Protein 9E7A (pdb70)

Organism: Saccharomyces cerevisiae (strain ATCC 204508 / S288c) (NCBI:txid559292)

Structure (mmCIF, N/CA/C/O backbone):
data_9E7A
#
_entry.id   9E7A
#
_cell.length_a   68.599
_cell.length_b   78.850
_cell.length_c   118.380
_cell.angle_alpha   90.000
_cell.angle_beta   90.000
_cell.angle_gamma   90.000
#
_symmetry.space_group_name_H-M   'P 21 21 21'
#
loop_
_entity.id
_entity.type
_entity.pdbx_description
1 polymer 'Dolichyl-phosphate-mannose--protein mannosyltransferase 4'
2 polymer 'Cell wall mannoprotein CIS3'
3 non-polymer DI(HYDROXYETHYL)ETHER
4 non-polymer GLYCEROL
5 water water
#
loop_
_atom_site.group_PDB
_atom_site.id
_atom_site.type_symbol
_atom_site.label_atom_id
_atom_site.label_alt_id
_atom_site.label_comp_id
_atom_site.label_asym_id
_atom_site.label_entity_id
_atom_site.label_seq_id
_atom_site.pdbx_PDB_ins_code
_atom_site.Cartn_x
_atom_site.Cartn_y
_atom_site.Cartn_z
_atom_site.occupancy
_atom_site.B_iso_or_equiv
_atom_site.auth_seq_id
_atom_site.auth_comp_id
_atom_site.auth_asym_id
_atom_site.auth_atom_id
_atom_site.pdbx_PDB_model_num
ATOM 1 N N . ASP A 1 5 ? -28.32004 -3.79388 17.76283 1.000 66.15885 5 ASP A N 1
ATOM 2 C CA . ASP A 1 5 ? -29.35928 -2.97136 17.14130 1.000 74.91732 5 ASP A CA 1
ATOM 3 C C . ASP A 1 5 ? -28.91550 -2.43019 15.78461 1.000 71.43577 5 ASP A C 1
ATOM 4 O O . ASP A 1 5 ? -27.92720 -1.72005 15.67130 1.000 68.18281 5 ASP A O 1
ATOM 9 N N . SER A 1 6 ? -29.69670 -2.76913 14.76971 1.000 63.08548 6 SER A N 1
ATOM 10 C CA . SER A 1 6 ? -29.39854 -2.40493 13.39476 1.000 57.02211 6 SER A CA 1
ATOM 11 C C . SER A 1 6 ? -29.48275 -0.89898 13.14568 1.000 57.94779 6 SER A C 1
ATOM 12 O O . SER A 1 6 ? -30.48641 -0.25342 13.46618 1.000 59.08186 6 SER A O 1
ATOM 19 N N . LYS A 1 7 ? -28.44749 -0.34668 12.51153 1.000 43.87641 7 LYS A N 1
ATOM 20 C CA . LYS A 1 7 ? -28.35183 1.09010 12.29177 1.000 44.62823 7 LYS A CA 1
ATOM 21 C C . LYS A 1 7 ? -27.81949 1.31660 10.88014 1.000 41.42191 7 LYS A C 1
ATOM 22 O O . LYS A 1 7 ? -27.16462 0.44662 10.30152 1.000 35.85302 7 LYS A O 1
ATOM 41 N N . THR A 1 8 ? -28.13969 2.46743 10.30642 1.000 34.87661 8 THR A N 1
ATOM 42 C CA . THR A 1 8 ? -27.74842 2.74314 8.92947 1.000 38.08595 8 THR A CA 1
ATOM 43 C C . THR A 1 8 ? -26.28516 3.13651 8.83241 1.000 34.29071 8 THR A C 1
ATOM 44 O O . THR A 1 8 ? -25.81315 3.96495 9.60530 1.000 34.79287 8 THR A O 1
ATOM 55 N N . VAL A 1 9 ? -25.58578 2.56814 7.86418 1.000 29.21642 9 VAL A N 1
ATOM 56 C CA . VAL A 1 9 ? -24.18064 2.87718 7.62567 1.000 32.47883 9 VAL A CA 1
ATOM 57 C C . VAL A 1 9 ? -24.09731 4.06567 6.66851 1.000 30.86527 9 VAL A C 1
ATOM 58 O O . VAL A 1 9 ? -24.67713 4.02778 5.57175 1.000 33.92480 9 VAL A O 1
ATOM 71 N N . ASN A 1 10 ? -23.43047 5.14482 7.12601 1.000 30.69715 10 ASN A N 1
ATOM 72 C CA . ASN A 1 10 ? -23.23884 6.34337 6.32792 1.000 29.32617 10 ASN A CA 1
ATOM 73 C C . ASN A 1 10 ? -21.77893 6.47262 5.89415 1.000 30.64373 10 ASN A C 1
ATOM 74 O O . ASN A 1 10 ? -20.86470 5.94918 6.53540 1.000 29.98450 10 ASN A O 1
ATOM 85 N N . TYR A 1 11 ? -21.57078 7.14826 4.76069 1.000 30.34765 11 TYR A N 1
ATOM 86 C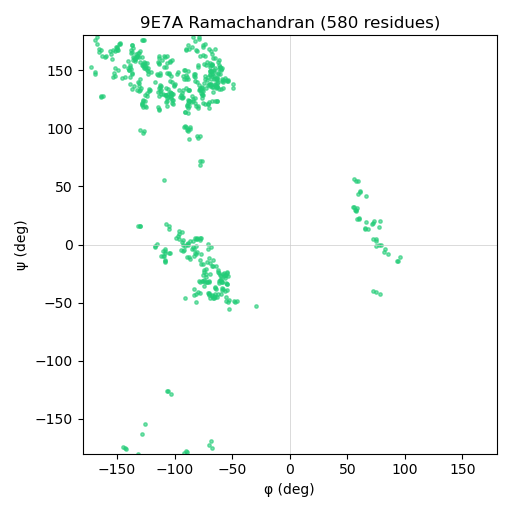 CA . TYR A 1 11 ? -20.21294 7.48968 4.37320 1.000 33.64975 11 TYR A CA 1
ATOM 87 C C . TYR A 1 11 ? -19.53557 8.23092 5.52232 1.000 31.05307 11 TYR A C 1
ATOM 88 O O . TYR A 1 11 ? -20.16739 9.03453 6.20410 1.000 29.76721 11 TYR A O 1
ATOM 106 N N . PHE A 1 12 ? -18.24112 7.92968 5.73449 1.000 29.45332 12 PHE A N 1
ATOM 107 C CA . PHE A 1 12 ? -17.35373 8.43509 6.78164 1.000 30.04415 12 PHE A CA 1
ATOM 108 C C . PHE A 1 12 ? -17.65631 7.81576 8.13307 1.000 31.03646 12 PHE A C 1
ATOM 109 O O . PHE A 1 12 ? -16.97601 8.16637 9.12570 1.000 31.64306 12 PHE A O 1
ATOM 126 N N . ASP A 1 13 ? -18.57139 6.85889 8.21861 1.000 31.72098 13 ASP A N 1
ATOM 127 C CA . ASP A 1 13 ? -18.65151 6.06330 9.43842 1.000 30.41595 13 ASP A CA 1
ATOM 128 C C . ASP A 1 13 ? -17.41641 5.15973 9.55447 1.000 31.30562 13 ASP A C 1
ATOM 129 O O . ASP A 1 13 ? -16.74311 4.84034 8.57377 1.000 31.32507 13 ASP A O 1
ATOM 138 N N . ILE A 1 14 ? -17.10755 4.77608 10.77431 1.000 27.35427 14 ILE A N 1
ATOM 139 C CA . ILE A 1 14 ? -16.11744 3.74780 11.05425 1.000 26.44398 14 ILE A CA 1
ATOM 140 C C . ILE A 1 14 ? -16.86916 2.48342 11.42779 1.000 30.51625 14 ILE A C 1
ATOM 141 O O . ILE A 1 14 ? -17.78149 2.52415 12.25804 1.000 29.29085 14 ILE A O 1
ATOM 157 N N . ILE A 1 15 ? -16.49867 1.35791 10.81274 1.000 26.80384 15 ILE A N 1
ATOM 158 C CA . ILE A 1 15 ? -17.23025 0.11002 10.97203 1.000 26.17661 15 ILE A CA 1
ATOM 159 C C . ILE A 1 15 ? -16.25988 -1.03716 11.20881 1.000 29.28157 15 ILE A C 1
ATOM 160 O O . ILE A 1 15 ? -15.07128 -0.96471 10.88173 1.000 26.44346 15 ILE A O 1
ATOM 176 N N . THR A 1 16 ? -16.80219 -2.10972 11.77270 1.000 28.11198 16 THR A N 1
ATOM 177 C CA . THR A 1 16 ? -16.19474 -3.42705 11.82328 1.000 28.27757 16 THR A CA 1
ATOM 178 C C . THR A 1 16 ? -17.04235 -4.34264 10.94501 1.000 31.32385 16 THR A C 1
ATOM 179 O O . THR A 1 16 ? -18.26006 -4.15684 10.82149 1.000 29.66309 16 THR A O 1
ATOM 190 N N . ILE A 1 17 ? -16.35326 -5.29794 10.30028 1.000 27.78780 17 ILE A N 1
ATOM 191 C CA . ILE A 1 17 ? -16.91285 -6.14415 9.25716 1.000 28.44186 17 ILE A CA 1
ATOM 192 C C . ILE A 1 17 ? -16.61797 -7.59159 9.63590 1.000 30.07687 17 ILE A C 1
ATOM 193 O O . ILE A 1 17 ? -15.46294 -7.95079 9.86555 1.000 30.16735 17 ILE A O 1
ATOM 209 N N . LYS A 1 18 ? -17.66258 -8.40906 9.77059 1.000 29.01187 18 LYS A N 1
ATOM 210 C CA . LYS A 1 18 ? -17.53894 -9.72365 10.37715 1.000 29.14357 18 LYS A CA 1
ATOM 211 C C . LYS A 1 18 ? -17.99139 -10.78874 9.39872 1.000 30.58128 18 LYS A C 1
ATOM 212 O O . LYS A 1 18 ? -19.04715 -10.66439 8.74899 1.000 31.05035 18 LYS A O 1
ATOM 231 N N . HIS A 1 19 ? -17.17764 -11.82732 9.29066 1.000 30.16209 19 HIS A N 1
ATOM 232 C CA . HIS A 1 19 ? -17.44487 -12.92862 8.37742 1.000 30.61575 19 HIS A CA 1
ATOM 233 C C . HIS A 1 19 ? -18.49704 -13.85022 8.96412 1.000 34.17346 19 HIS A C 1
ATOM 234 O O . HIS A 1 19 ? -18.41781 -14.21747 10.13411 1.000 35.39618 19 HIS A O 1
ATOM 248 N N . GLN A 1 20 ? -19.48327 -14.23073 8.15556 1.000 30.46678 20 GLN A N 1
ATOM 249 C CA . GLN A 1 20 ? -20.59419 -15.00004 8.70104 1.000 34.78316 20 GLN A CA 1
ATOM 250 C C . GLN A 1 20 ? -20.15422 -16.40148 9.15146 1.000 36.29380 20 GLN A C 1
ATOM 251 O O . GLN A 1 20 ? -20.48949 -16.82608 10.25683 1.000 36.38265 20 GLN A O 1
ATOM 265 N N . ASP A 1 21 ? -19.34378 -17.11719 8.35368 1.000 36.10717 21 ASP A N 1
ATOM 266 C CA . ASP A 1 21 ? -19.08274 -18.52391 8.67526 1.000 37.57714 21 ASP A CA 1
ATOM 267 C C . ASP A 1 21 ? -18.04968 -18.71286 9.79085 1.000 40.83392 21 ASP A C 1
ATOM 268 O O . ASP A 1 21 ? -18.12392 -19.70381 10.53690 1.000 41.64347 21 ASP A O 1
ATOM 277 N N . THR A 1 22 ? -17.06470 -17.81271 9.91562 1.000 33.23268 22 THR A N 1
ATOM 278 C CA . THR A 1 22 ? -16.02461 -17.98679 10.91983 1.000 36.82292 22 THR A CA 1
ATOM 279 C C . THR A 1 22 ? -16.11828 -16.99362 12.07258 1.000 38.45399 22 THR A C 1
ATOM 280 O O . THR A 1 22 ? -15.39796 -17.15295 13.06374 1.000 34.86780 22 THR A O 1
ATOM 291 N N . ASP A 1 23 ? -16.97106 -15.97336 11.97521 1.000 35.64089 23 ASP A N 1
ATOM 292 C CA . ASP A 1 23 ? -17.07570 -14.90370 12.96650 1.000 39.73004 23 ASP A CA 1
ATOM 293 C C . ASP A 1 23 ? -15.82205 -14.03615 13.07110 1.000 39.10740 23 ASP A C 1
ATOM 294 O O . ASP A 1 23 ? -15.66377 -13.30629 14.04647 1.000 39.52413 23 ASP A O 1
ATOM 303 N N . ALA A 1 24 ? -14.91096 -14.11222 12.10999 1.000 34.74496 24 ALA A N 1
ATOM 304 C CA . ALA A 1 24 ? -13.68208 -13.32803 12.15781 1.000 31.95301 24 ALA A CA 1
ATOM 305 C C . ALA A 1 24 ? -13.95048 -11.91584 11.64511 1.000 33.54439 24 ALA A C 1
ATOM 306 O O . ALA A 1 24 ? -14.79156 -11.71371 10.77311 1.000 30.71618 24 ALA A O 1
ATOM 313 N N . PHE A 1 25 ? -13.23884 -10.93017 12.21728 1.000 28.22481 25 PHE A N 1
ATOM 314 C CA . PHE A 1 25 ? -13.31015 -9.54787 11.76360 1.000 27.79317 25 PHE A CA 1
ATOM 315 C C . PHE A 1 25 ? -12.26743 -9.27419 10.67446 1.000 29.97407 25 PHE A C 1
ATOM 316 O O . PHE A 1 25 ? -11.13719 -9.78951 10.72212 1.000 30.47493 25 PHE A O 1
ATOM 333 N N . LEU A 1 26 ? -12.66535 -8.46344 9.69234 1.000 29.53235 26 LEU A N 1
ATOM 334 C CA . LEU A 1 26 ? -11.69590 -7.95567 8.72522 1.000 28.73078 26 LEU A CA 1
ATOM 335 C C . LEU A 1 26 ? -10.68284 -7.08195 9.46566 1.000 28.53084 26 LEU A C 1
ATOM 336 O O . LEU A 1 26 ? -11.06373 -6.16800 10.18364 1.000 27.95687 26 LEU A O 1
ATOM 352 N N . HIS A 1 27 ? -9.40085 -7.41488 9.35562 1.000 28.46846 27 HIS A N 1
ATOM 353 C CA . HIS A 1 27 ? -8.35800 -6.93275 10.25639 1.000 28.39675 27 HIS A CA 1
ATOM 354 C C . HIS A 1 27 ? -7.10761 -6.62027 9.45764 1.000 26.39697 27 HIS A C 1
ATOM 355 O O . HIS A 1 27 ? -6.85150 -7.22724 8.41351 1.000 27.40822 27 HIS A O 1
ATOM 369 N N . SER A 1 28 ? -6.32480 -5.67659 9.96839 1.000 28.42217 28 SER A N 1
ATOM 370 C CA . SER A 1 28 ? -5.02174 -5.41343 9.39286 1.000 28.45272 28 SER A CA 1
ATOM 371 C C . SER A 1 28 ? -4.10727 -4.91057 10.49303 1.000 30.49709 28 SER A C 1
ATOM 372 O O . SER A 1 28 ? -4.52556 -4.55825 11.58575 1.000 27.91090 28 SER A O 1
ATOM 380 N N . HIS A 1 29 ? -2.85078 -4.83204 10.16179 1.000 28.67689 29 HIS A N 1
ATOM 381 C CA . HIS A 1 29 ? -1.80513 -4.47815 11.10356 1.000 29.74608 29 HIS A CA 1
ATOM 382 C C . HIS A 1 29 ? -0.53497 -4.22329 10.28207 1.000 28.67948 29 HIS A C 1
ATOM 383 O O . HIS A 1 29 ? -0.49760 -4.45575 9.07038 1.000 31.36597 29 HIS A O 1
ATOM 397 N N . LEU A 1 30 ? 0.53965 -3.79836 10.97698 1.000 28.87700 30 LEU A N 1
ATOM 398 C CA . LEU A 1 30 ? 1.73424 -3.39643 10.23600 1.000 27.97388 30 LEU A CA 1
ATOM 399 C C . LEU A 1 30 ? 2.50405 -4.56652 9.62684 1.000 32.30110 30 LEU A C 1
ATOM 400 O O . LEU A 1 30 ? 3.23699 -4.36155 8.65807 1.000 33.34157 30 LEU A O 1
ATOM 416 N N . ALA A 1 31 ? 2.33225 -5.78610 10.12084 1.000 28.66180 31 ALA A N 1
ATOM 417 C CA . ALA A 1 31 ? 3.07580 -6.90147 9.54415 1.000 28.61178 31 ALA A CA 1
ATOM 418 C C . ALA A 1 31 ? 2.77634 -7.09119 8.05558 1.000 32.83165 31 ALA A C 1
ATOM 419 O O . ALA A 1 31 ? 1.68723 -6.77596 7.56616 1.000 31.17466 31 ALA A O 1
ATOM 426 N N . ARG A 1 32 ? 3.76833 -7.61340 7.33786 1.000 29.45970 32 ARG A N 1
ATOM 427 C CA . ARG A 1 32 ? 3.78333 -7.73256 5.88842 1.000 32.22470 32 ARG A CA 1
ATOM 428 C C . ARG A 1 32 ? 3.76077 -9.19544 5.45864 1.000 29.47056 32 ARG A C 1
ATOM 429 O O . ARG A 1 32 ? 4.14550 -10.11164 6.21493 1.000 30.70573 32 ARG A O 1
ATOM 450 N N . TYR A 1 33 ? 3.27448 -9.42038 4.23952 1.000 29.87793 33 TYR A N 1
ATOM 451 C CA . TYR A 1 33 ? 3.38850 -10.73660 3.64249 1.000 31.39686 33 TYR A CA 1
ATOM 452 C C . TYR A 1 33 ? 4.86230 -11.05185 3.41203 1.000 29.79915 33 TYR A C 1
ATOM 453 O O . TYR A 1 33 ? 5.62602 -10.16267 3.04579 1.000 30.12942 33 TYR A O 1
ATOM 471 N N . PRO A 1 34 ? 5.28067 -12.28494 3.59140 1.000 31.73901 34 PRO A N 1
ATOM 472 C CA . PRO A 1 34 ? 6.66417 -12.63173 3.23474 1.000 36.52248 34 PRO A CA 1
ATOM 473 C C . PRO A 1 34 ? 6.92133 -12.39105 1.76057 1.000 35.35137 34 PRO A C 1
ATOM 474 O O . PRO A 1 34 ? 6.03833 -12.55651 0.91762 1.000 36.27827 34 PRO A O 1
ATOM 485 N N . GLN A 1 35 ? 8.15919 -12.00447 1.44069 1.000 35.20986 35 GLN A N 1
ATOM 486 C CA . GLN A 1 35 ? 8.46471 -11.73065 0.04775 1.000 37.26988 35 GLN A CA 1
ATOM 487 C C . GLN A 1 35 ? 8.10397 -12.93346 -0.81626 1.000 35.76868 35 GLN A C 1
ATOM 488 O O . GLN A 1 35 ? 7.59103 -12.77823 -1.92638 1.000 37.66869 35 GLN A O 1
ATOM 495 N N . ARG A 1 36 ? 8.36504 -14.14295 -0.32134 1.000 35.49498 36 ARG A N 1
ATOM 496 C CA . ARG A 1 36 ? 8.05529 -15.37367 -1.03670 1.000 38.03184 36 ARG A CA 1
ATOM 497 C C . ARG A 1 36 ? 7.44028 -16.39572 -0.08157 1.000 35.29047 36 ARG A C 1
ATOM 498 O O . ARG A 1 36 ? 7.80185 -16.46538 1.09811 1.000 37.89048 36 ARG A O 1
ATOM 519 N N . TYR A 1 37 ? 6.52353 -17.20103 -0.61580 1.000 36.91004 37 TYR A N 1
ATOM 520 C CA . TYR A 1 37 ? 5.90937 -18.30268 0.11761 1.000 39.24236 37 TYR A CA 1
ATOM 521 C C . TYR A 1 37 ? 6.76829 -19.55180 -0.03036 1.000 37.39496 37 TYR A C 1
ATOM 522 O O . TYR A 1 37 ? 7.69494 -19.60071 -0.84705 1.000 40.83111 37 TYR A O 1
ATOM 540 N N . GLU A 1 38 ? 6.46734 -20.57177 0.78651 1.000 38.39817 38 GLU A N 1
ATOM 541 C CA . GLU A 1 38 ? 7.34589 -21.73507 0.83801 1.000 40.59796 38 GLU A CA 1
ATOM 542 C C . GLU A 1 38 ? 7.46738 -22.38969 -0.53002 1.000 40.31784 38 GLU A C 1
ATOM 543 O O . GLU A 1 38 ? 8.52914 -22.92242 -0.86391 1.000 40.92701 38 GLU A O 1
ATOM 550 N N . ASP A 1 39 ? 6.41447 -22.34196 -1.34611 1.000 40.40655 39 ASP A N 1
ATOM 551 C CA . ASP A 1 39 ? 6.49248 -22.94523 -2.67715 1.000 42.62209 39 ASP A CA 1
ATOM 552 C C . ASP A 1 39 ? 7.19673 -22.05397 -3.68733 1.000 38.70153 39 ASP A C 1
ATOM 553 O O . ASP A 1 39 ? 7.28257 -22.41161 -4.86337 1.000 42.02185 39 ASP A O 1
ATOM 562 N N . GLY A 1 40 ? 7.72389 -20.93076 -3.26733 1.000 41.21237 40 GLY A N 1
ATOM 563 C CA . GLY A 1 40 ? 8.50352 -20.09246 -4.14615 1.000 40.39021 40 GLY A CA 1
ATOM 564 C C . GLY A 1 40 ? 7.75515 -18.96220 -4.79767 1.000 41.64771 40 GLY A C 1
ATOM 565 O O . GLY A 1 40 ? 8.41132 -18.10542 -5.40724 1.000 38.54368 40 GLY A O 1
ATOM 569 N N . ARG A 1 41 ? 6.41723 -18.93834 -4.70689 1.000 38.35493 41 ARG A N 1
ATOM 570 C CA . ARG A 1 41 ? 5.64786 -17.81208 -5.22839 1.000 41.42259 41 ARG A CA 1
ATOM 571 C C . ARG A 1 41 ? 6.06728 -16.51264 -4.56077 1.000 38.18472 41 ARG A C 1
ATOM 572 O O . ARG A 1 41 ? 6.44114 -16.47223 -3.38789 1.000 37.45298 41 ARG A O 1
ATOM 593 N N . ILE A 1 42 ? 5.90509 -15.41953 -5.29656 1.000 38.11526 42 ILE A N 1
ATOM 594 C CA . ILE A 1 42 ? 6.29213 -14.09224 -4.84801 1.000 41.73929 42 ILE A CA 1
ATOM 595 C C . ILE A 1 42 ? 5.03576 -13.29322 -4.53233 1.000 39.56517 42 ILE A C 1
ATOM 596 O O . ILE A 1 42 ? 4.11391 -13.21992 -5.34995 1.000 36.66083 42 ILE A O 1
ATOM 612 N N . SER A 1 43 ? 5.00208 -12.70067 -3.34881 1.000 37.50275 43 SER A N 1
ATOM 613 C CA . SER A 1 43 ? 3.89418 -11.85672 -2.95680 1.000 36.73564 43 SER A CA 1
ATOM 614 C C . SER A 1 43 ? 4.19467 -10.40183 -3.32027 1.000 41.38496 43 SER A C 1
ATOM 615 O O . SER A 1 43 ? 5.26819 -10.05358 -3.81104 1.000 40.68095 43 SER A O 1
ATOM 623 N N . SER A 1 44 ? 3.26822 -9.51468 -2.99876 1.000 39.08606 44 SER A N 1
ATOM 624 C CA . SER A 1 44 ? 3.55043 -8.09809 -3.15640 1.000 37.72216 44 SER A CA 1
ATOM 625 C C . SER A 1 44 ? 4.43372 -7.55583 -2.03923 1.000 35.40989 44 SER A C 1
ATOM 626 O O . SER A 1 44 ? 4.87350 -6.40158 -2.12671 1.000 40.22322 44 SER A O 1
ATOM 634 N N . ALA A 1 45 ? 4.69159 -8.35357 -0.99837 1.000 33.78159 45 ALA A N 1
ATOM 635 C CA . ALA A 1 45 ? 5.37105 -7.92857 0.22163 1.000 36.95036 45 ALA A CA 1
ATOM 636 C C . ALA A 1 45 ? 4.60452 -6.80257 0.92225 1.000 34.51884 45 ALA A C 1
ATOM 637 O O . ALA A 1 45 ? 5.17838 -6.03551 1.71918 1.000 31.89019 45 ALA A O 1
ATOM 644 N N . GLY A 1 46 ? 3.30006 -6.70344 0.64003 1.000 34.93406 46 GLY A N 1
ATOM 645 C CA . GLY A 1 46 ? 2.49467 -5.63326 1.17503 1.000 35.47900 46 GLY A CA 1
ATOM 646 C C . GLY A 1 46 ? 1.98847 -5.91080 2.57152 1.000 27.91772 46 GLY A C 1
ATOM 647 O O . GLY A 1 46 ? 2.20886 -6.96893 3.15970 1.000 32.73048 46 GLY A O 1
ATOM 651 N N . GLN A 1 47 ? 1.26158 -4.92374 3.09931 1.000 28.43793 47 GLN A N 1
ATOM 652 C CA . GLN A 1 47 ? 0.67256 -5.07036 4.43270 1.000 32.27500 47 GLN A CA 1
ATOM 653 C C . GLN A 1 47 ? -0.34499 -6.20637 4.44572 1.000 27.82175 47 GLN A C 1
ATOM 654 O O . GLN A 1 47 ? -1.16097 -6.34344 3.53563 1.000 29.76658 47 GLN A O 1
ATOM 668 N N . GLN A 1 48 ? -0.28456 -7.01452 5.50367 1.000 28.12702 48 GLN A N 1
ATOM 669 C CA . GLN A 1 48 ? -1.20720 -8.12399 5.65753 1.000 27.01660 48 GLN A CA 1
ATOM 670 C C . GLN A 1 48 ? -2.63242 -7.62365 5.92623 1.000 27.22754 48 GLN A C 1
ATOM 671 O O . GLN A 1 48 ? -2.84384 -6.64303 6.66616 1.000 28.74465 48 GLN A O 1
ATOM 685 N N . VAL A 1 49 ? -3.60572 -8.37254 5.39649 1.000 27.80661 49 VAL A N 1
ATOM 686 C CA . VAL A 1 49 ? -5.00980 -8.28137 5.81080 1.000 27.71453 49 VAL A CA 1
ATOM 687 C C . VAL A 1 49 ? -5.42293 -9.67644 6.24396 1.000 26.80278 49 VAL A C 1
ATOM 688 O O . VAL A 1 49 ? -5.12286 -10.64817 5.54091 1.000 29.75376 49 VAL A O 1
ATOM 701 N N . THR A 1 50 ? -6.04151 -9.78202 7.43027 1.000 29.46065 50 THR A N 1
ATOM 702 C CA . THR A 1 50 ? -6.30277 -11.08426 8.02657 1.000 27.18727 50 THR A CA 1
ATOM 703 C C . THR A 1 50 ? -7.70685 -11.10318 8.61391 1.000 28.03936 50 THR A C 1
ATOM 704 O O . THR A 1 50 ? -8.35722 -10.06273 8.71867 1.000 29.34622 50 THR A O 1
ATOM 715 N N . GLY A 1 51 ? -8.13270 -12.28788 9.03823 1.000 29.88700 51 GLY A N 1
ATOM 716 C CA . GLY A 1 51 ? -9.33192 -12.44136 9.85736 1.000 29.04019 51 GLY A CA 1
ATOM 717 C C . GLY A 1 51 ? -8.95269 -12.67234 11.30804 1.000 32.11172 51 GLY A C 1
ATOM 718 O O . GLY A 1 51 ? -8.13377 -13.55536 11.61818 1.000 33.21508 51 GLY A O 1
ATOM 722 N N . TYR A 1 52 ? -9.54237 -11.86069 12.18970 1.000 30.26788 52 TYR A N 1
ATOM 723 C CA . TYR A 1 52 ? -9.19858 -11.77712 13.60542 1.000 34.01797 52 TYR A CA 1
ATOM 724 C C . TYR A 1 52 ? -10.47787 -11.95709 14.40044 1.000 33.90271 52 TYR A C 1
ATOM 725 O O . TYR A 1 52 ? -11.45453 -11.24006 14.17513 1.000 37.27722 52 TYR A O 1
ATOM 743 N N . THR A 1 53 ? -10.48396 -12.93873 15.30115 1.000 37.95937 53 THR A N 1
ATOM 744 C CA . THR A 1 53 ? -11.68290 -13.31785 16.03450 1.000 42.26632 53 THR A CA 1
ATOM 745 C C . THR A 1 53 ? -11.97011 -12.48932 17.28802 1.000 45.34067 53 THR A C 1
ATOM 746 O O . THR A 1 53 ? -12.94437 -12.80661 17.97832 1.000 52.05721 53 THR A O 1
ATOM 757 N N . HIS A 1 54 ? -11.11056 -11.55680 17.67933 1.000 39.70147 54 HIS A N 1
ATOM 758 C CA . HIS A 1 54 ? -11.29375 -10.79423 18.90421 1.000 43.65523 54 HIS A CA 1
ATOM 759 C C . HIS A 1 54 ? -11.57586 -9.33371 18.58625 1.000 41.16742 54 HIS A C 1
ATOM 760 O O . HIS A 1 54 ? -11.05313 -8.81268 17.60450 1.000 37.80015 54 HIS A O 1
ATOM 774 N N . PRO A 1 55 ? -12.37662 -8.65150 19.39988 1.000 42.52539 55 PRO A N 1
ATOM 775 C CA . PRO A 1 55 ? -12.55750 -7.20511 19.21368 1.000 41.98319 55 PRO A CA 1
ATOM 776 C C . PRO A 1 55 ? -11.22025 -6.50358 19.30968 1.000 39.22279 55 PRO A C 1
ATOM 777 O O . PRO A 1 55 ? -10.36503 -6.87488 20.11867 1.000 45.72625 55 PRO A O 1
ATOM 788 N N . ASP A 1 56 ? -11.04052 -5.47988 18.48631 1.000 38.12665 56 ASP A N 1
ATOM 789 C CA . ASP A 1 56 ? -9.73738 -4.82015 18.45538 1.000 34.92637 56 ASP A CA 1
ATOM 790 C C . ASP A 1 56 ? -9.82594 -3.52867 17.64717 1.000 35.74908 56 ASP A C 1
ATOM 791 O O . ASP A 1 56 ? -10.54552 -3.45426 16.65803 1.000 34.34408 56 ASP A O 1
ATOM 800 N N . PHE A 1 57 ? -9.04085 -2.52648 18.06056 1.000 33.29905 57 PHE A N 1
ATOM 801 C CA . PHE A 1 57 ? -8.95140 -1.27166 17.32292 1.000 31.76801 57 PHE A CA 1
ATOM 802 C C . PHE A 1 57 ? -8.56714 -1.52423 15.87417 1.000 31.63763 57 PHE A C 1
ATOM 803 O O . PHE A 1 57 ? -9.03272 -0.82123 14.97717 1.000 29.25193 57 PHE A O 1
ATOM 820 N N . ASN A 1 58 ? -7.75319 -2.55632 15.61904 1.000 31.39901 58 ASN A N 1
ATOM 821 C CA . ASN A 1 58 ? -7.28914 -2.84604 14.26349 1.000 30.59836 58 ASN A CA 1
ATOM 822 C C . ASN A 1 58 ? -8.34819 -3.55682 13.40281 1.000 30.04259 58 ASN A C 1
ATOM 823 O O . ASN A 1 58 ? -8.06283 -3.87645 12.24579 1.000 27.79257 58 ASN A O 1
ATOM 834 N N . ASN A 1 59 ? -9.57009 -3.74983 13.93880 1.000 28.66947 59 ASN A N 1
ATOM 835 C CA . ASN A 1 59 ? -10.67141 -4.19500 13.09751 1.000 27.14551 59 ASN A CA 1
ATOM 836 C C . ASN A 1 59 ? -11.43250 -3.04724 12.45196 1.000 27.90976 59 ASN A C 1
ATOM 837 O O . ASN A 1 59 ? -12.44638 -3.29354 11.77762 1.000 28.58011 59 ASN A O 1
ATOM 848 N N . GLN A 1 60 ? -11.03996 -1.80510 12.72204 1.000 27.58075 60 GLN A N 1
ATOM 849 C CA . GLN A 1 60 ? -11.84067 -0.65547 12.33363 1.000 26.72831 60 GLN A CA 1
ATOM 850 C C . GLN A 1 60 ? -11.48077 -0.14610 10.95537 1.000 26.13113 60 GLN A C 1
ATOM 851 O O . GLN A 1 60 ? -10.29688 0.04080 10.63976 1.000 29.06329 60 GLN A O 1
ATOM 865 N N . TRP A 1 61 ? -12.52982 0.12651 10.15184 1.000 28.03619 61 TRP A N 1
ATOM 866 C CA . TRP A 1 61 ? -12.38530 0.63588 8.80284 1.000 27.25783 61 TRP A CA 1
ATOM 867 C C . TRP A 1 61 ? -13.29475 1.84211 8.62215 1.000 28.61031 61 TRP A C 1
ATOM 868 O O . TRP A 1 61 ? -14.46617 1.81735 9.05037 1.000 31.38005 61 TRP A O 1
ATOM 889 N N . GLU A 1 62 ? -12.78045 2.86278 7.94309 1.000 27.03155 62 GLU A N 1
ATOM 890 C CA . GLU A 1 62 ? -13.59622 4.00187 7.55351 1.000 29.24111 62 GLU A CA 1
ATOM 891 C C . GLU A 1 62 ? -14.17630 3.81534 6.15311 1.000 33.34831 62 GLU A C 1
ATOM 892 O O . GLU A 1 62 ? -13.45929 3.57047 5.19821 1.000 28.76813 62 GLU A O 1
ATOM 904 N N . VAL A 1 63 ? -15.48115 3.94680 6.02178 1.000 28.64262 63 VAL A N 1
ATOM 905 C CA . VAL A 1 63 ? -16.10740 3.81119 4.71578 1.000 27.50024 63 VAL A CA 1
ATOM 906 C C . VAL A 1 63 ? -16.03983 5.14290 3.97306 1.000 29.96629 63 VAL A C 1
ATOM 907 O O . VAL A 1 63 ? -16.55007 6.16268 4.44729 1.000 30.89781 63 VAL A O 1
ATOM 920 N N . LEU A 1 64 ? -15.47016 5.12002 2.75333 1.000 32.17789 64 LEU A N 1
ATOM 921 C CA . LEU A 1 64 ? -15.25015 6.35127 2.00894 1.000 33.95875 64 LEU A CA 1
ATOM 922 C C 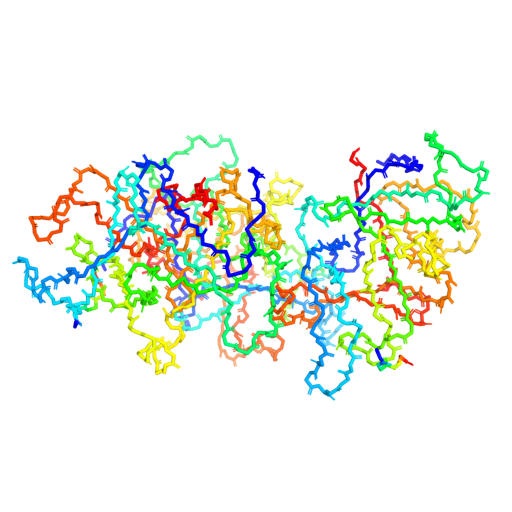. LEU A 1 64 ? -15.86899 6.27702 0.62551 1.000 35.07556 64 LEU A C 1
ATOM 923 O O . LEU A 1 64 ? -16.02190 5.18441 0.05822 1.000 32.95385 64 LEU A O 1
ATOM 939 N N . PRO A 1 65 ? -16.25429 7.42584 0.06777 1.000 34.04615 65 PRO A N 1
ATOM 940 C CA . PRO A 1 65 ? -16.78142 7.46235 -1.29298 1.000 33.45382 65 PRO A CA 1
ATOM 941 C C . PRO A 1 65 ? -15.66994 7.45601 -2.34008 1.000 37.86273 65 PRO A C 1
ATOM 942 O O . PRO A 1 65 ? -14.47333 7.63123 -2.03602 1.000 33.93026 65 PRO A O 1
ATOM 953 N N . PRO A 1 66 ? -16.01899 7.23045 -3.59876 1.000 35.48418 66 PRO A N 1
ATOM 954 C CA . PRO A 1 66 ? -15.02004 7.36357 -4.66953 1.000 37.17572 66 PRO A CA 1
ATOM 955 C C . PRO A 1 66 ? -14.55503 8.80544 -4.88831 1.000 38.41560 66 PRO A C 1
ATOM 956 O O . PRO A 1 66 ? -15.18056 9.78265 -4.45562 1.000 40.02938 66 PRO A O 1
ATOM 967 N N . HIS A 1 67 ? -13.42541 8.92715 -5.59324 1.000 38.87118 67 HIS A N 1
ATOM 968 C CA . HIS A 1 67 ? -12.94417 10.24168 -5.99347 1.000 41.41789 67 HIS A CA 1
ATOM 969 C C . HIS A 1 67 ? -14.03676 10.95955 -6.77206 1.000 43.67786 67 HIS A C 1
ATOM 970 O O . HIS A 1 67 ? -14.74944 10.34487 -7.56848 1.000 44.73538 67 HIS A O 1
ATOM 984 N N . GLY A 1 68 ? -14.15848 12.26371 -6.55380 1.000 48.36858 68 GLY A N 1
ATOM 985 C CA . GLY A 1 68 ? -15.11375 13.06222 -7.30090 1.000 52.84472 68 GLY A CA 1
ATOM 986 C C . GLY A 1 68 ? -16.56737 12.87284 -6.95580 1.000 53.38448 68 GLY A C 1
ATOM 987 O O . GLY A 1 68 ? -17.42544 13.25351 -7.76069 1.000 57.16540 68 GLY A O 1
ATOM 991 N N . SER A 1 69 ? -16.86685 12.30229 -5.78374 1.000 54.17229 69 SER A N 1
ATOM 992 C CA . SER A 1 69 ? -18.24127 12.00606 -5.40237 1.000 56.31395 69 SER A CA 1
ATOM 993 C C . SER A 1 69 ? -18.94418 13.22745 -4.81191 1.000 58.46255 69 SER A C 1
ATOM 994 O O . SER A 1 69 ? -20.14539 13.42233 -5.03165 1.000 58.30426 69 SER A O 1
ATOM 998 N N . ASP A 1 70 ? -18.23743 14.03499 -4.01944 1.000 57.35897 70 ASP A N 1
ATOM 999 C CA . ASP A 1 70 ? -18.82375 15.17058 -3.29992 1.000 59.63319 70 ASP A CA 1
ATOM 1000 C C . ASP A 1 70 ? -19.81172 14.74425 -2.22284 1.000 59.21010 70 ASP A C 1
ATOM 1001 O O . ASP A 1 70 ? -20.61627 15.55355 -1.75040 1.000 58.04612 70 ASP A O 1
ATOM 1010 N N . VAL A 1 71 ? -19.74060 13.49044 -1.79981 1.000 62.08025 71 VAL A N 1
ATOM 1011 C CA . VAL A 1 71 ? -20.59505 13.01119 -0.73789 1.000 61.88306 71 VAL A CA 1
ATOM 1012 C C . VAL A 1 71 ? -20.10532 13.58202 0.57695 1.000 62.17995 71 VAL A C 1
ATOM 1013 O O . VAL A 1 71 ? -18.89676 13.76032 0.80213 1.000 60.92187 71 VAL A O 1
ATOM 1026 N N . GLY A 1 72 ? -21.05303 13.86358 1.46150 1.000 60.18312 72 GLY A N 1
ATOM 1027 C CA . GLY A 1 72 ? -20.67749 14.39246 2.75344 1.000 63.28444 72 GLY A CA 1
ATOM 1028 C C . GLY A 1 72 ? -21.25169 13.57823 3.88330 1.000 59.94331 72 GLY A C 1
ATOM 1029 O O . GLY A 1 72 ? -21.53194 12.38656 3.67325 1.000 51.23411 72 GLY A O 1
ATOM 1033 N N . LYS A 1 73 ? -21.43971 14.18746 5.05550 1.000 66.14111 73 LYS A N 1
ATOM 1034 C CA . LYS A 1 73 ? -21.95515 13.47737 6.21296 1.000 66.36930 73 LYS A CA 1
ATOM 1035 C C . LYS A 1 73 ? -23.44039 13.17717 6.04385 1.000 62.11550 73 LYS A C 1
ATOM 1036 O O . LYS A 1 73 ? -24.16862 13.86804 5.32854 1.000 60.78745 73 LYS A O 1
ATOM 1040 N N . GLY A 1 74 ? -23.89498 12.13413 6.72277 1.000 60.60783 74 GLY A N 1
ATOM 1041 C CA . GLY A 1 74 ? -25.31757 11.87208 6.71317 1.000 57.19528 74 GLY A CA 1
ATOM 1042 C C . GLY A 1 74 ? -25.85749 11.31135 5.42645 1.000 52.23680 74 GLY A C 1
ATOM 1043 O O . GLY A 1 74 ? -27.06556 11.40018 5.18009 1.000 48.47364 74 GLY A O 1
ATOM 1047 N N . GLN A 1 75 ? -25.01771 10.72569 4.58567 1.000 45.20846 75 GLN A N 1
ATOM 1048 C CA . GLN A 1 75 ? -25.51749 10.12351 3.36113 1.000 44.18401 75 GLN A CA 1
ATOM 1049 C C . GLN A 1 75 ? -25.29107 8.61903 3.47857 1.000 38.95280 75 GLN A C 1
ATOM 1050 O O . GLN A 1 75 ? -24.18577 8.16543 3.78709 1.000 33.46770 75 GLN A O 1
ATOM 1064 N N . ALA A 1 76 ? -26.34441 7.85062 3.25935 1.000 35.24190 76 ALA A N 1
ATOM 1065 C CA . ALA A 1 76 ? -26.29379 6.40940 3.48049 1.000 36.05203 76 ALA A CA 1
ATOM 1066 C C . ALA A 1 76 ? -25.48068 5.72637 2.38592 1.000 31.64962 76 ALA A C 1
ATOM 1067 O O . ALA A 1 76 ? -25.56908 6.09599 1.21665 1.000 33.29999 76 ALA A O 1
ATOM 1074 N N . VAL A 1 77 ? -24.72040 4.70819 2.76886 1.000 28.64727 77 VAL A N 1
ATOM 1075 C CA . VAL A 1 77 ? -24.07282 3.79822 1.83003 1.000 30.93873 77 VAL A CA 1
ATOM 1076 C C . VAL A 1 77 ? -25.15341 2.87865 1.30965 1.000 34.44781 77 VAL A C 1
ATOM 1077 O O . VAL A 1 77 ? -25.89996 2.29796 2.09898 1.000 32.16999 77 VAL A O 1
ATOM 1090 N N . LEU A 1 78 ? -25.25097 2.75882 -0.01305 1.000 34.72928 78 LEU A N 1
ATOM 1091 C CA . LEU A 1 78 ? -26.21095 1.87474 -0.64937 1.000 34.32228 78 LEU A CA 1
ATOM 1092 C C . LEU A 1 78 ? -25.51886 0.62786 -1.19991 1.000 34.19472 78 LEU A C 1
ATOM 1093 O O . LEU A 1 78 ? -24.36676 0.67066 -1.65398 1.000 33.59132 78 LEU A O 1
ATOM 1109 N N . LEU A 1 79 ? -26.25476 -0.48589 -1.18160 1.000 32.59595 79 LEU A N 1
ATOM 1110 C CA . LEU A 1 79 ? -25.73702 -1.73319 -1.72088 1.000 34.42567 79 LEU A CA 1
ATOM 1111 C C . LEU A 1 79 ? -25.39016 -1.56459 -3.18899 1.000 31.25681 79 LEU A C 1
ATOM 1112 O O . LEU A 1 79 ? -26.13983 -0.95557 -3.96019 1.000 34.07962 79 LEU A O 1
ATOM 1128 N N . ASN A 1 80 ? -24.20146 -2.05421 -3.55060 1.000 28.47198 80 ASN A N 1
ATOM 1129 C CA . ASN A 1 80 ? -23.61183 -2.02086 -4.86285 1.000 34.04236 80 ASN A CA 1
ATOM 1130 C C . ASN A 1 80 ? -23.06118 -0.65660 -5.28902 1.000 34.07714 80 ASN A C 1
ATOM 1131 O O . ASN A 1 80 ? -22.49464 -0.58415 -6.36212 1.000 36.94206 80 ASN A O 1
ATOM 1142 N N . GLN A 1 81 ? -23.16515 0.39797 -4.48439 1.000 33.53156 81 GLN A N 1
ATOM 1143 C CA . GLN A 1 81 ? -22.39353 1.59779 -4.75452 1.000 32.72207 81 GLN A CA 1
ATOM 1144 C C . GLN A 1 81 ? -20.89796 1.30351 -4.59352 1.000 33.27021 81 GLN A C 1
ATOM 1145 O O . GLN A 1 81 ? -20.50766 0.46043 -3.79477 1.000 31.32779 81 GLN A O 1
ATOM 1159 N N . HIS A 1 82 ? -20.06182 2.01674 -5.34530 1.000 32.76695 82 HIS A N 1
ATOM 1160 C CA . HIS A 1 82 ? -18.61269 1.87020 -5.18917 1.000 33.93150 82 HIS A CA 1
ATOM 1161 C C . HIS A 1 82 ? -18.13826 2.59495 -3.94300 1.000 32.45631 82 HIS A C 1
ATOM 1162 O O . HIS A 1 82 ? -18.47647 3.76626 -3.73974 1.000 35.86073 82 HIS A O 1
ATOM 1176 N N . ILE A 1 83 ? -17.30139 1.92121 -3.13049 1.000 31.69020 83 ILE A N 1
ATOM 1177 C CA . ILE A 1 83 ? -16.83470 2.45559 -1.86356 1.000 29.86536 83 ILE A CA 1
ATOM 1178 C C . ILE A 1 83 ? -15.34924 2.15365 -1.75159 1.000 29.65257 83 ILE A C 1
ATOM 1179 O O . ILE A 1 83 ? -14.79874 1.35531 -2.49199 1.000 30.59328 83 ILE A O 1
ATOM 1195 N N . ARG A 1 84 ? -14.71524 2.81842 -0.80894 1.000 29.54903 84 ARG A N 1
ATOM 1196 C CA . ARG A 1 84 ? -13.34787 2.52732 -0.42303 1.000 31.42285 84 ARG A CA 1
ATOM 1197 C C . ARG A 1 84 ? -13.29363 2.33241 1.08281 1.000 28.31296 84 ARG A C 1
ATOM 1198 O O . ARG A 1 84 ? -14.14100 2.83620 1.83111 1.000 31.08540 84 ARG A O 1
ATOM 1219 N N . LEU A 1 85 ? -12.29100 1.59141 1.53787 1.000 27.09399 85 LEU A N 1
ATOM 1220 C CA . LEU A 1 85 ? -12.16509 1.31672 2.95999 1.000 28.31321 85 LEU A CA 1
ATOM 1221 C C . LEU A 1 85 ? -10.76845 1.69009 3.45037 1.000 29.52257 85 LEU A C 1
ATOM 1222 O O . LEU A 1 85 ? -9.76843 1.11745 3.01906 1.000 28.83093 85 LEU A O 1
ATOM 1238 N N . ARG A 1 86 ? -10.70728 2.61910 4.36193 1.000 28.91270 86 ARG A N 1
ATOM 1239 C CA . ARG A 1 86 ? -9.43618 3.05768 4.90882 1.000 27.19844 86 ARG A CA 1
ATOM 1240 C C . ARG A 1 86 ? -9.29020 2.41168 6.28235 1.000 28.73586 86 ARG A C 1
ATOM 1241 O O . ARG A 1 86 ? -10.15614 2.59441 7.15523 1.000 29.19328 86 ARG A O 1
ATOM 1254 N N . HIS A 1 87 ? -8.17518 1.68845 6.46934 1.000 30.24245 87 HIS A N 1
ATOM 1255 C CA . HIS A 1 87 ? -7.87778 1.10588 7.77174 1.000 26.49234 87 HIS A CA 1
ATOM 1256 C C . HIS A 1 87 ? -7.51049 2.18871 8.77504 1.000 28.71269 87 HIS A C 1
ATOM 1257 O O . HIS A 1 87 ? -6.52997 2.91574 8.57028 1.000 30.10531 87 HIS A O 1
ATOM 1271 N N . VAL A 1 88 ? -8.25878 2.25139 9.88153 1.000 27.57087 88 VAL A N 1
ATOM 1272 C CA . VAL A 1 88 ? -8.11589 3.37861 10.78774 1.000 30.67858 88 VAL A CA 1
ATOM 1273 C C . VAL A 1 88 ? -6.76911 3.32946 11.48868 1.000 29.46250 88 VAL A C 1
ATOM 1274 O O . VAL A 1 88 ? -6.04631 4.32068 11.50396 1.000 30.28386 88 VAL A O 1
ATOM 1287 N N . ALA A 1 89 ? -6.37072 2.16513 11.99047 1.000 28.45230 89 ALA A N 1
ATOM 1288 C CA . ALA A 1 89 ? -5.19044 2.13363 12.87146 1.000 29.95237 89 ALA A CA 1
ATOM 1289 C C . ALA A 1 89 ? -3.87234 2.39611 12.14000 1.000 31.82933 89 ALA A C 1
ATOM 1290 O O . ALA A 1 89 ? -2.93454 2.93565 12.74194 1.000 32.08314 89 ALA A O 1
ATOM 1297 N N . THR A 1 90 ? -3.75327 1.98492 10.87751 1.000 31.09334 90 THR A N 1
ATOM 1298 C CA . THR A 1 90 ? -2.53715 2.18167 10.08594 1.000 29.13521 90 THR A CA 1
ATOM 1299 C C . THR A 1 90 ? -2.67219 3.23783 8.98865 1.000 31.81648 90 THR A C 1
ATOM 1300 O O . THR A 1 90 ? -1.65949 3.57214 8.34461 1.000 37.15544 90 THR A O 1
ATOM 1311 N N . ASP A 1 91 ? -3.88155 3.77356 8.74593 1.000 33.80022 91 ASP A N 1
ATOM 1312 C CA . ASP A 1 91 ? -4.11493 4.84501 7.75501 1.000 34.14810 91 ASP A CA 1
ATOM 1313 C C . ASP A 1 91 ? -3.71392 4.44239 6.32594 1.000 36.60550 91 ASP A C 1
ATOM 1314 O O . ASP A 1 91 ? -2.95857 5.13299 5.62528 1.000 37.90279 91 ASP A O 1
ATOM 1323 N N . THR A 1 92 ? -4.28326 3.32222 5.87298 1.000 28.71264 92 THR A N 1
ATOM 1324 C CA . THR A 1 92 ? -4.00977 2.78283 4.54907 1.000 30.18282 92 THR A CA 1
ATOM 1325 C C . THR A 1 92 ? -5.31422 2.33553 3.90008 1.000 30.89210 92 THR A C 1
ATOM 1326 O O . THR A 1 92 ? -6.29297 2.05750 4.58671 1.000 30.74860 92 THR A O 1
ATOM 1337 N N . TYR A 1 93 ? -5.29618 2.18389 2.57564 1.000 29.15144 93 TYR A N 1
ATOM 1338 C CA . TYR A 1 93 ? -6.49642 1.80570 1.84216 1.000 30.10636 93 TYR A CA 1
ATOM 1339 C C . TYR A 1 93 ? -6.48937 0.31798 1.51076 1.000 31.05007 93 TYR A C 1
ATOM 1340 O O . TYR A 1 93 ? -5.48919 -0.21918 1.02113 1.000 31.13048 93 TYR A O 1
ATOM 1358 N N . LEU A 1 94 ? -7.64630 -0.32552 1.70400 1.000 28.49039 94 LEU A N 1
ATOM 1359 C CA . LEU A 1 94 ? -7.79302 -1.70436 1.28365 1.000 29.41833 94 LEU A CA 1
ATOM 1360 C C . LEU A 1 94 ? -7.64348 -1.79891 -0.23660 1.000 29.32380 94 LEU A C 1
ATOM 1361 O O . LEU A 1 94 ? -8.06367 -0.88989 -0.97450 1.000 28.19247 94 LEU A O 1
ATOM 1377 N N . LEU A 1 95 ? -7.01456 -2.89231 -0.68884 1.000 31.25293 95 LEU A N 1
ATOM 1378 C CA . LEU A 1 95 ? -6.71820 -3.09610 -2.09997 1.000 30.47868 95 LEU A CA 1
ATOM 1379 C C . LEU A 1 95 ? -6.62396 -4.58132 -2.40611 1.000 29.88652 95 LEU A C 1
ATOM 1380 O O . LEU A 1 95 ? -6.21226 -5.38557 -1.57118 1.000 32.30466 95 LEU A O 1
ATOM 1396 N N . ALA A 1 96 ? -7.08122 -4.94095 -3.59596 1.000 31.30081 96 ALA A N 1
ATOM 1397 C CA . ALA A 1 96 ? -6.92845 -6.27986 -4.12659 1.000 30.66747 96 ALA A CA 1
ATOM 1398 C C . ALA A 1 96 ? -6.26542 -6.14365 -5.48707 1.000 32.84816 96 ALA A C 1
ATOM 1399 O O . ALA A 1 96 ? -6.37832 -5.10957 -6.15315 1.000 31.58582 96 ALA A O 1
ATOM 1406 N N . HIS A 1 97 ? -5.60150 -7.20910 -5.90410 1.000 34.51979 97 HIS A N 1
ATOM 1407 C CA . HIS A 1 97 ? -4.92774 -7.22428 -7.20397 1.000 39.39592 97 HIS A CA 1
ATOM 1408 C C . HIS A 1 97 ? -4.54569 -8.64441 -7.58237 1.000 37.98684 97 HIS A C 1
ATOM 1409 O O . HIS A 1 97 ? -4.56393 -9.55928 -6.75625 1.000 36.23978 97 HIS A O 1
ATOM 1423 N N . ASP A 1 98 ? -4.20618 -8.81494 -8.85933 1.000 43.75288 98 ASP A N 1
ATOM 1424 C CA . ASP A 1 98 ? -3.94002 -10.13497 -9.42951 1.000 42.89413 98 ASP A CA 1
ATOM 1425 C C . ASP A 1 98 ? -2.53825 -10.60155 -9.01430 1.000 45.27383 98 ASP A C 1
ATOM 1426 O O . ASP A 1 98 ? -1.57889 -10.64152 -9.79449 1.000 48.73625 98 ASP A O 1
ATOM 1435 N N . VAL A 1 99 ? -2.43891 -10.94209 -7.73177 1.000 40.81436 99 VAL A N 1
ATOM 1436 C CA . VAL A 1 99 ? -1.27144 -11.54741 -7.10607 1.000 40.18628 99 VAL A CA 1
ATOM 1437 C C . VAL A 1 99 ? -1.77306 -12.74538 -6.31094 1.000 43.69617 99 VAL A C 1
ATOM 1438 O O . VAL A 1 99 ? -2.76658 -12.64124 -5.58136 1.000 38.73523 99 VAL A O 1
ATOM 1451 N N . ALA A 1 100 ? -1.12097 -13.88922 -6.46224 1.000 42.51445 100 ALA A N 1
ATOM 1452 C CA . ALA A 1 100 ? -1.60184 -15.07867 -5.77020 1.000 42.08545 100 ALA A CA 1
ATOM 1453 C C . ALA A 1 100 ? -1.49744 -14.91112 -4.25196 1.000 39.30310 100 ALA A C 1
ATOM 1454 O O . ALA A 1 100 ? -0.50870 -14.37781 -3.72700 1.000 35.61196 100 ALA A O 1
ATOM 1461 N N . SER A 1 101 ? -2.54758 -15.35434 -3.54818 1.000 34.39995 101 SER A N 1
ATOM 1462 C CA . SER A 1 101 ? -2.66921 -15.21410 -2.10165 1.000 36.44370 101 SER A CA 1
ATOM 1463 C C . SER A 1 101 ? -1.78525 -16.19752 -1.34625 1.000 39.19327 101 SER A C 1
ATOM 1464 O O . SER A 1 101 ? -1.20493 -17.11173 -1.92808 1.000 39.22469 101 SER A O 1
ATOM 1472 N N . PRO A 1 102 ? -1.68025 -16.04817 -0.01974 1.000 35.72290 102 PRO A N 1
ATOM 1473 C CA . PRO A 1 102 ? -0.81767 -16.96421 0.73647 1.000 40.40545 102 PRO A CA 1
ATOM 1474 C C . PRO A 1 102 ? -1.07351 -18.44742 0.55251 1.000 39.61817 102 PRO A C 1
ATOM 1475 O O . PRO A 1 102 ? -0.12134 -19.20176 0.31571 1.000 38.31324 102 PRO A O 1
ATOM 1486 N N . PHE A 1 103 ? -2.31721 -18.90162 0.65684 1.000 38.86023 103 PHE A N 1
ATOM 1487 C CA . PHE A 1 103 ? -2.61152 -20.33042 0.63796 1.000 37.76307 103 PHE A CA 1
ATOM 1488 C C . PHE A 1 103 ? -3.29572 -20.80716 -0.63719 1.000 41.08269 103 PHE A C 1
ATOM 1489 O O . PHE A 1 103 ? -3.34569 -22.02072 -0.88463 1.000 42.79304 103 PHE A O 1
ATOM 1506 N N . TYR A 1 104 ? -3.81427 -19.90226 -1.45703 1.000 38.76680 104 TYR A N 1
ATOM 1507 C CA . TYR A 1 104 ? -4.58771 -20.27273 -2.64085 1.000 40.32987 104 TYR A CA 1
ATOM 1508 C C . TYR A 1 104 ? -4.02994 -19.60670 -3.88206 1.000 40.18486 104 TYR A C 1
ATOM 1509 O O . TYR A 1 104 ? -4.33315 -18.42678 -4.13612 1.000 42.54351 104 TYR A O 1
ATOM 1527 N N . PRO A 1 105 ? -3.19498 -20.33665 -4.67645 1.000 42.18319 105 PRO A N 1
ATOM 1528 C CA . PRO A 1 105 ? -2.64432 -19.76153 -5.91249 1.000 44.45894 105 PRO A CA 1
ATOM 1529 C C . PRO A 1 105 ? -3.69015 -19.22537 -6.87673 1.000 45.04647 105 PRO A C 1
ATOM 1530 O O . PRO A 1 105 ? -3.37221 -18.35600 -7.69935 1.000 46.49757 105 PRO A O 1
ATOM 1541 N N . THR A 1 106 ? -4.91941 -19.72462 -6.80930 1.000 42.11234 106 THR A N 1
ATOM 1542 C CA . THR A 1 106 ? -5.93660 -19.21340 -7.71194 1.000 46.82964 106 THR A CA 1
ATOM 1543 C C . THR A 1 106 ? -6.65852 -17.98949 -7.17170 1.000 45.34403 106 THR A C 1
ATOM 1544 O O . THR A 1 106 ? -7.46050 -17.40225 -7.91193 1.000 46.16805 106 THR A O 1
ATOM 1555 N N . ASN A 1 107 ? -6.46932 -17.65067 -5.89683 1.000 42.59284 107 ASN A N 1
ATOM 1556 C CA . ASN A 1 107 ? -7.16102 -16.53352 -5.28225 1.000 40.47445 107 ASN A CA 1
ATOM 1557 C C . ASN A 1 107 ? -6.22055 -15.34928 -5.12981 1.000 40.27278 107 ASN A C 1
ATOM 1558 O O . ASN A 1 107 ? -4.99241 -15.49147 -5.08443 1.000 36.89712 107 ASN A O 1
ATOM 1569 N N . GLU A 1 108 ? -6.81501 -14.16761 -5.04149 1.000 35.98402 108 GLU A N 1
ATOM 1570 C CA . GLU A 1 108 ? -6.03669 -12.94074 -5.07495 1.000 33.60959 108 GLU A CA 1
ATOM 1571 C C . GLU A 1 108 ? -5.59880 -12.47754 -3.69706 1.000 35.38865 108 GLU A C 1
ATOM 1572 O O . GLU A 1 108 ? -6.32138 -12.61218 -2.70232 1.000 35.92266 108 GLU A O 1
ATOM 1584 N N . GLU A 1 109 ? -4.41638 -11.89148 -3.65798 1.000 34.88641 109 GLU A N 1
ATOM 1585 C CA . GLU A 1 109 ? -3.92294 -11.28400 -2.43174 1.000 29.56766 109 GLU A CA 1
ATOM 1586 C C . GLU A 1 109 ? -4.72101 -10.03014 -2.10477 1.000 34.86956 109 GLU A C 1
ATOM 1587 O O . GLU A 1 109 ? -5.00053 -9.19766 -2.97564 1.000 31.49997 109 GLU A O 1
ATOM 1599 N N . ILE A 1 110 ? -5.03957 -9.87832 -0.82443 1.000 31.49623 110 ILE A N 1
ATOM 1600 C CA . ILE A 1 110 ? -5.70514 -8.70005 -0.29850 1.000 30.80589 110 ILE A CA 1
ATOM 1601 C C . ILE A 1 110 ? -4.69826 -7.97765 0.57971 1.000 30.93747 110 ILE A C 1
ATOM 1602 O O . ILE A 1 110 ? -4.09569 -8.59358 1.47780 1.000 29.66987 110 ILE A O 1
ATOM 1618 N N . THR A 1 111 ? -4.53887 -6.67057 0.35550 1.000 26.76260 111 THR A N 1
ATOM 1619 C CA . THR A 1 111 ? -3.54453 -5.89931 1.10265 1.000 27.26453 111 THR A CA 1
ATOM 1620 C C . THR A 1 111 ? -4.09874 -4.50873 1.40620 1.000 29.50865 111 THR A C 1
ATOM 1621 O O . THR A 1 111 ? -5.28885 -4.23721 1.22147 1.000 29.69591 111 THR A O 1
ATOM 1632 N N . THR A 1 112 ? -3.26585 -3.65749 2.00934 1.000 26.69399 112 THR A N 1
ATOM 1633 C CA . THR A 1 112 ? -3.56417 -2.22542 2.06974 1.000 30.57032 112 THR A CA 1
ATOM 1634 C C . THR A 1 112 ? -2.38867 -1.45432 1.46982 1.000 33.56823 112 THR A C 1
ATOM 1635 O O . THR A 1 112 ? -1.27056 -1.96918 1.42509 1.000 35.71123 112 THR A O 1
ATOM 1646 N N . VAL A 1 113 ? -2.63401 -0.23146 0.98484 1.000 30.71519 113 VAL A N 1
ATOM 1647 C CA . VAL A 1 113 ? -1.58035 0.60242 0.40713 1.000 34.81225 113 VAL A CA 1
ATOM 1648 C C . VAL A 1 113 ? -1.62785 1.99750 1.01134 1.000 37.19651 113 VAL A C 1
ATOM 1649 O O . VAL A 1 113 ? -2.62358 2.42592 1.60373 1.000 30.21603 113 VAL A O 1
ATOM 1662 N N . THR A 1 114 ? -0.52209 2.71435 0.87216 1.000 34.27295 114 THR A N 1
ATOM 1663 C CA . THR A 1 114 ? -0.47210 4.04113 1.45241 1.000 34.29844 114 THR A CA 1
ATOM 1664 C C . THR A 1 114 ? -1.48442 4.96756 0.78373 1.000 34.29707 114 THR A C 1
ATOM 1665 O O . THR A 1 114 ? -1.93676 4.73052 -0.33015 1.000 34.88052 114 THR A O 1
ATOM 1676 N N . LEU A 1 115 ? -1.81596 6.05655 1.48020 1.000 37.98589 115 LEU A N 1
ATOM 1677 C CA . LEU A 1 115 ? -2.79437 6.99951 0.93197 1.000 38.63541 115 LEU A CA 1
ATOM 1678 C C . LEU A 1 115 ? -2.32415 7.54342 -0.40287 1.000 40.13752 115 LEU A C 1
ATOM 1679 O O . LEU A 1 115 ? -3.11249 7.68757 -1.34933 1.000 40.48200 115 LEU A O 1
ATOM 1695 N N . GLU A 1 116 ? -1.02985 7.81955 -0.51492 1.000 40.69345 116 GLU A N 1
ATOM 1696 C CA . GLU A 1 116 ? -0.52518 8.40116 -1.74706 1.000 43.67078 116 GLU A CA 1
ATOM 1697 C C . GLU A 1 116 ? -0.66466 7.43823 -2.91320 1.000 38.31525 116 GLU A C 1
ATOM 1698 O O . GLU A 1 116 ? -1.00929 7.85302 -4.02729 1.000 41.03583 116 GLU A O 1
ATOM 1710 N N . GLU A 1 117 ? -0.32334 6.15826 -2.71184 1.000 38.75255 117 GLU A N 1
ATOM 1711 C CA . GLU A 1 117 ? -0.48590 5.20973 -3.80681 1.000 37.97438 117 GLU A CA 1
ATOM 1712 C C . GLU A 1 117 ? -1.96983 5.00553 -4.10507 1.000 39.48974 117 GLU A C 1
ATOM 1713 O O . GLU A 1 117 ? -2.38759 4.90940 -5.26260 1.000 39.80872 117 GLU A O 1
ATOM 1725 N N . GLY A 1 118 ? -2.77622 4.86107 -3.05627 1.000 36.22246 118 GLY A N 1
ATOM 1726 C CA . GLY A 1 118 ? -4.17620 4.51160 -3.28049 1.000 39.00625 118 GLY A CA 1
ATOM 1727 C C . GLY A 1 118 ? -4.96312 5.63973 -3.91028 1.000 40.42291 118 GLY A C 1
ATOM 1728 O O . GLY A 1 118 ? -5.94839 5.39842 -4.60962 1.000 42.62276 118 GLY A O 1
ATOM 1732 N N . ASP A 1 119 ? -4.52359 6.87589 -3.71490 1.000 39.61635 119 ASP A N 1
ATOM 1733 C CA . ASP A 1 119 ? -5.13915 8.01296 -4.38354 1.000 38.71477 119 ASP A CA 1
ATOM 1734 C C . ASP A 1 119 ? -4.44564 8.36548 -5.68363 1.000 45.92616 119 ASP A C 1
ATOM 1735 O O . ASP A 1 119 ? -4.96808 9.20077 -6.42411 1.000 43.83239 119 ASP A O 1
ATOM 1744 N N . GLY A 1 120 ? -3.32777 7.70583 -6.00042 1.000 46.36005 120 GLY A N 1
ATOM 1745 C CA . GLY A 1 120 ? -2.63496 7.87100 -7.25754 1.000 44.10697 120 GLY A CA 1
ATOM 1746 C C . GLY A 1 120 ? -2.81781 6.69525 -8.19579 1.000 47.35645 120 GLY A C 1
ATOM 1747 O O . GLY A 1 120 ? -3.94678 6.30941 -8.52733 1.000 45.41297 120 GLY A O 1
ATOM 1751 N N . GLU A 1 121 ? -1.69742 6.14221 -8.65688 1.000 46.88824 121 GLU A N 1
ATOM 1752 C CA . GLU A 1 121 ? -1.72318 5.14758 -9.72539 1.000 47.97125 121 GLU A CA 1
ATOM 1753 C C . GLU A 1 121 ? -2.54200 3.91054 -9.36985 1.000 45.19853 121 GLU A C 1
ATOM 1754 O O . GLU A 1 121 ? -2.99469 3.19399 -10.26948 1.000 46.62017 121 GLU A O 1
ATOM 1766 N N . LEU A 1 122 ? -2.67137 3.58088 -8.08431 1.000 42.16564 122 LEU A N 1
ATOM 1767 C CA . LEU A 1 122 ? -3.42060 2.38579 -7.70201 1.000 43.73984 122 LEU A CA 1
ATOM 1768 C C . LEU A 1 122 ? -4.89428 2.66287 -7.37213 1.000 42.21924 122 LEU A C 1
ATOM 1769 O O . LEU A 1 122 ? -5.62957 1.73473 -7.00763 1.000 39.63282 122 LEU A O 1
ATOM 1785 N N . TYR A 1 123 ? -5.34765 3.89749 -7.50064 1.000 36.66384 123 TYR A N 1
ATOM 1786 C CA . TYR A 1 123 ? -6.71767 4.22667 -7.12084 1.000 37.83315 123 TYR A CA 1
ATOM 1787 C C . TYR A 1 123 ? -7.75557 3.23010 -7.63745 1.000 37.14504 123 TYR A C 1
ATOM 1788 O O . TYR A 1 123 ? -8.60266 2.78394 -6.84090 1.000 40.65319 123 TYR A O 1
ATOM 1806 N N . PRO A 1 124 ? -7.76373 2.84235 -8.90617 1.000 38.75887 124 PRO A N 1
ATOM 1807 C CA . PRO A 1 124 ? -8.83668 1.94479 -9.38206 1.000 37.14959 124 PRO A CA 1
ATOM 1808 C C . PRO A 1 124 ? -8.92357 0.64120 -8.60156 1.000 39.56797 124 PRO A C 1
ATOM 1809 O O . PRO A 1 124 ? -10.00970 0.04648 -8.51610 1.000 34.88903 124 PRO A O 1
ATOM 1820 N N . GLU A 1 125 ? -7.81226 0.18796 -8.01806 1.000 36.51860 125 GLU A N 1
ATOM 1821 C CA . GLU A 1 125 ? -7.77986 -1.07833 -7.27668 1.000 36.41555 125 GLU A CA 1
ATOM 1822 C C . GLU A 1 125 ? -8.26803 -0.95751 -5.83640 1.000 33.68408 125 GLU A C 1
ATOM 1823 O O . GLU A 1 125 ? -8.31198 -1.97934 -5.11937 1.000 33.05420 125 GLU A O 1
ATOM 1835 N N . THR A 1 126 ? -8.59263 0.24795 -5.39244 1.000 31.93066 126 THR A N 1
ATOM 1836 C CA . THR A 1 126 ? -9.09998 0.46922 -4.04255 1.000 27.93405 126 THR A CA 1
ATOM 1837 C C . THR A 1 126 ? -10.62875 0.53159 -3.97438 1.000 31.06406 126 THR A C 1
ATOM 1838 O O . THR A 1 126 ? -11.20654 0.79027 -2.89154 1.000 30.67455 126 THR A O 1
ATOM 1849 N N . LEU A 1 127 ? -11.28842 0.27862 -5.09234 1.000 27.65033 127 LEU A N 1
ATOM 1850 C CA . LEU A 1 127 ? -12.73567 0.36992 -5.15821 1.000 30.72868 127 LEU A CA 1
ATOM 1851 C C . LEU A 1 127 ? -13.37906 -0.98884 -4.93564 1.000 29.47418 127 LEU A C 1
ATOM 1852 O O . LEU A 1 127 ? -13.06545 -1.96412 -5.63681 1.000 32.17931 127 LEU A O 1
ATOM 1868 N N . PHE A 1 128 ? -14.30833 -1.02565 -3.98426 1.000 31.73512 128 PHE A N 1
ATOM 1869 C CA . PHE A 1 128 ? -15.05488 -2.19929 -3.57582 1.000 31.90456 128 PHE A CA 1
ATOM 1870 C C . PHE A 1 128 ? -16.54087 -1.85462 -3.65322 1.000 31.42774 128 PHE A C 1
ATOM 1871 O O . PHE A 1 128 ? -16.93034 -0.72767 -3.96512 1.000 31.58908 128 PHE A O 1
ATOM 1888 N N . ALA A 1 129 ? -17.36711 -2.85581 -3.39237 1.000 30.97057 129 ALA A N 1
ATOM 1889 C CA . ALA A 1 129 ? -18.80436 -2.62683 -3.28071 1.000 32.44476 129 ALA A CA 1
ATOM 1890 C C . ALA A 1 129 ? -19.33507 -3.56968 -2.23235 1.000 30.92693 129 ALA A C 1
ATOM 1891 O O . ALA A 1 129 ? -18.83135 -4.68659 -2.11123 1.000 33.10157 129 ALA A O 1
ATOM 1898 N N . PHE A 1 130 ? -20.32605 -3.09649 -1.44850 1.000 29.27925 130 PHE A N 1
ATOM 1899 C CA . PHE A 1 130 ? -21.10711 -3.98131 -0.58931 1.000 31.22550 130 PHE A CA 1
ATOM 1900 C C . PHE A 1 130 ? -22.11526 -4.63559 -1.52236 1.000 31.44113 130 PHE A C 1
ATOM 1901 O O . PHE A 1 130 ? -23.16063 -4.08220 -1.79273 1.000 30.59510 130 PHE A O 1
ATOM 1918 N N . GLN A 1 131 ? -21.78661 -5.79398 -2.08090 1.000 31.55424 131 GLN A N 1
ATOM 1919 C CA . GLN A 1 131 ? -22.66384 -6.39015 -3.11109 1.000 34.83303 131 GLN A CA 1
ATOM 1920 C C . GLN A 1 131 ? -23.80166 -7.13825 -2.42907 1.000 34.49566 131 GLN A C 1
ATOM 1921 O O . GLN A 1 131 ? -23.55154 -7.97140 -1.57011 1.000 31.68270 131 GLN A O 1
ATOM 1935 N N . PRO A 1 132 ? -25.05488 -6.86022 -2.75434 1.000 33.55219 132 PRO A N 1
ATOM 1936 C CA . PRO A 1 132 ? -26.14678 -7.58184 -2.08930 1.000 34.58563 132 PRO A CA 1
ATOM 1937 C C . PRO A 1 132 ? -26.19707 -9.04313 -2.50411 1.000 36.21424 132 PRO A C 1
ATOM 1938 O O . PRO A 1 132 ? -25.74199 -9.42494 -3.58705 1.000 37.73742 132 PRO A O 1
ATOM 1949 N N . LEU A 1 133 ? -26.71430 -9.87423 -1.60165 1.000 34.81665 133 LEU A N 1
ATOM 1950 C CA . LEU A 1 133 ? -26.88741 -11.28574 -1.92073 1.000 40.18449 133 LEU A CA 1
ATOM 1951 C C . LEU A 1 133 ? -27.90113 -11.46315 -3.03495 1.000 44.71138 133 LEU A C 1
ATOM 1952 O O . LEU A 1 133 ? -27.74224 -12.33814 -3.89629 1.000 48.10180 133 LEU A O 1
ATOM 1968 N N . LYS A 1 134 ? -28.94747 -10.63737 -3.03159 1.000 41.77593 134 LYS A N 1
ATOM 1969 C CA . LYS A 1 134 ? -29.96188 -10.60645 -4.07919 1.000 47.29992 134 LYS A CA 1
ATOM 1970 C C . LYS A 1 134 ? -29.79226 -9.35356 -4.93273 1.000 44.74064 134 LYS A C 1
ATOM 1971 O O . LYS A 1 134 ? -29.80284 -8.23833 -4.39154 1.000 43.03917 134 LYS A O 1
ATOM 1990 N N . LYS A 1 135 ? -29.73045 -9.51108 -6.25130 1.000 43.41344 135 LYS A N 1
ATOM 1991 C CA . LYS A 1 135 ? -29.65110 -8.32199 -7.09817 1.000 47.25095 135 LYS A CA 1
ATOM 1992 C C . LYS A 1 135 ? -30.83826 -7.38379 -6.89086 1.000 47.57205 135 LYS A C 1
ATOM 1993 O O . LYS A 1 135 ? -30.70423 -6.18046 -7.12767 1.000 46.62332 135 LYS A O 1
ATOM 2012 N N . SER A 1 136 ? -31.98938 -7.88887 -6.44568 1.000 44.62681 136 SER A N 1
ATOM 2013 C CA . SER A 1 136 ? -33.12746 -6.99103 -6.23783 1.000 47.00517 136 SER A CA 1
ATOM 2014 C C . SER A 1 136 ? -32.92656 -6.03948 -5.05232 1.000 48.58538 136 SER A C 1
ATOM 2015 O O . SER A 1 136 ? -33.75577 -5.14837 -4.84267 1.000 48.77639 136 SER A O 1
ATOM 2023 N N . ASP A 1 137 ? -31.91111 -6.25991 -4.21546 1.000 42.78814 137 ASP A N 1
ATOM 2024 C CA . ASP A 1 137 ? -31.57819 -5.35519 -3.11993 1.000 43.46084 137 ASP A CA 1
ATOM 2025 C C . ASP A 1 137 ? -30.53532 -4.29805 -3.50842 1.000 38.32742 137 ASP A C 1
ATOM 2026 O O . ASP A 1 137 ? -30.16723 -3.47174 -2.66637 1.000 39.36037 137 ASP A O 1
ATOM 2035 N N . GLU A 1 138 ? -30.11411 -4.25545 -4.76105 1.000 40.49266 138 GLU A N 1
ATOM 2036 C CA . GLU A 1 138 ? -29.31141 -3.15121 -5.27055 1.000 41.51682 138 GLU A CA 1
ATOM 2037 C C . GLU A 1 138 ? -29.96348 -1.81295 -4.90771 1.000 40.54981 138 GLU A C 1
ATOM 2038 O O . GLU A 1 138 ? -31.17610 -1.63667 -5.05550 1.000 39.29671 138 GLU A O 1
ATOM 2050 N N . GLY A 1 139 ? -29.15690 -0.87596 -4.42454 1.000 38.76144 139 GLY A N 1
ATOM 2051 C CA . GLY A 1 139 ? -29.67763 0.44177 -4.09568 1.000 37.84481 139 GLY A CA 1
ATOM 2052 C C . GLY A 1 139 ? -30.33797 0.57360 -2.74572 1.000 39.25343 139 GLY A C 1
ATOM 2053 O O . GLY A 1 139 ? -30.78520 1.67524 -2.40186 1.000 37.06995 139 GLY A O 1
ATOM 2057 N N . HIS A 1 140 ? -30.47161 -0.51009 -1.99315 1.000 38.63556 140 HIS A N 1
ATOM 2058 C CA . HIS A 1 140 ? -31.00006 -0.43267 -0.63758 1.000 35.19226 140 HIS A CA 1
ATOM 2059 C C . HIS A 1 140 ? -29.94636 0.03548 0.33864 1.000 34.21790 140 HIS A C 1
ATOM 2060 O O . HIS A 1 140 ? -28.75959 -0.24402 0.18330 1.000 33.56828 140 HIS A O 1
ATOM 2074 N N . VAL A 1 141 ? -30.41138 0.66630 1.41470 1.000 32.31427 141 VAL A N 1
ATOM 2075 C CA . VAL A 1 141 ? -29.50155 1.22073 2.39593 1.000 36.42946 141 VAL A CA 1
ATOM 2076 C C . VAL A 1 141 ? -28.80106 0.09638 3.14055 1.000 39.94001 141 VAL A C 1
ATOM 2077 O O . VAL A 1 141 ? -29.39496 -0.93088 3.47842 1.000 37.03723 141 VAL A O 1
ATOM 2090 N N . LEU A 1 142 ? -27.50553 0.27505 3.36697 1.000 35.71283 142 LEU A N 1
ATOM 2091 C CA . LEU A 1 142 ? -26.73977 -0.65178 4.18681 1.000 33.61690 142 LEU A CA 1
ATOM 2092 C C . LEU A 1 142 ? -27.00294 -0.46212 5.66964 1.000 35.78601 142 LEU A C 1
ATOM 2093 O O . LEU A 1 142 ? -26.85381 0.63672 6.20488 1.000 33.93771 142 LEU A O 1
ATOM 2109 N N . LYS A 1 143 ? -27.32284 -1.55767 6.35111 1.000 35.74804 143 LYS A N 1
ATOM 2110 C CA . LYS A 1 143 ? -27.60312 -1.50545 7.77373 1.000 36.90805 143 LYS A CA 1
ATOM 2111 C C . LYS A 1 143 ? -26.62276 -2.40876 8.50595 1.000 33.24252 143 LYS A C 1
ATOM 2112 O O . LYS A 1 143 ? -26.26776 -3.46623 7.99717 1.000 35.70619 143 LYS A O 1
ATOM 2131 N N . SER A 1 144 ? -26.26397 -2.04407 9.73828 1.000 34.64806 144 SER A N 1
ATOM 2132 C CA . SER A 1 144 ? -25.44319 -2.93493 10.54208 1.000 35.02692 144 SER A CA 1
ATOM 2133 C C . SER A 1 144 ? -26.24159 -4.19088 10.90850 1.000 36.98237 144 SER A C 1
ATOM 2134 O O . SER A 1 144 ? -27.46756 -4.14913 11.05524 1.000 37.64485 144 SER A O 1
ATOM 2142 N N . LYS A 1 145 ? -25.53075 -5.31713 11.00236 1.000 34.42467 145 LYS A N 1
ATOM 2143 C CA . LYS A 1 145 ? -26.02799 -6.57264 11.56312 1.000 37.67249 145 LYS A CA 1
ATOM 2144 C C . LYS A 1 145 ? -27.03052 -7.35206 10.74396 1.000 38.05483 145 LYS A C 1
ATOM 2145 O O . LYS A 1 145 ? -26.94444 -8.57693 10.70029 1.000 41.64046 145 LYS A O 1
ATOM 2164 N N . THR A 1 146 ? -27.97220 -6.68237 10.09289 1.000 37.65404 146 THR A N 1
ATOM 2165 C CA . THR A 1 146 ? -29.09837 -7.38906 9.48982 1.000 40.95124 146 THR A CA 1
ATOM 2166 C C . THR A 1 146 ? -28.98873 -7.52895 7.98332 1.000 44.55026 146 THR A C 1
ATOM 2167 O O . THR A 1 146 ? -29.79468 -8.23373 7.38195 1.000 43.31190 146 THR A O 1
ATOM 2178 N N . VAL A 1 147 ? -28.01012 -6.89970 7.36336 1.000 37.92601 147 VAL A N 1
ATOM 2179 C CA . VAL A 1 147 ? -27.82511 -6.94782 5.92217 1.000 38.90658 147 VAL A CA 1
ATOM 2180 C C . VAL A 1 147 ? -26.52489 -7.69402 5.64774 1.000 36.94177 147 VAL A C 1
ATOM 2181 O O . VAL A 1 147 ? -25.44542 -7.25746 6.06782 1.000 35.08081 147 VAL A O 1
ATOM 2194 N N . SER A 1 148 ? -26.63232 -8.83099 4.97537 1.000 35.96508 148 SER A N 1
ATOM 2195 C CA . SER A 1 148 ? -25.45508 -9.57726 4.57118 1.000 35.22669 148 SER A CA 1
ATOM 2196 C C . SER A 1 148 ? -25.04645 -9.14527 3.18109 1.000 34.38734 148 SER A C 1
ATOM 2197 O O . SER A 1 148 ? -25.87749 -8.78158 2.34165 1.000 35.66182 148 SER A O 1
ATOM 2205 N N . PHE A 1 149 ? -23.74790 -9.23919 2.93178 1.000 32.37279 149 PHE A N 1
ATOM 2206 C CA . PHE A 1 149 ? -23.20214 -8.83286 1.65862 1.000 33.10260 149 PHE A CA 1
ATOM 2207 C C . PHE A 1 149 ? -21.93246 -9.62000 1.35013 1.000 30.41342 149 PHE A C 1
ATOM 2208 O O . PHE A 1 149 ? -21.34052 -10.30172 2.18852 1.000 31.33334 149 PHE A O 1
ATOM 2225 N N . ARG A 1 150 ? -21.53354 -9.51242 0.11463 1.000 31.12086 150 ARG A N 1
ATOM 2226 C CA . ARG A 1 150 ? -20.19899 -9.85187 -0.30447 1.000 29.02504 150 ARG A CA 1
ATOM 2227 C C . ARG A 1 150 ? -19.40126 -8.56488 -0.52239 1.000 32.63912 150 ARG A C 1
ATOM 2228 O O . ARG A 1 150 ? -19.90782 -7.55155 -1.01009 1.000 29.92411 150 ARG A O 1
ATOM 2249 N N . LEU A 1 151 ? -18.15131 -8.59840 -0.13381 1.000 31.58079 151 LEU A N 1
ATOM 2250 C CA . LEU A 1 151 ? -17.25927 -7.45789 -0.29932 1.000 32.63359 151 LEU A CA 1
ATOM 2251 C C . LEU A 1 151 ? -16.57966 -7.67088 -1.64385 1.000 36.25466 151 LEU A C 1
ATOM 2252 O O . LEU A 1 151 ? -15.59811 -8.43137 -1.76279 1.000 31.29165 151 LEU A O 1
ATOM 2268 N N . PHE A 1 152 ? -17.06613 -6.95454 -2.64884 1.000 29.47230 152 PHE A N 1
ATOM 2269 C CA . PHE A 1 152 ? -16.72878 -7.20888 -4.04297 1.000 30.97630 152 PHE A CA 1
ATOM 2270 C C . PHE A 1 152 ? -15.69706 -6.20749 -4.53567 1.000 35.08328 152 PHE A C 1
ATOM 2271 O O . PHE A 1 152 ? -15.86598 -4.99562 -4.36199 1.000 32.89447 152 PHE A O 1
ATOM 2288 N N . HIS A 1 153 ? -14.62593 -6.72097 -5.14067 1.000 30.32791 153 HIS A N 1
ATOM 2289 C CA . HIS A 1 153 ? -13.57126 -5.87506 -5.67848 1.000 32.21075 153 HIS A CA 1
ATOM 2290 C C . HIS A 1 153 ? -13.90670 -5.51031 -7.11713 1.000 37.27433 153 HIS A C 1
ATOM 2291 O O . HIS A 1 153 ? -14.02023 -6.39137 -7.96734 1.000 35.86821 153 HIS A O 1
ATOM 2305 N N . VAL A 1 154 ? -14.05067 -4.21308 -7.38287 1.000 34.65328 154 VAL A N 1
ATOM 2306 C CA . VAL A 1 154 ? -14.52095 -3.77028 -8.68762 1.000 36.15372 154 VAL A CA 1
ATOM 2307 C C . VAL A 1 154 ? -13.55012 -4.14983 -9.81047 1.000 36.68541 154 VAL A C 1
ATOM 2308 O O . VAL A 1 154 ? -13.97572 -4.59078 -10.87495 1.000 40.97763 154 VAL A O 1
ATOM 2321 N N . ASP A 1 155 ? -12.24423 -3.94109 -9.60931 1.000 38.88625 155 ASP A N 1
ATOM 2322 C CA . ASP A 1 155 ? -11.29018 -4.03127 -10.71796 1.000 40.54460 155 ASP A CA 1
ATOM 2323 C C . ASP A 1 155 ? -11.03492 -5.46876 -11.14006 1.000 42.36430 155 ASP A C 1
ATOM 2324 O O . ASP A 1 155 ? -10.77992 -5.70915 -12.31816 1.000 43.06498 155 ASP A O 1
ATOM 2333 N N . THR A 1 156 ? -11.08336 -6.43777 -10.21401 1.000 40.74243 156 THR A N 1
ATOM 2334 C CA . THR A 1 156 ? -10.82958 -7.82647 -10.56860 1.000 39.48648 156 THR A CA 1
ATOM 2335 C C . THR A 1 156 ? -11.99694 -8.78219 -10.36706 1.000 39.38547 156 THR A C 1
ATOM 2336 O O . THR A 1 156 ? -11.85962 -9.95876 -10.69312 1.000 42.60883 156 THR A O 1
ATOM 2347 N N . SER A 1 157 ? -13.14421 -8.32126 -9.86857 1.000 39.48369 157 SER A N 1
ATOM 2348 C CA . SER A 1 157 ? -14.34122 -9.15338 -9.75835 1.000 38.47042 157 SER A CA 1
ATOM 2349 C C . SER A 1 157 ? -14.11455 -10.36599 -8.85992 1.000 40.42009 157 SER A C 1
ATOM 2350 O O . SER A 1 157 ? -14.44707 -11.50412 -9.20591 1.000 44.00577 157 SER A O 1
ATOM 2358 N N . VAL A 1 158 ? -13.51164 -10.11907 -7.71785 1.000 36.14118 158 VAL A N 1
ATOM 2359 C CA . VAL A 1 158 ? -13.40896 -11.13124 -6.67601 1.000 37.16819 158 VAL A CA 1
ATOM 2360 C C . VAL A 1 158 ? -14.22639 -10.67415 -5.47807 1.000 34.99836 158 VAL A C 1
ATOM 2361 O O . VAL A 1 158 ? -14.56297 -9.49533 -5.33466 1.000 37.68947 158 VAL A O 1
ATOM 2374 N N . ALA A 1 159 ? -14.53655 -11.62294 -4.60495 1.000 33.77696 159 ALA A N 1
ATOM 2375 C CA . ALA A 1 159 ? -15.18839 -11.33971 -3.33249 1.000 33.52969 159 ALA A CA 1
ATOM 2376 C C . ALA A 1 159 ? -14.24650 -11.75716 -2.20862 1.000 32.82256 159 ALA A C 1
ATOM 2377 O O . ALA A 1 159 ? -13.59927 -12.80532 -2.29069 1.000 33.22242 159 ALA A O 1
ATOM 2384 N N . LEU A 1 160 ? -14.17800 -10.95655 -1.16254 1.000 32.63731 160 LEU A N 1
ATOM 2385 C CA . LEU A 1 160 ? -13.29682 -11.31733 -0.05623 1.000 29.49006 160 LEU A CA 1
ATOM 2386 C C . LEU A 1 160 ? -13.80400 -12.56004 0.67855 1.000 30.43071 160 LEU A C 1
ATOM 2387 O O . LEU A 1 160 ? -14.98471 -12.66999 0.99360 1.000 30.13738 160 LEU A O 1
ATOM 2403 N N . TRP A 1 161 ? -12.87968 -13.45113 1.03040 1.000 30.97570 161 TRP A N 1
ATOM 2404 C CA . TRP A 1 161 ? -13.17031 -14.77875 1.56814 1.000 31.09184 161 TRP A CA 1
ATOM 2405 C C . TRP A 1 161 ? -12.17157 -15.05563 2.68486 1.000 31.92860 161 TRP A C 1
ATOM 2406 O O . TRP A 1 161 ? -11.04989 -14.54112 2.66994 1.000 31.03565 161 TRP A O 1
ATOM 2427 N N . THR A 1 162 ? -12.60052 -15.84405 3.66447 1.000 31.28931 162 THR A N 1
ATOM 2428 C CA . THR A 1 162 ? -11.70574 -16.30833 4.71510 1.000 32.94025 162 THR A CA 1
ATOM 2429 C C . THR A 1 162 ? -12.15539 -17.69641 5.14600 1.000 33.19988 162 THR A C 1
ATOM 2430 O O . THR A 1 162 ? -13.19845 -18.19748 4.72748 1.000 36.26882 162 THR A O 1
ATOM 2441 N N . HIS A 1 163 ? -11.34998 -18.31592 5.99158 1.000 34.35318 163 HIS A N 1
ATOM 2442 C CA . HIS A 1 163 ? -11.59722 -19.67754 6.43386 1.000 36.76780 163 HIS A CA 1
ATOM 2443 C C . HIS A 1 163 ? -10.80117 -19.88792 7.71424 1.000 39.84580 163 HIS A C 1
ATOM 2444 O O . HIS A 1 163 ? -9.83648 -19.16576 7.98405 1.000 35.04541 163 HIS A O 1
ATOM 2459 N N . ASN A 1 164 ? -11.18422 -20.92275 8.48001 1.000 35.85099 164 ASN A N 1
ATOM 2460 C CA . ASN A 1 164 ? -10.46457 -21.20422 9.71788 1.000 38.96062 164 ASN A CA 1
ATOM 2461 C C . ASN A 1 164 ? -10.04068 -22.65698 9.84963 1.000 42.61334 164 ASN A C 1
ATOM 2462 O O . ASN A 1 164 ? -9.67054 -23.07350 10.94815 1.000 45.99094 164 ASN A O 1
ATOM 2473 N N . ASP A 1 165 ? -10.05905 -23.42424 8.75782 1.000 39.80163 165 ASP A N 1
ATOM 2474 C CA . ASP A 1 165 ? -9.56077 -24.79396 8.83755 1.000 42.46390 165 ASP A CA 1
ATOM 2475 C C . ASP A 1 165 ? -8.03795 -24.81471 8.90677 1.000 46.46662 165 ASP A C 1
ATOM 2476 O O . ASP A 1 165 ? -7.45261 -25.73163 9.47994 1.000 48.35917 165 ASP A O 1
ATOM 2485 N N . GLU A 1 166 ? -7.37935 -23.84429 8.30245 1.000 44.09689 166 GLU A N 1
ATOM 2486 C CA . GLU A 1 166 ? -5.93721 -23.67287 8.43537 1.000 44.32570 166 GLU A CA 1
ATOM 2487 C C . GLU A 1 166 ? -5.68794 -22.18307 8.58376 1.000 43.33103 166 GLU A C 1
ATOM 2488 O O . GLU A 1 166 ? -6.29675 -21.38223 7.87268 1.000 50.04789 166 GLU A O 1
ATOM 2500 N N . LEU A 1 167 ? -4.78704 -21.81923 9.48124 1.000 38.55861 167 LEU A N 1
ATOM 2501 C CA . LEU A 1 167 ? -4.51907 -20.43845 9.82862 1.000 35.13967 167 LEU A CA 1
ATOM 2502 C C . LEU A 1 167 ? -3.16698 -20.03110 9.28422 1.000 37.89688 167 LEU A C 1
ATOM 2503 O O . LEU A 1 167 ? -2.31893 -20.87245 8.94453 1.000 35.39920 167 LEU A O 1
ATOM 2519 N N . LEU A 1 168 ? -2.97099 -18.72943 9.21071 1.000 36.30649 168 LEU A N 1
ATOM 2520 C CA . LEU A 1 168 ? -1.70750 -18.21766 8.74105 1.000 37.16418 168 LEU A CA 1
ATOM 2521 C C . LEU A 1 168 ? -0.61397 -18.69810 9.68747 1.000 39.83787 168 LEU A C 1
ATOM 2522 O O . LEU A 1 168 ? -0.87395 -18.96995 10.86516 1.000 40.86179 168 LEU A O 1
ATOM 2538 N N . PRO A 1 169 ? 0.60912 -18.79153 9.20143 1.000 37.45975 169 PRO A N 1
ATOM 2539 C CA . PRO A 1 169 ? 1.73073 -19.19990 10.06464 1.000 41.66524 169 PRO A CA 1
ATOM 2540 C C . PRO A 1 169 ? 2.08287 -18.17054 11.12627 1.000 44.26421 169 PRO A C 1
ATOM 2541 O O . PRO A 1 169 ? 1.35160 -17.18888 11.34386 1.000 38.03523 169 PRO A O 1
ATOM 2552 N N . ASP A 1 170 ? 3.22866 -18.38323 11.79278 1.000 40.66850 170 ASP A N 1
ATOM 2553 C CA . ASP A 1 170 ? 3.60817 -17.47073 12.85941 1.000 40.66870 170 ASP A CA 1
ATOM 2554 C C . ASP A 1 170 ? 3.77324 -16.04659 12.34301 1.000 36.53040 170 ASP A C 1
ATOM 2555 O O . ASP A 1 170 ? 3.51221 -15.09884 13.08101 1.000 36.28196 170 ASP A O 1
ATOM 2563 N N . TRP A 1 171 ? 4.18238 -15.87131 11.08690 1.000 37.46036 171 TRP A N 1
ATOM 2564 C CA . TRP A 1 171 ? 4.33647 -14.52155 10.56282 1.000 36.21583 171 TRP A CA 1
ATOM 2565 C C . TRP A 1 171 ? 3.00134 -13.78702 10.43118 1.000 36.07779 171 TRP A C 1
ATOM 2566 O O . TRP A 1 171 ? 2.98327 -12.55850 10.35692 1.000 35.91043 171 TRP A O 1
ATOM 2587 N N . GLY A 1 172 ? 1.88935 -14.50791 10.42062 1.000 35.29654 172 GLY A N 1
ATOM 2588 C CA . GLY A 1 172 ? 0.56503 -13.91350 10.48817 1.000 33.61815 172 GLY A CA 1
ATOM 2589 C C . GLY A 1 172 ? -0.10155 -14.07073 11.83005 1.000 36.39845 172 GLY A C 1
ATOM 2590 O O . GLY A 1 172 ? -1.32047 -13.86980 11.94071 1.000 33.47838 172 GLY A O 1
ATOM 2594 N N . PHE A 1 173 ? 0.66565 -14.42162 12.86819 1.000 34.38392 173 PHE A N 1
ATOM 2595 C CA . PHE A 1 173 ? 0.13909 -14.53554 14.22593 1.000 33.65212 173 PHE A CA 1
ATOM 2596 C C . PHE A 1 173 ? -1.02176 -15.51256 14.34063 1.000 32.87990 173 PHE A C 1
ATOM 2597 O O . PHE A 1 173 ? -1.87687 -15.37056 15.21747 1.000 36.27561 173 PHE A O 1
ATOM 2614 N N . GLN A 1 174 ? -1.03837 -16.53383 13.48741 1.000 34.78873 174 GLN A N 1
ATOM 2615 C CA . GLN A 1 174 ? -2.06953 -17.56358 13.52893 1.000 37.74559 174 GLN A CA 1
ATOM 2616 C C . GLN A 1 174 ? -3.46107 -16.94692 13.35110 1.000 37.31613 174 GLN A C 1
ATOM 2617 O O . GLN A 1 174 ? -4.44410 -17.41423 13.91756 1.000 35.20828 174 GLN A O 1
ATOM 2631 N N . GLN A 1 175 ? -3.55676 -15.85790 12.58794 1.000 32.44503 175 GLN A N 1
ATOM 2632 C CA . GLN A 1 175 ? -4.82893 -15.25674 12.21103 1.000 32.46926 175 GLN A CA 1
ATOM 2633 C C . GLN A 1 175 ? -5.32394 -15.91280 10.92579 1.000 32.15636 175 GLN A C 1
ATOM 2634 O O . GLN A 1 175 ? -4.64559 -16.74550 10.32311 1.000 32.01398 175 GLN A O 1
ATOM 2648 N N . GLN A 1 176 ? -6.55043 -15.59342 10.55098 1.000 32.02968 176 GLN A N 1
ATOM 2649 C CA . GLN A 1 176 ? -7.11473 -16.20829 9.36273 1.000 29.98717 176 GLN A CA 1
ATOM 2650 C C . GLN A 1 176 ? -6.62758 -15.52219 8.09269 1.000 30.71975 176 GLN A C 1
ATOM 2651 O O . GLN A 1 176 ? -6.55710 -14.28885 8.00761 1.000 30.06347 176 GLN A O 1
ATOM 2665 N N . GLU A 1 177 ? -6.34441 -16.34444 7.07780 1.000 30.72887 177 GLU A N 1
ATOM 2666 C CA . GLU A 1 177 ? -6.09295 -15.82879 5.74288 1.000 29.90189 177 GLU A CA 1
ATOM 2667 C C . GLU A 1 177 ? -7.34059 -15.16009 5.16785 1.000 32.82510 177 GLU A C 1
ATOM 2668 O O . GLU A 1 177 ? -8.43697 -15.70313 5.26451 1.000 32.92932 177 GLU A O 1
ATOM 2680 N N . ILE A 1 178 ? -7.15121 -14.00510 4.52739 1.000 28.61696 178 ILE A N 1
ATOM 2681 C CA . ILE A 1 178 ? -8.16104 -13.35041 3.70566 1.000 31.18983 178 ILE A CA 1
ATOM 2682 C C . ILE A 1 178 ? -7.66163 -13.37557 2.26779 1.000 33.87984 178 ILE A C 1
ATOM 2683 O O . ILE A 1 178 ? -6.50028 -13.05528 2.00365 1.000 33.68893 178 ILE A O 1
ATOM 2699 N N . ASN A 1 179 ? -8.52338 -13.71886 1.32272 1.000 32.61537 179 ASN A N 1
ATOM 2700 C CA . ASN A 1 179 ? -8.07840 -13.63404 -0.06562 1.000 33.13664 179 ASN A CA 1
ATOM 2701 C C . ASN A 1 179 ? -9.29538 -13.33660 -0.92420 1.000 34.73218 179 ASN A C 1
ATOM 2702 O O . ASN A 1 179 ? -10.43285 -13.33500 -0.44313 1.000 31.74839 179 ASN A O 1
ATOM 2713 N N . GLY A 1 180 ? -9.02601 -12.99795 -2.18507 1.000 32.84665 180 GLY A N 1
ATOM 2714 C CA . GLY A 1 180 ? -10.05725 -12.73567 -3.16856 1.000 33.55130 180 GLY A CA 1
ATOM 2715 C C . GLY A 1 180 ? -10.50165 -13.98098 -3.89669 1.000 36.11625 180 GLY A C 1
ATOM 2716 O O . GLY A 1 180 ? -9.74496 -14.55980 -4.66842 1.000 34.00372 180 GLY A O 1
ATOM 2720 N N . ASN A 1 181 ? -11.74465 -14.37551 -3.66859 1.000 35.87491 181 ASN A N 1
ATOM 2721 C CA . ASN A 1 181 ? -12.34215 -15.57994 -4.22443 1.000 34.56361 181 ASN A CA 1
ATOM 2722 C C . ASN A 1 181 ? -12.93674 -15.23470 -5.57889 1.000 37.88681 181 ASN A C 1
ATOM 2723 O O . ASN A 1 181 ? -13.78989 -14.35382 -5.67616 1.000 35.03585 181 ASN A O 1
ATOM 2734 N N . LYS A 1 182 ? -12.50419 -15.93871 -6.61323 1.000 39.16584 182 LYS A N 1
ATOM 2735 C CA . LYS A 1 182 ? -13.05985 -15.68076 -7.92955 1.000 39.71092 182 LYS A CA 1
ATOM 2736 C C . LYS A 1 182 ? -14.44216 -16.25992 -8.08096 1.000 41.22420 182 LYS A C 1
ATOM 2737 O O . LYS A 1 182 ? -15.15447 -15.84481 -8.99670 1.000 45.66152 182 LYS A O 1
ATOM 2756 N N . LYS A 1 183 ? -14.84852 -17.19040 -7.20556 1.000 39.78167 183 LYS A N 1
ATOM 2757 C CA . LYS A 1 183 ? -16.22182 -17.69454 -7.20220 1.000 43.86085 183 LYS A CA 1
ATOM 2758 C C . LYS A 1 183 ? -17.00980 -16.76949 -6.28282 1.000 44.95383 183 LYS A C 1
ATOM 2759 O O . LYS A 1 183 ? -16.98375 -16.94249 -5.05716 1.000 44.48854 183 LYS A O 1
ATOM 2778 N N . VAL A 1 184 ? -17.72951 -15.80444 -6.87221 1.000 40.09058 184 VAL A N 1
ATOM 2779 C CA . VAL A 1 184 ? -18.27040 -14.68617 -6.09900 1.000 42.47650 184 VAL A CA 1
ATOM 2780 C C . VAL A 1 184 ? -19.55568 -15.06142 -5.38269 1.000 42.75831 184 VAL A C 1
ATOM 2781 O O . VAL A 1 184 ? -19.76337 -14.69744 -4.21024 1.000 38.25904 184 VAL A O 1
ATOM 2794 N N . ILE A 1 185 ? -20.43618 -15.78289 -6.07135 1.000 44.28636 185 ILE A N 1
ATOM 2795 C CA . ILE A 1 185 ? -21.75446 -16.11510 -5.53772 1.000 40.98349 185 ILE A CA 1
ATOM 2796 C C . ILE A 1 185 ? -21.58681 -17.40412 -4.73630 1.000 43.49362 185 ILE A C 1
ATOM 2797 O O . ILE A 1 185 ? -21.76024 -18.49675 -5.23858 1.000 47.64820 185 ILE A O 1
ATOM 2813 N N . ASP A 1 186 ? -21.31426 -17.26240 -3.45408 1.000 44.22280 186 ASP A N 1
ATOM 2814 C CA . ASP A 1 186 ? -21.03625 -18.40178 -2.58260 1.000 39.77236 186 ASP A CA 1
ATOM 2815 C C . ASP A 1 186 ? -21.16373 -17.89900 -1.14565 1.000 41.58572 186 ASP A C 1
ATOM 2816 O O . ASP A 1 186 ? -20.58294 -16.85933 -0.80207 1.000 40.47932 186 ASP A O 1
ATOM 2825 N N . PRO A 1 187 ? -21.95191 -18.56529 -0.29846 1.000 42.57061 187 PRO A N 1
ATOM 2826 C CA . PRO A 1 187 ? -22.17802 -18.04607 1.05782 1.000 36.69751 187 PRO A CA 1
ATOM 2827 C C . PRO A 1 187 ? -20.93560 -17.95762 1.87810 1.000 34.61209 187 PRO A C 1
ATOM 2828 O O . PRO A 1 187 ? -20.93133 -17.20518 2.83925 1.000 34.40261 187 PRO A O 1
ATOM 2839 N N . SER A 1 188 ? -19.87529 -18.70296 1.57188 1.000 36.46463 188 SER A N 1
ATOM 2840 C CA . SER A 1 188 ? -18.66185 -18.47166 2.36809 1.000 34.48414 188 SER A CA 1
ATOM 2841 C C . SER A 1 188 ? -18.03292 -17.11756 2.10297 1.000 33.28786 188 SER A C 1
ATOM 2842 O O . SER A 1 188 ? -17.05078 -16.76127 2.75063 1.000 33.98981 188 SER A O 1
ATOM 2850 N N . ASN A 1 189 ? -18.58227 -16.33414 1.18773 1.000 32.98358 189 ASN A N 1
ATOM 2851 C CA . ASN A 1 189 ? -18.14153 -14.97223 0.94692 1.000 30.21251 189 ASN A CA 1
ATOM 2852 C C . ASN A 1 189 ? -19.00184 -13.93741 1.68982 1.000 34.07178 189 ASN A C 1
ATOM 2853 O O . ASN A 1 189 ? -18.89671 -12.73939 1.40649 1.000 32.96981 189 ASN A O 1
ATOM 2864 N N . ASN A 1 190 ? -19.85177 -14.36587 2.61502 1.000 33.52989 190 ASN A N 1
ATOM 2865 C CA . ASN A 1 190 ? -20.82570 -13.47261 3.22964 1.000 30.03257 190 ASN A CA 1
ATOM 2866 C C . ASN A 1 190 ? -20.20961 -12.78354 4.43971 1.000 29.61338 190 ASN A C 1
ATOM 2867 O O . ASN A 1 190 ? -19.58160 -13.43977 5.29572 1.000 30.72747 190 ASN A O 1
ATOM 2878 N N . TRP A 1 191 ? -20.40734 -11.47224 4.51115 1.000 29.30907 191 TRP A N 1
ATOM 2879 C CA . TRP A 1 191 ? -20.02888 -10.66656 5.66246 1.000 29.40725 191 TRP A CA 1
ATOM 2880 C C . TRP A 1 191 ? -21.21462 -9.80843 6.08221 1.000 30.16545 191 TRP A C 1
ATOM 2881 O O . TRP A 1 191 ? -22.20147 -9.66556 5.34958 1.000 32.14052 191 TRP A O 1
ATOM 2902 N N . VAL A 1 192 ? -21.09744 -9.23462 7.28932 1.000 30.15666 192 VAL A N 1
ATOM 2903 C CA . VAL A 1 192 ? -22.02617 -8.21607 7.74881 1.000 29.96563 192 VAL A CA 1
ATOM 2904 C C . VAL A 1 192 ? -21.22029 -7.08284 8.35973 1.000 29.65749 192 VAL A C 1
ATOM 2905 O O . VAL A 1 192 ? -20.06582 -7.26793 8.73300 1.000 30.11168 192 VAL A O 1
ATOM 2918 N N . VAL A 1 193 ? -21.82674 -5.89925 8.45538 1.000 27.91135 193 VAL A N 1
ATOM 2919 C CA . VAL A 1 193 ? -21.26416 -4.86575 9.32288 1.000 28.20154 193 VAL A CA 1
ATOM 2920 C C . VAL A 1 193 ? -21.68312 -5.18398 10.75311 1.000 33.40149 193 VAL A C 1
ATOM 2921 O O . VAL A 1 193 ? -22.87909 -5.20405 11.07414 1.000 32.09306 193 VAL A O 1
ATOM 2934 N N . ASP A 1 194 ? -20.70650 -5.43848 11.61311 1.000 32.13707 194 ASP A N 1
ATOM 2935 C CA . ASP A 1 194 ? -21.01062 -5.83964 12.97418 1.000 30.07065 194 ASP A CA 1
ATOM 2936 C C . ASP A 1 194 ? -21.36898 -4.64064 13.84272 1.000 37.83335 194 ASP A C 1
ATOM 2937 O O . ASP A 1 194 ? -22.22749 -4.73569 14.71005 1.000 39.09986 194 ASP A O 1
ATOM 2946 N N . GLU A 1 195 ? -20.65313 -3.53743 13.68854 1.000 33.12263 195 GLU A N 1
ATOM 2947 C CA . GLU A 1 195 ? -20.85222 -2.36422 14.51634 1.000 38.01538 195 GLU A CA 1
ATOM 2948 C C . GLU A 1 195 ? -20.52969 -1.10763 13.74438 1.000 34.35945 195 GLU A C 1
ATOM 2949 O O . GLU A 1 195 ? -19.64891 -1.10363 12.87811 1.000 32.31250 195 GLU A O 1
ATOM 2961 N N . ILE A 1 196 ? -21.20885 -0.03049 14.10905 1.000 31.69130 196 ILE A N 1
ATOM 2962 C CA . ILE A 1 196 ? -20.78722 1.31291 13.73491 1.000 35.28068 196 ILE A CA 1
ATOM 2963 C C . ILE A 1 196 ? -20.11999 1.88733 14.97966 1.000 39.15032 196 ILE A C 1
ATOM 2964 O O . ILE A 1 196 ? -20.74305 1.99299 16.04197 1.000 37.50461 196 ILE A O 1
ATOM 2980 N N . VAL A 1 197 ? -18.85884 2.26578 14.85738 1.000 35.57221 197 VAL A N 1
ATOM 2981 C CA . VAL A 1 197 ? -18.06730 2.62558 16.03654 1.000 41.87924 197 VAL A CA 1
ATOM 2982 C C . VAL A 1 197 ? -18.36882 4.07709 16.43396 1.000 42.67692 197 VAL A C 1
ATOM 2983 O O . VAL A 1 197 ? -18.89513 4.85131 15.60871 1.000 44.70192 197 VAL A O 1
ATOM 2996 N N . SER B 1 6 ? 11.52459 11.10005 -14.45107 1.000 82.14658 6 SER B N 1
ATOM 2997 C CA . SER B 1 6 ? 12.95462 10.86147 -14.27614 1.000 81.30735 6 SER B CA 1
ATOM 2998 C C . SER B 1 6 ? 13.74751 12.14267 -14.52865 1.000 80.73067 6 SER B C 1
ATOM 2999 O O . SER B 1 6 ? 13.74847 12.67761 -15.63481 1.000 82.34223 6 SER B O 1
ATOM 3006 N N . LYS B 1 7 ? 14.47000 12.60187 -13.51277 1.000 73.69750 7 LYS B N 1
ATOM 3007 C CA . LYS B 1 7 ? 15.17190 13.87033 -13.57979 1.000 71.64405 7 LYS B CA 1
ATOM 3008 C C . LYS B 1 7 ? 16.51645 13.68249 -12.89007 1.000 57.68925 7 LYS B C 1
ATOM 3009 O O . LYS B 1 7 ? 16.70316 12.77088 -12.08072 1.000 53.16456 7 LYS B O 1
ATOM 3028 N N . THR B 1 8 ? 17.45633 14.54394 -13.22424 1.000 51.06121 8 THR B N 1
ATOM 3029 C CA . THR B 1 8 ? 18.79377 14.42799 -12.67516 1.000 48.14750 8 THR B CA 1
ATOM 3030 C C . THR B 1 8 ? 18.83979 14.87506 -11.22545 1.000 50.42118 8 THR B C 1
ATOM 3031 O O . THR B 1 8 ? 18.21527 15.87162 -10.84619 1.000 49.60078 8 THR B O 1
ATOM 3042 N N . VAL B 1 9 ? 19.57965 14.11839 -10.41560 1.000 46.25021 9 VAL B N 1
ATOM 3043 C CA . VAL B 1 9 ? 19.85482 14.47459 -9.03081 1.000 47.27092 9 VAL B CA 1
ATOM 3044 C C . VAL B 1 9 ? 21.12197 15.31964 -9.01046 1.000 44.80442 9 VAL B C 1
ATOM 3045 O O . VAL B 1 9 ? 22.18278 14.86235 -9.44290 1.000 40.65877 9 VAL B O 1
ATOM 3058 N N . ASN B 1 10 ? 21.00825 16.54717 -8.51275 1.000 45.16560 10 ASN B N 1
ATOM 3059 C CA . ASN B 1 10 ? 22.10547 17.49821 -8.42413 1.000 41.12236 10 ASN B CA 1
ATOM 3060 C C . ASN B 1 10 ? 22.53083 17.65446 -6.97116 1.000 42.74058 10 ASN B C 1
ATOM 3061 O O . ASN B 1 10 ? 21.73387 17.46283 -6.04140 1.000 41.47324 10 ASN B O 1
ATOM 3072 N N . TYR B 1 11 ? 23.79357 18.00142 -6.77223 1.000 41.00914 11 TYR B N 1
ATOM 3073 C CA . TYR B 1 11 ? 24.23531 18.32988 -5.42855 1.000 40.27263 11 TYR B CA 1
ATOM 3074 C C . TYR B 1 11 ? 23.36169 19.42490 -4.83382 1.000 42.42520 11 TYR B C 1
ATOM 3075 O O . TYR B 1 11 ? 22.98705 20.37926 -5.52209 1.000 42.89690 11 TYR B O 1
ATOM 3093 N N . PHE B 1 12 ? 23.06624 19.28016 -3.53702 1.000 39.48970 12 PHE B N 1
ATOM 3094 C CA . PHE B 1 12 ? 22.19940 20.11320 -2.71614 1.000 41.33679 12 PHE B CA 1
ATOM 3095 C C . PHE B 1 12 ? 20.72710 19.93202 -3.03664 1.000 41.19258 12 PHE B C 1
ATOM 3096 O O . PHE B 1 12 ? 19.90035 20.63238 -2.44977 1.000 45.20576 12 PHE B O 1
ATOM 3113 N N . ASP B 1 13 ? 20.36512 19.00719 -3.92678 1.000 42.83842 13 ASP B N 1
ATOM 3114 C CA . ASP B 1 13 ? 18.96069 18.63922 -4.06897 1.000 41.57946 13 ASP B CA 1
ATOM 3115 C C . ASP B 1 13 ? 18.52922 17.89788 -2.81288 1.000 41.21020 13 ASP B C 1
ATOM 3116 O O . ASP B 1 13 ? 19.34080 17.25661 -2.14454 1.000 36.40651 13 ASP B O 1
ATOM 3125 N N . ILE B 1 14 ? 17.24109 17.94325 -2.51864 1.000 40.30408 14 ILE B N 1
ATOM 3126 C CA . ILE B 1 14 ? 16.65333 17.16542 -1.43702 1.000 36.87447 14 ILE B CA 1
ATOM 3127 C C . ILE B 1 14 ? 15.93351 15.99786 -2.08175 1.000 41.70315 14 ILE B C 1
ATOM 3128 O O . ILE B 1 14 ? 15.16769 16.17918 -3.04486 1.000 40.83763 14 ILE B O 1
ATOM 3144 N N . ILE B 1 15 ? 16.20286 14.79704 -1.58548 1.000 36.86351 15 ILE B N 1
ATOM 3145 C CA . ILE B 1 15 ? 15.70345 13.58965 -2.21721 1.000 36.45475 15 ILE B CA 1
ATOM 3146 C C . ILE B 1 15 ? 15.09033 12.68403 -1.17058 1.000 35.24946 15 ILE B C 1
ATOM 3147 O O . ILE B 1 15 ? 15.32826 12.81628 0.03398 1.000 35.70559 15 ILE B O 1
ATOM 3163 N N . THR B 1 16 ? 14.28603 11.75179 -1.66145 1.000 31.97567 16 THR B N 1
ATOM 3164 C CA . THR B 1 16 ? 13.84795 10.58630 -0.91453 1.000 34.16581 16 THR B CA 1
ATOM 3165 C C . THR B 1 16 ? 14.41623 9.35523 -1.61059 1.000 34.14776 16 THR B C 1
ATOM 3166 O O . THR B 1 16 ? 14.62942 9.34683 -2.82933 1.000 36.46117 16 THR B O 1
ATOM 3177 N N . ILE B 1 17 ? 14.72720 8.34427 -0.81195 1.000 29.52861 17 ILE B N 1
ATOM 3178 C CA . ILE B 1 17 ? 15.50157 7.17507 -1.23655 1.000 32.50347 17 ILE B CA 1
ATOM 3179 C C . ILE B 1 17 ? 14.72404 5.94337 -0.85107 1.000 32.47202 17 ILE B C 1
ATOM 3180 O O . ILE B 1 17 ? 14.44415 5.74637 0.33802 1.000 32.79565 17 ILE B O 1
ATOM 3196 N N . LYS B 1 18 ? 14.37458 5.11732 -1.83985 1.000 33.20842 18 LYS B N 1
ATOM 3197 C CA . LYS B 1 18 ? 13.34253 4.09420 -1.66221 1.000 35.10088 18 LYS B CA 1
ATOM 3198 C C . LYS B 1 18 ? 13.92382 2.71719 -1.95191 1.000 35.94222 18 LYS B C 1
ATOM 3199 O O . LYS B 1 18 ? 14.58320 2.51903 -2.96899 1.000 34.82659 18 LYS B O 1
ATOM 3218 N N . HIS B 1 19 ? 13.66581 1.78473 -1.05727 1.000 36.25682 19 HIS B N 1
ATOM 3219 C CA . HIS B 1 19 ? 14.17735 0.42584 -1.15843 1.000 35.86532 19 HIS B CA 1
ATOM 3220 C C . HIS B 1 19 ? 13.36685 -0.38386 -2.15754 1.000 36.78987 19 HIS B C 1
ATOM 3221 O O . HIS B 1 19 ? 12.14351 -0.41254 -2.08106 1.000 38.47501 19 HIS B O 1
ATOM 3235 N N . GLN B 1 20 ? 14.04820 -1.09799 -3.05420 1.000 38.05189 20 GLN B N 1
ATOM 3236 C CA . GLN B 1 20 ? 13.32225 -1.77778 -4.12711 1.000 38.09015 20 GLN B CA 1
ATOM 3237 C C . GLN B 1 20 ? 12.50144 -2.95172 -3.60628 1.000 39.42089 20 GLN B C 1
ATOM 3238 O O . GLN B 1 20 ? 11.35958 -3.16116 -4.03621 1.000 41.04628 20 GLN B O 1
ATOM 3252 N N . ASP B 1 21 ? 13.05297 -3.75058 -2.70880 1.000 38.72150 21 ASP B N 1
ATOM 3253 C CA . ASP B 1 21 ? 12.31800 -4.95511 -2.34458 1.000 41.82035 21 ASP B CA 1
ATOM 3254 C C . ASP B 1 21 ? 11.16827 -4.68829 -1.37083 1.000 44.60195 21 ASP B C 1
ATOM 3255 O O . ASP B 1 21 ? 10.17034 -5.42161 -1.38846 1.000 42.07343 21 ASP B O 1
ATOM 3264 N N . THR B 1 22 ? 11.29760 -3.69859 -0.47551 1.000 40.46372 22 THR B N 1
ATOM 3265 C CA . THR B 1 22 ? 10.27660 -3.46432 0.53498 1.000 36.21813 22 THR B CA 1
ATOM 3266 C C . THR B 1 22 ? 9.48364 -2.18157 0.32622 1.000 40.55883 22 THR B C 1
ATOM 3267 O O . THR B 1 22 ? 8.51047 -1.95382 1.05201 1.000 39.74944 22 THR B O 1
ATOM 3278 N N . ASP B 1 23 ? 9.89440 -1.31646 -0.58179 1.000 34.91781 23 ASP B N 1
ATOM 3279 C CA . ASP B 1 23 ? 9.25914 -0.02820 -0.81454 1.000 40.46676 23 ASP B CA 1
ATOM 3280 C C . ASP B 1 23 ? 9.42074 0.94876 0.34133 1.000 36.90469 23 ASP B C 1
ATOM 3281 O O . ASP B 1 23 ? 8.71233 1.96960 0.38376 1.000 39.26216 23 ASP B O 1
ATOM 3290 N N . ALA B 1 24 ? 10.31043 0.66611 1.29399 1.000 37.74126 24 ALA B N 1
ATOM 3291 C CA . ALA B 1 24 ? 10.48419 1.53693 2.45302 1.000 32.70179 24 ALA B CA 1
ATOM 3292 C C . ALA B 1 24 ? 11.39201 2.69847 2.10652 1.000 32.21425 24 ALA B C 1
ATOM 3293 O O . ALA B 1 24 ? 12.35969 2.52947 1.36517 1.000 37.23231 24 ALA B O 1
ATOM 3300 N N . PHE B 1 25 ? 11.10510 3.87888 2.67957 1.000 31.02315 25 PHE B N 1
ATOM 3301 C CA . PHE B 1 25 ? 11.93938 5.06381 2.48054 1.000 32.19117 25 PHE B CA 1
ATOM 3302 C C . PHE B 1 25 ? 13.00898 5.18051 3.57652 1.000 31.81074 25 PHE B C 1
ATOM 3303 O O . PHE B 1 25 ? 12.73777 4.89730 4.73885 1.000 30.44036 25 PHE B O 1
ATOM 3320 N N . LEU B 1 26 ? 14.20893 5.62821 3.21109 1.000 30.30996 26 LEU B N 1
ATOM 3321 C CA . LEU B 1 26 ? 15.20757 5.91463 4.24228 1.000 31.92033 26 LEU B CA 1
ATOM 3322 C C . LEU B 1 26 ? 14.73752 7.08363 5.11606 1.000 28.74549 26 LEU B C 1
ATOM 3323 O O . LEU B 1 26 ? 14.44139 8.16924 4.59977 1.000 30.30166 26 LEU B O 1
ATOM 3339 N N . HIS B 1 27 ? 14.65682 6.86303 6.44292 1.000 29.70823 27 HIS B N 1
ATOM 3340 C CA . HIS B 1 27 ? 13.88384 7.71697 7.33559 1.000 31.08167 27 HIS B CA 1
ATOM 3341 C C . HIS B 1 27 ? 14.66960 7.93785 8.61216 1.000 30.82136 27 HIS B C 1
ATOM 3342 O O . HIS B 1 27 ? 15.52526 7.12209 8.97252 1.000 28.98000 27 HIS B O 1
ATOM 3356 N N . SER B 1 28 ? 14.41053 9.08527 9.25132 1.000 31.90030 28 SER B N 1
ATOM 3357 C CA . SER B 1 28 ? 14.97785 9.32694 10.55780 1.000 32.12852 28 SER B CA 1
ATOM 3358 C C . SER B 1 28 ? 14.05356 10.21809 11.36074 1.000 31.51141 28 SER B C 1
ATOM 3359 O O . SER B 1 28 ? 13.09316 10.78890 10.83628 1.000 30.64558 28 SER B O 1
ATOM 3367 N N . HIS B 1 29 ? 14.33999 10.29555 12.66278 1.000 32.04842 29 HIS B N 1
ATOM 3368 C CA . HIS B 1 29 ? 13.53845 11.06964 13.61753 1.000 31.67100 29 HIS B CA 1
ATOM 3369 C C . HIS B 1 29 ? 14.37090 11.16083 14.89824 1.000 32.97620 29 HIS B C 1
ATOM 3370 O O . HIS B 1 29 ? 15.41995 10.52864 15.01676 1.000 30.36450 29 HIS B O 1
ATOM 3385 N N . LEU B 1 30 ? 13.90501 11.95499 15.86002 1.000 32.48070 30 LEU B N 1
ATOM 3386 C CA . LEU B 1 30 ? 14.75313 12.22331 17.02715 1.000 31.50715 30 LEU B CA 1
ATOM 3387 C C . LEU B 1 30 ? 14.89948 11.03379 17.97982 1.000 36.84361 30 LEU B C 1
ATOM 3388 O O . LEU B 1 30 ? 15.76970 11.07550 18.85965 1.000 40.92302 30 LEU B O 1
ATOM 3404 N N . ALA B 1 31 ? 14.06610 10.00841 17.87419 1.000 36.06560 31 ALA B N 1
ATOM 3405 C CA . ALA B 1 31 ? 14.17375 8.88392 18.78642 1.000 35.39845 31 ALA B CA 1
ATOM 3406 C C . ALA B 1 31 ? 15.53636 8.20018 18.66242 1.000 37.56381 31 ALA B C 1
ATOM 3407 O O . ALA B 1 31 ? 16.17740 8.22053 17.61121 1.000 35.63988 31 ALA B O 1
ATOM 3414 N N . ARG B 1 32 ? 15.98590 7.60318 19.75642 1.000 34.40186 32 ARG B N 1
ATOM 3415 C CA . ARG B 1 32 ? 17.31338 6.99874 19.84111 1.000 38.40926 32 ARG B CA 1
ATOM 3416 C C . ARG B 1 32 ? 17.20651 5.48488 20.00655 1.000 37.71414 32 ARG B C 1
ATOM 3417 O O . ARG B 1 32 ? 16.17254 4.94584 20.42454 1.000 33.17954 32 ARG B O 1
ATOM 3438 N N . TYR B 1 33 ? 18.28215 4.78777 19.63104 1.000 36.02196 33 TYR B N 1
ATOM 3439 C CA . TYR B 1 33 ? 18.37139 3.36880 19.90176 1.000 35.50566 33 TYR B CA 1
ATOM 3440 C C . TYR B 1 33 ? 18.43680 3.13958 21.40978 1.000 36.87362 33 TYR B C 1
ATOM 3441 O O . TYR B 1 33 ? 19.10282 3.87983 22.11488 1.000 34.85058 33 TYR B O 1
ATOM 3459 N N . PRO B 1 34 ? 17.80227 2.09665 21.92411 1.000 39.58578 34 PRO B N 1
ATOM 3460 C CA . PRO B 1 34 ? 17.96349 1.77427 23.34548 1.000 42.31477 34 PRO B CA 1
ATOM 3461 C C . PRO B 1 34 ? 19.41472 1.43781 23.62362 1.000 44.34042 34 PRO B C 1
ATOM 3462 O O . PRO B 1 34 ? 20.11716 0.88378 22.76635 1.000 40.37527 34 PRO B O 1
ATOM 3473 N N . GLN B 1 35 ? 19.85248 1.77776 24.83313 1.000 45.17646 35 GLN B N 1
ATOM 3474 C CA . GLN B 1 35 ? 21.23255 1.51531 25.23710 1.000 49.76050 35 GLN B CA 1
ATOM 3475 C C . GLN B 1 35 ? 21.57321 0.03264 25.14517 1.000 48.36774 35 GLN B C 1
ATOM 3476 O O . GLN B 1 35 ? 22.68786 -0.33282 24.74041 1.000 51.21731 35 GLN B O 1
ATOM 3490 N N . ARG B 1 36 ? 20.63630 -0.83451 25.50232 1.000 47.12273 36 ARG B N 1
ATOM 3491 C CA . ARG B 1 36 ? 20.87420 -2.26683 25.45308 1.000 53.56710 36 ARG B CA 1
ATOM 3492 C C . ARG B 1 36 ? 19.71175 -2.94098 24.75371 1.000 50.99016 36 ARG B C 1
ATOM 3493 O O . ARG B 1 36 ? 18.55240 -2.57997 24.96218 1.000 52.80046 36 ARG B O 1
ATOM 3497 N N . TYR B 1 37 ? 20.02492 -3.92636 23.92446 1.000 52.73925 37 TYR B N 1
ATOM 3498 C CA . TYR B 1 37 ? 19.01751 -4.74611 23.27555 1.000 57.24993 37 TYR B CA 1
ATOM 3499 C C . TYR B 1 37 ? 18.70110 -5.95515 24.15565 1.000 63.39248 37 TYR B C 1
ATOM 3500 O O . TYR B 1 37 ? 19.39233 -6.23884 25.13970 1.000 60.33612 37 TYR B O 1
ATOM 3518 N N . GLU B 1 38 ? 17.61456 -6.65342 23.80797 1.000 64.61787 38 GLU B N 1
ATOM 3519 C CA . GLU B 1 38 ? 17.14494 -7.74009 24.66228 1.000 69.51775 38 GLU B CA 1
ATOM 3520 C C . GLU B 1 38 ? 18.19402 -8.83737 24.80124 1.000 68.00805 38 GLU B C 1
ATOM 3521 O O . GLU B 1 38 ? 18.28965 -9.47907 25.85434 1.000 66.34016 38 GLU B O 1
ATOM 3533 N N . ASP B 1 39 ? 18.98539 -9.07129 23.75814 1.000 65.10749 39 ASP B N 1
ATOM 3534 C CA . ASP B 1 39 ? 20.03064 -10.07961 23.83146 1.000 65.17085 39 ASP B CA 1
ATOM 3535 C C . ASP B 1 39 ? 21.27931 -9.57354 24.54194 1.000 60.66216 39 ASP B C 1
ATOM 3536 O O . ASP B 1 39 ? 22.28985 -10.27193 24.53450 1.000 56.24155 39 ASP B O 1
ATOM 3545 N N . GLY B 1 40 ? 21.25027 -8.36599 25.10144 1.000 61.87888 40 GLY B N 1
ATOM 3546 C CA . GLY B 1 40 ? 22.35459 -7.84286 25.88139 1.000 61.47505 40 GLY B CA 1
ATOM 3547 C C . GLY B 1 40 ? 23.37485 -7.00261 25.12564 1.000 61.84357 40 GLY B C 1
ATOM 3548 O O . GLY B 1 40 ? 24.21461 -6.34352 25.76407 1.000 53.78869 40 GLY B O 1
ATOM 3552 N N . ARG B 1 41 ? 23.37306 -7.02829 23.79528 1.000 61.11263 41 ARG B N 1
ATOM 3553 C CA . ARG B 1 41 ? 24.29580 -6.17272 23.05534 1.000 55.66563 41 ARG B CA 1
ATOM 3554 C C . ARG B 1 41 ? 24.04289 -4.70061 23.37449 1.000 52.36672 41 ARG B C 1
ATOM 3555 O O . ARG B 1 41 ? 22.93570 -4.29177 23.74272 1.000 53.54201 41 ARG B O 1
ATOM 3576 N N . ILE B 1 42 ? 25.08947 -3.90421 23.23902 1.000 51.47010 42 ILE B N 1
ATOM 3577 C CA . ILE B 1 42 ? 25.04239 -2.48337 23.54403 1.000 52.64278 42 ILE B CA 1
ATOM 3578 C C . ILE B 1 42 ? 25.10061 -1.72878 22.23155 1.000 49.72252 42 ILE B C 1
ATOM 3579 O O . ILE B 1 42 ? 26.03174 -1.92763 21.43728 1.000 48.69021 42 ILE B O 1
ATOM 3595 N N . SER B 1 43 ? 24.15517 -0.81548 22.04386 1.000 46.48682 43 SER B N 1
ATOM 3596 C CA . SER B 1 43 ? 24.13911 0.03577 20.87553 1.000 42.64021 43 SER B CA 1
ATOM 3597 C C . SER B 1 43 ? 24.94658 1.28384 21.17192 1.000 38.18917 43 SER B C 1
ATOM 3598 O O . SER B 1 43 ? 25.48356 1.44898 22.26187 1.000 42.39750 43 SER B O 1
ATOM 3606 N N . SER B 1 44 ? 25.00548 2.19797 20.19939 1.000 38.63846 44 SER B N 1
ATOM 3607 C CA . SER B 1 44 ? 25.60369 3.51256 20.39469 1.000 40.64345 44 SER B CA 1
ATOM 3608 C C . SER B 1 44 ? 24.67145 4.49969 21.07854 1.000 39.76986 44 SER B C 1
ATOM 3609 O O . SER B 1 44 ? 25.09810 5.62394 21.37739 1.000 39.21093 44 SER B O 1
ATOM 3617 N N . ALA B 1 45 ? 23.41727 4.11692 21.28564 1.000 38.62215 45 ALA B N 1
ATOM 3618 C CA . ALA B 1 45 ? 22.37607 5.01013 21.78545 1.000 42.27261 45 ALA B CA 1
ATOM 3619 C C . ALA B 1 45 ? 22.18243 6.22174 20.87759 1.000 39.52786 45 ALA B C 1
ATOM 3620 O O . ALA B 1 45 ? 21.65110 7.24315 21.31290 1.000 38.08741 45 ALA B O 1
ATOM 3627 N N . GLY B 1 46 ? 22.59163 6.11964 19.61075 1.000 35.39023 46 GLY B N 1
ATOM 3628 C CA . GLY B 1 46 ? 22.48091 7.22377 18.68933 1.000 35.96412 46 GLY B CA 1
ATOM 3629 C C . GLY B 1 46 ? 21.05898 7.38164 18.13042 1.000 32.09209 46 GLY B C 1
ATOM 3630 O O . GLY B 1 46 ? 20.13041 6.64678 18.44789 1.000 33.06869 46 GLY B O 1
ATOM 3634 N N . GLN B 1 47 ? 20.90933 8.40233 17.30034 1.000 31.77622 47 GLN B N 1
ATOM 3635 C CA . GLN B 1 47 ? 19.63486 8.63758 16.63378 1.000 31.09170 47 GLN B CA 1
ATOM 3636 C C . GLN B 1 47 ? 19.27435 7.46844 15.72295 1.000 30.49758 47 GLN B C 1
ATOM 3637 O O . GLN B 1 47 ? 20.12183 6.91118 15.01175 1.000 30.56202 47 GLN B O 1
ATOM 3651 N N . GLN B 1 48 ? 17.99024 7.12185 15.72954 1.000 31.03711 48 GLN B N 1
ATOM 3652 C CA . GLN B 1 48 ? 17.51080 6.04362 14.88494 1.000 31.08690 48 GLN B CA 1
ATOM 3653 C C . GLN B 1 48 ? 17.49762 6.43059 13.42023 1.000 30.98808 48 GLN B C 1
ATOM 3654 O O . GLN B 1 48 ? 17.15621 7.55970 13.05848 1.000 30.05010 48 GLN B O 1
ATOM 3668 N N . VAL B 1 49 ? 17.80946 5.44947 12.57774 1.000 32.59464 49 VAL B N 1
ATOM 3669 C CA . VAL B 1 49 ? 17.55640 5.50837 11.14936 1.000 31.75827 49 VAL B CA 1
ATOM 3670 C C . VAL B 1 49 ? 16.74505 4.28038 10.78035 1.000 28.67227 49 VAL B C 1
ATOM 3671 O O . VAL B 1 49 ? 17.10698 3.16626 11.15349 1.000 31.20094 49 VAL B O 1
ATOM 3684 N N . THR B 1 50 ? 15.62746 4.48784 10.07686 1.000 29.36167 50 THR B N 1
ATOM 3685 C CA . THR B 1 50 ? 14.65144 3.43621 9.87968 1.000 29.69544 50 THR B CA 1
ATOM 3686 C C . THR B 1 50 ? 14.17539 3.43032 8.42843 1.000 31.04815 50 THR B C 1
ATOM 3687 O O . THR B 1 50 ? 14.47564 4.32331 7.63579 1.000 32.13472 50 THR B O 1
ATOM 3698 N N . GLY B 1 51 ? 13.45719 2.35879 8.07865 1.000 31.77943 51 GLY B N 1
ATOM 3699 C CA . GLY B 1 51 ? 12.74220 2.28769 6.80709 1.000 32.30460 51 GLY B CA 1
ATOM 3700 C C . GLY B 1 51 ? 11.27379 2.50373 7.07303 1.000 30.42683 51 GLY B C 1
ATOM 3701 O O . GLY B 1 51 ? 10.67021 1.81570 7.90337 1.000 31.69289 51 GLY B O 1
ATOM 3705 N N . TYR B 1 52 ? 10.68399 3.44005 6.34632 1.000 33.18064 52 TYR B N 1
ATOM 3706 C CA . TYR B 1 52 ? 9.32792 3.94166 6.57847 1.000 33.57198 52 TYR B CA 1
ATOM 3707 C C . TYR B 1 52 ? 8.51102 3.82173 5.30542 1.000 31.88521 52 TYR B C 1
ATOM 3708 O O . TYR B 1 52 ? 8.89249 4.35343 4.26738 1.000 31.52492 52 TYR B O 1
ATOM 3726 N N . THR B 1 53 ? 7.37659 3.13633 5.36660 1.000 36.25335 53 THR B N 1
ATOM 3727 C CA . THR B 1 53 ? 6.67467 2.90420 4.10818 1.000 39.73861 53 THR B CA 1
ATOM 3728 C C . THR B 1 53 ? 5.84212 4.09742 3.66857 1.000 37.70883 53 THR B C 1
ATOM 3729 O O . THR B 1 53 ? 5.38630 4.12304 2.51858 1.000 42.23176 53 THR B O 1
ATOM 3740 N N . HIS B 1 54 ? 5.69035 5.12232 4.51095 1.000 41.97656 54 HIS B N 1
ATOM 3741 C CA . HIS B 1 54 ? 4.83304 6.22207 4.06394 1.000 38.38510 54 HIS B CA 1
ATOM 3742 C C . HIS B 1 54 ? 5.65084 7.40754 3.59378 1.000 38.72647 54 HIS B C 1
ATOM 3743 O O . HIS B 1 54 ? 6.64137 7.76168 4.25363 1.000 37.07803 54 HIS B O 1
ATOM 3757 N N . PRO B 1 55 ? 5.24404 8.07161 2.50685 1.000 37.99423 55 PRO B N 1
ATOM 3758 C CA . PRO B 1 55 ? 5.87508 9.34823 2.14121 1.000 36.06746 55 PRO B CA 1
ATOM 3759 C C . PRO B 1 55 ? 5.71488 10.33635 3.28101 1.000 40.20476 55 PRO B C 1
ATOM 3760 O O . PRO B 1 55 ? 4.66542 10.39013 3.94098 1.000 35.24142 55 PRO B O 1
ATOM 3771 N N . ASP B 1 56 ? 6.76694 11.11139 3.51298 1.000 35.43750 56 ASP B N 1
ATOM 3772 C CA . ASP B 1 56 ? 6.80941 11.99967 4.66668 1.000 38.33274 56 ASP B CA 1
ATOM 3773 C C . ASP B 1 56 ? 8.02452 12.90619 4.61495 1.000 38.16642 56 ASP B C 1
ATOM 3774 O O . ASP B 1 56 ? 9.09089 12.53156 4.10941 1.000 33.20176 56 ASP B O 1
ATOM 3783 N N . PHE B 1 57 ? 7.87925 14.06708 5.24350 1.000 37.12940 57 PHE B N 1
ATOM 3784 C CA . PHE B 1 57 ? 8.99113 14.99727 5.36535 1.000 36.29119 57 PHE B CA 1
ATOM 3785 C C . PHE B 1 57 ? 10.24651 14.38232 5.98704 1.000 32.83580 57 PHE B C 1
ATOM 3786 O O . PHE B 1 57 ? 11.36085 14.75611 5.61062 1.000 31.69510 57 PHE B O 1
ATOM 3803 N N . ASN B 1 58 ? 10.10736 13.45780 6.92704 1.000 31.80321 58 ASN B N 1
ATOM 3804 C CA . ASN B 1 58 ? 11.27490 12.87943 7.59305 1.000 32.08940 58 ASN B CA 1
ATOM 3805 C C . ASN B 1 58 ? 11.98835 11.83594 6.72504 1.000 32.94636 58 ASN B C 1
ATOM 3806 O O . ASN B 1 58 ? 12.92237 11.16527 7.21535 1.000 30.60569 58 ASN B O 1
ATOM 3817 N N . ASN B 1 59 ? 11.52779 11.68163 5.47438 1.000 30.59637 59 ASN B N 1
ATOM 3818 C CA . ASN B 1 59 ? 12.22185 10.87710 4.48013 1.000 32.56299 59 ASN B CA 1
ATOM 3819 C C . ASN B 1 59 ? 13.17861 11.71330 3.63822 1.000 33.46570 59 ASN B C 1
ATOM 3820 O O . ASN B 1 59 ? 13.84066 11.16876 2.72758 1.000 33.00114 59 ASN B O 1
ATOM 3831 N N . GLN B 1 60 ? 13.25184 13.02291 3.90118 1.000 28.69633 60 GLN B N 1
ATOM 3832 C CA . GLN B 1 60 ? 14.02518 13.91561 3.07245 1.000 29.50013 60 GLN B CA 1
ATOM 3833 C C . GLN B 1 60 ? 15.48514 14.00930 3.50951 1.000 32.38091 60 GLN B C 1
ATOM 3834 O O . GLN B 1 60 ? 15.77589 14.29448 4.66863 1.000 34.17417 60 GLN B O 1
ATOM 3848 N N . TRP B 1 61 ? 16.39521 13.89903 2.53699 1.000 33.22132 61 TRP B N 1
ATOM 3849 C CA . TRP B 1 61 ? 17.83405 13.99604 2.75751 1.000 33.43467 61 TRP B CA 1
ATOM 3850 C C . TRP B 1 61 ? 18.41618 14.96565 1.74375 1.000 33.76752 61 TRP B C 1
ATOM 3851 O O . TRP B 1 61 ? 18.13258 14.85599 0.55876 1.000 37.04272 61 TRP B O 1
ATOM 3872 N N . GLU B 1 62 ? 19.29372 15.83895 2.18512 1.000 34.00190 62 GLU B N 1
ATOM 3873 C CA . GLU B 1 62 ? 19.99899 16.73436 1.28185 1.000 36.56714 62 GLU B CA 1
ATOM 3874 C C . GLU B 1 62 ? 21.32010 16.08152 0.89761 1.000 38.07574 62 GLU B C 1
ATOM 3875 O O . GLU B 1 62 ? 22.09074 15.64752 1.77211 1.000 35.85564 62 GLU B O 1
ATOM 3887 N N . VAL B 1 63 ? 21.54671 15.96805 -0.41180 1.000 37.30330 63 VAL B N 1
ATOM 3888 C CA . VAL B 1 63 ? 22.77792 15.38745 -0.94748 1.000 37.62938 63 VAL B CA 1
ATOM 3889 C C . VAL B 1 63 ? 23.85787 16.45103 -0.96435 1.000 39.17982 63 VAL B C 1
ATOM 3890 O O . VAL B 1 63 ? 23.71120 17.46886 -1.64471 1.000 37.68073 63 VAL B O 1
ATOM 3903 N N . LEU B 1 64 ? 24.97091 16.18370 -0.27557 1.000 38.86649 64 LEU B N 1
ATOM 3904 C CA . LEU B 1 64 ? 26.01149 17.18518 -0.13770 1.000 40.86797 64 LEU B CA 1
ATOM 3905 C C . LEU B 1 64 ? 27.33214 16.67222 -0.66128 1.000 40.50873 64 LEU B C 1
ATOM 3906 O O . LEU B 1 64 ? 27.59725 15.46862 -0.62558 1.000 36.17995 64 LEU B O 1
ATOM 3922 N N . PRO B 1 65 ? 28.18931 17.55662 -1.13142 1.000 43.49078 65 PRO B N 1
ATOM 3923 C CA . PRO B 1 65 ? 29.53877 17.12487 -1.53068 1.000 48.46206 65 PRO B CA 1
ATOM 3924 C C . PRO B 1 65 ? 30.43322 16.93043 -0.31823 1.000 45.85371 65 PRO B C 1
ATOM 3925 O O . PRO B 1 65 ? 30.15403 17.44863 0.77184 1.000 49.32953 65 PRO B O 1
ATOM 3936 N N . PRO B 1 66 ? 31.53550 16.20783 -0.47406 1.000 44.83192 66 PRO B N 1
ATOM 3937 C CA . PRO B 1 66 ? 32.53283 16.12529 0.59918 1.000 45.86359 66 PRO B CA 1
ATOM 3938 C C . PRO B 1 66 ? 33.16041 17.48770 0.84294 1.000 55.71064 66 PRO B C 1
ATOM 3939 O O . PRO B 1 66 ? 33.05582 18.40416 0.02653 1.000 56.18559 66 PRO B O 1
ATOM 3950 N N . HIS B 1 67 ? 33.89462 17.58049 1.95416 1.000 58.51157 67 HIS B N 1
ATOM 3951 C CA . HIS B 1 67 ? 34.46618 18.85273 2.40035 1.000 66.44345 67 HIS B CA 1
ATOM 3952 C C . HIS B 1 67 ? 35.28216 19.59159 1.34289 1.000 75.86044 67 HIS B C 1
ATOM 3953 O O . HIS B 1 67 ? 35.02337 20.76796 1.06054 1.000 84.11890 67 HIS B O 1
ATOM 3967 N N . GLY B 1 68 ? 36.28365 18.95265 0.76319 1.000 73.65646 68 GLY B N 1
ATOM 3968 C CA . GLY B 1 68 ? 37.09629 19.70369 -0.19076 1.000 82.73417 68 GLY B CA 1
ATOM 3969 C C . GLY B 1 68 ? 36.93629 19.31834 -1.64685 1.000 84.32138 68 GLY B C 1
ATOM 3970 O O . GLY B 1 68 ? 37.92121 19.02872 -2.32967 1.000 81.45755 68 GLY B O 1
ATOM 3974 N N . SER B 1 69 ? 35.71067 19.34808 -2.14824 1.000 80.80833 69 SER B N 1
ATOM 3975 C CA . SER B 1 69 ? 35.36067 18.69816 -3.40269 1.000 82.56059 69 SER B CA 1
ATOM 3976 C C . SER B 1 69 ? 35.36549 19.66679 -4.58172 1.000 79.14568 69 SER B C 1
ATOM 3977 O O . SER B 1 69 ? 35.05160 20.85493 -4.44407 1.000 71.01750 69 SER B O 1
ATOM 3985 N N . ASP B 1 70 ? 35.71518 19.12731 -5.75905 1.000 78.10951 70 ASP B N 1
ATOM 3986 C CA . ASP B 1 70 ? 35.62135 19.87429 -7.00727 1.000 76.90420 70 ASP B CA 1
ATOM 3987 C C . ASP B 1 70 ? 34.19667 19.86844 -7.60455 1.000 76.24620 70 ASP B C 1
ATOM 3988 O O . ASP B 1 70 ? 33.99965 20.39635 -8.70567 1.000 69.33963 70 ASP B O 1
ATOM 3992 N N . VAL B 1 71 ? 33.20955 19.30994 -6.88594 1.000 72.15960 71 VAL B N 1
ATOM 3993 C CA . VAL B 1 71 ? 31.79413 19.36195 -7.24964 1.000 76.14947 71 VAL B CA 1
ATOM 3994 C C . VAL B 1 71 ? 31.12794 20.48701 -6.46478 1.000 72.26018 71 VAL B C 1
ATOM 3995 O O . VAL B 1 71 ? 31.51416 20.78491 -5.33279 1.000 70.84491 71 VAL B O 1
ATOM 3999 N N . GLY B 1 72 ? 30.13892 21.13706 -7.08442 1.000 72.84288 72 GLY B N 1
ATOM 4000 C CA . GLY B 1 72 ? 29.39262 22.20826 -6.45540 1.000 71.85968 72 GLY B CA 1
ATOM 4001 C C . GLY B 1 72 ? 27.88148 22.03380 -6.61093 1.000 67.78074 72 GLY B C 1
ATOM 4002 O O . GLY B 1 72 ? 27.40310 21.08088 -7.23778 1.000 61.98691 72 GLY B O 1
ATOM 4006 N N . LYS B 1 73 ? 27.15339 23.00537 -6.04509 1.000 64.75781 73 LYS B N 1
ATOM 4007 C CA . LYS B 1 73 ? 25.69112 22.99626 -6.14323 1.000 61.90787 73 LYS B CA 1
ATOM 4008 C C . LYS B 1 73 ? 25.25564 23.17350 -7.59999 1.000 57.54060 73 LYS B C 1
ATOM 4009 O O . LYS B 1 73 ? 25.94392 23.79975 -8.40357 1.000 55.33056 73 LYS B O 1
ATOM 4015 N N . GLY B 1 74 ? 24.08491 22.62354 -7.93013 1.000 57.38882 74 GLY B N 1
ATOM 4016 C CA . GLY B 1 74 ? 23.54798 22.74270 -9.27104 1.000 58.05749 74 GLY B CA 1
ATOM 4017 C C . GLY B 1 74 ? 24.27289 21.92966 -10.30771 1.000 53.44499 74 GLY B C 1
ATOM 4018 O O . GLY B 1 74 ? 24.14589 22.21320 -11.49301 1.000 50.25603 74 GLY B O 1
ATOM 4022 N N . GLN B 1 75 ? 25.04964 20.94201 -9.87493 1.000 50.11806 75 GLN B N 1
ATOM 4023 C CA . GLN B 1 75 ? 25.79122 20.02123 -10.72076 1.000 52.67733 75 GLN B CA 1
ATOM 4024 C C . GLN B 1 75 ? 25.38747 18.58547 -10.40845 1.000 45.76855 75 GLN B C 1
ATOM 4025 O O . GLN B 1 75 ? 25.06639 18.25388 -9.27039 1.000 46.65489 75 GLN B O 1
ATOM 4039 N N . ALA B 1 76 ? 25.40070 17.73634 -11.43337 1.000 45.14162 76 ALA B N 1
ATOM 4040 C CA . ALA B 1 76 ? 24.85718 16.39465 -11.29266 1.000 42.67037 76 ALA B CA 1
ATOM 4041 C C . ALA B 1 76 ? 25.68709 15.52080 -10.35821 1.000 45.49853 76 ALA B C 1
ATOM 4042 O O . ALA B 1 76 ? 26.92177 15.57047 -10.32899 1.000 41.60088 76 ALA B O 1
ATOM 4049 N N . VAL B 1 77 ? 24.99449 14.70438 -9.58694 1.000 41.99227 77 VAL B N 1
ATOM 4050 C CA . VAL B 1 77 ? 25.66399 13.63137 -8.86873 1.000 44.44670 77 VAL B CA 1
ATOM 4051 C C . VAL B 1 77 ? 25.96873 12.50193 -9.84396 1.000 45.29068 77 VAL B C 1
ATOM 4052 O O . VAL B 1 77 ? 25.09152 12.05215 -10.59541 1.000 43.22773 77 VAL B O 1
ATOM 4065 N N . LEU B 1 78 ? 27.21017 12.04077 -9.84195 1.000 41.45103 78 LEU B N 1
ATOM 4066 C CA . LEU B 1 78 ? 27.58239 10.90374 -10.66874 1.000 43.33918 78 LEU B CA 1
ATOM 4067 C C . LEU B 1 78 ? 27.73251 9.65395 -9.79510 1.000 46.29375 78 LEU B C 1
ATOM 4068 O O . LEU B 1 78 ? 28.15494 9.71730 -8.63512 1.000 43.32191 78 LEU B O 1
ATOM 4084 N N . LEU B 1 79 ? 27.39087 8.50388 -10.37048 1.000 44.91388 79 LEU B N 1
ATOM 4085 C CA . LEU B 1 79 ? 27.53747 7.24240 -9.64493 1.000 40.37261 79 LEU B CA 1
ATOM 4086 C C . LEU B 1 79 ? 28.98659 7.02264 -9.19787 1.000 42.79660 79 LEU B C 1
ATOM 4087 O O . LEU B 1 79 ? 29.93121 7.23490 -9.96569 1.000 41.99748 79 LEU B O 1
ATOM 4103 N N . ASN B 1 80 ? 29.14225 6.60444 -7.93822 1.000 41.92288 80 ASN B N 1
ATOM 4104 C CA . ASN B 1 80 ? 30.35927 6.27246 -7.21300 1.000 44.99056 80 ASN B CA 1
ATOM 4105 C C . ASN B 1 80 ? 31.14127 7.48399 -6.72914 1.000 40.96022 80 ASN B C 1
ATOM 4106 O O . ASN B 1 80 ? 32.14575 7.29568 -6.04424 1.000 41.12010 80 ASN B O 1
ATOM 4117 N N . GLN B 1 81 ? 30.67868 8.70432 -6.99447 1.000 40.46367 81 GLN B N 1
ATOM 4118 C CA . GLN B 1 81 ? 31.22325 9.87987 -6.33230 1.000 39.68121 81 GLN B CA 1
ATOM 4119 C C . GLN B 1 81 ? 30.89617 9.82046 -4.84425 1.000 40.06504 81 GLN B C 1
ATOM 4120 O O . GLN B 1 81 ? 29.85532 9.29106 -4.44189 1.000 38.98290 81 GLN B O 1
ATOM 4134 N N . HIS B 1 82 ? 31.79297 10.37525 -4.02718 1.000 40.98726 82 HIS B N 1
ATOM 4135 C CA . HIS B 1 82 ? 31.53443 10.46770 -2.59879 1.000 43.27710 82 HIS B CA 1
ATOM 4136 C C . HIS B 1 82 ? 30.54827 11.59001 -2.28001 1.000 41.57355 82 HIS B C 1
ATOM 4137 O O . HIS B 1 82 ? 30.67817 12.70356 -2.79730 1.000 39.42186 82 HIS B O 1
ATOM 4151 N N . ILE B 1 83 ? 29.57318 11.27933 -1.41512 1.000 37.31491 83 ILE B N 1
ATOM 4152 C CA . ILE B 1 83 ? 28.53421 12.20536 -0.99697 1.000 34.85367 83 ILE B CA 1
ATOM 4153 C C . ILE B 1 83 ? 28.28518 12.08689 0.49989 1.000 40.40347 83 ILE B C 1
ATOM 4154 O O . ILE B 1 83 ? 28.65570 11.10083 1.14663 1.000 38.04125 83 ILE B O 1
ATOM 4170 N N . ARG B 1 84 ? 27.59656 13.09944 1.03521 1.000 37.41784 84 ARG B N 1
ATOM 4171 C CA . ARG B 1 84 ? 27.09004 13.07001 2.39692 1.000 34.69033 84 ARG B CA 1
ATOM 4172 C C . ARG B 1 84 ? 25.59031 13.33740 2.35836 1.000 37.48267 84 ARG B C 1
ATOM 4173 O O . ARG B 1 84 ? 25.07460 13.93221 1.41145 1.000 35.60009 84 ARG B O 1
ATOM 4194 N N . LEU B 1 85 ? 24.87498 12.82542 3.35872 1.000 32.87448 85 LEU B N 1
ATOM 4195 C CA . LEU B 1 85 ? 23.42802 12.94589 3.40175 1.000 33.21832 85 LEU B CA 1
ATOM 4196 C C . LEU B 1 85 ? 23.02285 13.58237 4.71378 1.000 34.68539 85 LEU B C 1
ATOM 4197 O O . LEU B 1 85 ? 23.25747 13.00996 5.78505 1.000 32.81605 85 LEU B O 1
ATOM 4213 N N . ARG B 1 86 ? 22.39121 14.75357 4.61435 1.000 35.33885 86 ARG B N 1
ATOM 4214 C CA . ARG B 1 86 ? 21.94634 15.51688 5.76177 1.000 32.77696 86 ARG B CA 1
ATOM 4215 C C . ARG B 1 86 ? 20.45792 15.28789 5.89773 1.000 35.64397 86 ARG B C 1
ATOM 4216 O O . ARG B 1 86 ? 19.70131 15.56507 4.96481 1.000 33.94160 86 ARG B O 1
ATOM 4237 N N . HIS B 1 87 ? 20.03612 14.76937 7.05158 1.000 32.93626 87 HIS B N 1
ATOM 4238 C CA . HIS B 1 87 ? 18.61398 14.61300 7.29831 1.000 32.78642 87 HIS B CA 1
ATOM 4239 C C . HIS B 1 87 ? 17.98322 15.98675 7.49766 1.000 35.35859 87 HIS B C 1
ATOM 4240 O O . HIS B 1 87 ? 18.33592 16.69808 8.42108 1.000 33.71230 87 HIS B O 1
ATOM 4254 N N . VAL B 1 88 ? 17.01248 16.34810 6.67414 1.000 31.27422 88 VAL B N 1
ATOM 4255 C CA . VAL B 1 88 ? 16.53209 17.72718 6.68284 1.000 35.42959 88 VAL B CA 1
ATOM 4256 C C . VAL B 1 88 ? 15.75147 18.02237 7.95652 1.000 32.67512 88 VAL B C 1
ATOM 4257 O O . VAL B 1 88 ? 15.88729 19.09355 8.55651 1.000 37.76896 88 VAL B O 1
ATOM 4270 N N . ALA B 1 89 ? 14.92731 17.09337 8.38302 1.000 34.91255 89 ALA B N 1
ATOM 4271 C CA . ALA B 1 89 ? 14.00818 17.40664 9.47669 1.000 36.64671 89 ALA B CA 1
ATOM 4272 C C . ALA B 1 89 ? 14.72161 17.56581 10.81395 1.000 38.06137 89 ALA B C 1
ATOM 4273 O O . ALA B 1 89 ? 14.20442 18.25527 11.70707 1.000 41.92526 89 ALA B O 1
ATOM 4280 N N . THR B 1 90 ? 15.82290 16.84354 11.02906 1.000 34.92910 90 THR B N 1
ATOM 4281 C CA . THR B 1 90 ? 16.55322 16.92909 12.28166 1.000 37.29090 90 THR B CA 1
ATOM 4282 C C . THR B 1 90 ? 17.91360 17.60965 12.15305 1.000 36.92830 90 THR B C 1
ATOM 4283 O O . THR B 1 90 ? 18.58701 17.81090 13.16795 1.000 40.29936 90 THR B O 1
ATOM 4294 N N . ASP B 1 91 ? 18.33845 17.95148 10.94084 1.000 38.49984 91 ASP B N 1
ATOM 4295 C CA . ASP B 1 91 ? 19.60723 18.63892 10.69001 1.000 41.50735 91 ASP B CA 1
ATOM 4296 C C . ASP B 1 91 ? 20.78301 17.82844 11.23890 1.000 42.68976 91 ASP B C 1
ATOM 4297 O O . ASP B 1 91 ? 21.59124 18.32189 12.02676 1.000 38.95446 91 ASP B O 1
ATOM 4306 N N . THR B 1 92 ? 20.87288 16.56572 10.81795 1.000 35.54041 92 THR B N 1
ATOM 4307 C CA . THR B 1 92 ? 21.93414 15.67254 11.26640 1.000 34.75711 92 THR B CA 1
ATOM 4308 C C . THR B 1 92 ? 22.52372 14.94665 10.06577 1.000 37.36421 92 THR B C 1
ATOM 4309 O O . THR B 1 92 ? 21.95744 14.94973 8.97785 1.000 36.31553 92 THR B O 1
ATOM 4320 N N . TYR B 1 93 ? 23.69785 14.36161 10.23761 1.000 35.09892 93 TYR B N 1
ATOM 4321 C CA . TYR B 1 93 ? 24.36690 13.69249 9.13980 1.000 33.19896 93 TYR B CA 1
ATOM 4322 C C . TYR B 1 93 ? 24.28582 12.17902 9.27616 1.000 30.43153 93 TYR B C 1
ATOM 4323 O O . TYR B 1 93 ? 24.59550 11.63529 10.33656 1.000 35.27628 93 TYR B O 1
ATOM 4341 N N . LEU B 1 94 ? 23.95249 11.49931 8.17999 1.000 32.96845 94 LEU B N 1
ATOM 4342 C CA . LEU B 1 94 ? 23.96360 10.05392 8.16815 1.000 30.79017 94 LEU B CA 1
ATOM 4343 C C . LEU B 1 94 ? 25.37281 9.52571 8.40761 1.000 33.75183 94 LEU B C 1
ATOM 4344 O O . LEU B 1 94 ? 26.36131 10.07118 7.88801 1.000 34.69901 94 LEU B O 1
ATOM 4360 N N . LEU B 1 95 ? 25.44419 8.43371 9.17775 1.000 34.55035 95 LEU B N 1
ATOM 4361 C CA . LEU B 1 95 ? 26.71021 7.84429 9.57682 1.000 35.55313 95 LEU B CA 1
ATOM 4362 C C . LEU B 1 95 ? 26.50522 6.35410 9.82268 1.000 31.87457 95 LEU B C 1
ATOM 4363 O O . LEU B 1 95 ? 25.43592 5.91094 10.27249 1.000 31.55563 95 LEU B O 1
ATOM 4379 N N . ALA B 1 96 ? 27.54125 5.59188 9.53206 1.000 31.18233 96 ALA B N 1
ATOM 4380 C CA . ALA B 1 96 ? 27.59346 4.16707 9.86553 1.000 31.92701 96 ALA B CA 1
ATOM 4381 C C . ALA B 1 96 ? 28.91637 3.88862 10.56972 1.000 33.63914 96 ALA B C 1
ATOM 4382 O O . ALA B 1 96 ? 29.88092 4.62909 10.42471 1.000 34.99079 96 ALA B O 1
ATOM 4389 N N . HIS B 1 97 ? 28.95077 2.81414 11.34418 1.000 33.04835 97 HIS B N 1
ATOM 4390 C CA . HIS B 1 97 ? 30.14999 2.48140 12.09387 1.000 38.98852 97 HIS B CA 1
ATOM 4391 C C . HIS B 1 97 ? 30.04488 1.05337 12.60148 1.000 37.50514 97 HIS B C 1
ATOM 4392 O O . HIS B 1 97 ? 28.99464 0.41003 12.52217 1.000 36.38097 97 HIS B O 1
ATOM 4406 N N . ASP B 1 98 ? 31.18852 0.55326 13.08444 1.000 38.50426 98 ASP B N 1
ATOM 4407 C CA . ASP B 1 98 ? 31.34933 -0.83899 13.49919 1.000 42.25083 98 ASP B CA 1
ATOM 4408 C C . ASP B 1 98 ? 30.71417 -1.05255 14.86870 1.000 44.29440 98 ASP B C 1
ATOM 4409 O O . ASP B 1 98 ? 31.37484 -1.31243 15.86789 1.000 45.08761 98 ASP B O 1
ATOM 4418 N N . VAL B 1 99 ? 29.39689 -0.96755 14.88157 1.000 39.61044 99 VAL B N 1
ATOM 4419 C CA . VAL B 1 99 ? 28.55098 -1.23911 16.03584 1.000 42.80398 99 VAL B CA 1
ATOM 4420 C C . VAL B 1 99 ? 27.46677 -2.19049 15.55039 1.000 40.11667 99 VAL B C 1
ATOM 4421 O O . VAL B 1 99 ? 26.90046 -1.98754 14.46883 1.000 37.84849 99 VAL B O 1
ATOM 4434 N N . ALA B 1 100 ? 27.21841 -3.25613 16.31163 1.000 39.88010 100 ALA B N 1
ATOM 4435 C CA . ALA B 1 100 ? 26.22758 -4.24810 15.89932 1.000 38.92929 100 ALA B CA 1
ATOM 4436 C C . ALA B 1 100 ? 24.83441 -3.62314 15.84442 1.000 38.98200 100 ALA B C 1
ATOM 4437 O O . ALA B 1 100 ? 24.41862 -2.88814 16.75305 1.000 36.71750 100 ALA B O 1
ATOM 4444 N N . SER B 1 101 ? 24.11201 -3.92459 14.76669 1.000 36.87303 101 SER B N 1
ATOM 4445 C CA . SER B 1 101 ? 22.80293 -3.34661 14.53560 1.000 37.89175 101 SER B CA 1
ATOM 4446 C C . SER B 1 101 ? 21.72776 -3.96108 15.41338 1.000 33.58816 101 SER B C 1
ATOM 4447 O O . SER B 1 101 ? 21.92094 -4.98488 16.04538 1.000 38.32514 101 SER B O 1
ATOM 4455 N N . PRO B 1 102 ? 20.53679 -3.36325 15.43230 1.000 38.65829 102 PRO B N 1
ATOM 4456 C CA . PRO B 1 102 ? 19.48065 -3.88415 16.32446 1.000 40.26031 102 PRO B CA 1
ATOM 4457 C C . PRO B 1 102 ? 19.18936 -5.36950 16.18192 1.000 41.12875 102 PRO B C 1
ATOM 4458 O O . PRO B 1 102 ? 19.06573 -6.07371 17.19797 1.000 41.86692 102 PRO B O 1
ATOM 4469 N N . PHE B 1 103 ? 19.02685 -5.86285 14.94942 1.000 38.31719 103 PHE B N 1
ATOM 4470 C CA . PHE B 1 103 ? 18.59340 -7.24098 14.73899 1.000 40.77641 103 PHE B CA 1
ATOM 4471 C C . PHE B 1 103 ? 19.67168 -8.17838 14.20709 1.000 44.32426 103 PHE B C 1
ATOM 4472 O O . PHE B 1 103 ? 19.44560 -9.39948 14.17391 1.000 40.96679 103 PHE B O 1
ATOM 4489 N N . TYR B 1 104 ? 20.79924 -7.65541 13.73383 1.000 40.31539 104 TYR B N 1
ATOM 4490 C CA . TYR B 1 104 ? 21.82254 -8.46054 13.07232 1.000 40.73497 104 TYR B CA 1
ATOM 4491 C C . TYR B 1 104 ? 23.18337 -8.17259 13.68403 1.000 41.82831 104 TYR B C 1
ATOM 4492 O O . TYR B 1 104 ? 23.81960 -7.15231 13.34628 1.000 42.74684 104 TYR B O 1
ATOM 4510 N N . PRO B 1 105 ? 23.64858 -9.02210 14.59700 1.000 43.78993 105 PRO B N 1
ATOM 4511 C CA . PRO B 1 105 ? 24.95531 -8.78923 15.23446 1.000 45.82108 105 PRO B CA 1
ATOM 4512 C C . PRO B 1 105 ? 26.09527 -8.60881 14.25745 1.000 42.09311 105 PRO B C 1
ATOM 4513 O O . PRO B 1 105 ? 27.06235 -7.92837 14.59361 1.000 45.92587 105 PRO B O 1
ATOM 4524 N N . THR B 1 106 ? 26.01276 -9.17714 13.05538 1.000 41.06298 106 THR B N 1
ATOM 4525 C CA . THR B 1 106 ? 27.08747 -9.04778 12.06827 1.000 46.45115 106 THR B CA 1
ATOM 4526 C C . THR B 1 106 ? 26.95548 -7.84003 11.15349 1.000 42.99273 106 THR B C 1
ATOM 4527 O O . THR B 1 106 ? 27.89591 -7.56646 10.40780 1.000 44.12419 106 THR B O 1
ATOM 4538 N N . ASN B 1 107 ? 25.82462 -7.14510 11.16153 1.000 36.65221 107 ASN B N 1
ATOM 4539 C CA . ASN B 1 107 ? 25.60705 -5.96973 10.33230 1.000 36.30766 107 ASN B CA 1
ATOM 4540 C C . ASN B 1 107 ? 25.75068 -4.71551 11.17895 1.000 37.77738 107 ASN B C 1
ATOM 4541 O O . ASN B 1 107 ? 25.66924 -4.74813 12.40713 1.000 37.98651 107 ASN B O 1
ATOM 4552 N N . GLU B 1 108 ? 26.01441 -3.59944 10.50821 1.000 36.45205 108 GLU B N 1
ATOM 4553 C CA . GLU B 1 108 ? 26.38589 -2.38078 11.21665 1.000 32.37975 108 GLU B CA 1
ATOM 4554 C C . GLU B 1 108 ? 25.19805 -1.49012 11.53146 1.000 34.57633 108 GLU B C 1
ATOM 4555 O O . GLU B 1 108 ? 24.26961 -1.35045 10.72848 1.000 33.67492 108 GLU B O 1
ATOM 4567 N N . GLU B 1 109 ? 25.27903 -0.83207 12.68177 1.000 35.67988 109 GLU B N 1
ATOM 4568 C CA . GLU B 1 109 ? 24.30771 0.18074 13.04620 1.000 32.38402 109 GLU B CA 1
ATOM 4569 C C . GLU B 1 109 ? 24.44203 1.40706 12.14113 1.000 33.02493 109 GLU B C 1
ATOM 4570 O O . GLU B 1 109 ? 25.54684 1.85293 11.83152 1.000 33.75325 109 GLU B O 1
ATOM 4582 N N . ILE B 1 110 ? 23.29631 1.92485 11.71235 1.000 32.07337 110 ILE B N 1
ATOM 4583 C CA . ILE B 1 110 ? 23.17777 3.15592 10.92653 1.000 29.45760 110 ILE B CA 1
ATOM 4584 C C . ILE B 1 110 ? 22.54077 4.20564 11.81955 1.000 31.60341 110 ILE B C 1
ATOM 4585 O O . ILE B 1 110 ? 21.50960 3.93348 12.43832 1.000 32.94213 110 ILE B O 1
ATOM 4601 N N . THR B 1 111 ? 23.14754 5.38851 11.89015 1.000 30.19856 111 THR B N 1
ATOM 4602 C CA . THR B 1 111 ? 22.65948 6.41782 12.78629 1.000 32.55852 111 THR B CA 1
ATOM 4603 C C . THR B 1 111 ? 22.82716 7.77027 12.09445 1.000 33.27891 111 THR B C 1
ATOM 4604 O O . THR B 1 111 ? 23.13551 7.84700 10.89680 1.000 29.94414 111 THR B O 1
ATOM 4615 N N . THR B 1 112 ? 22.51195 8.85101 12.81696 1.000 31.68161 112 THR B N 1
ATOM 4616 C CA . THR B 1 112 ? 22.86815 10.18726 12.35199 1.000 34.07688 112 THR B CA 1
ATOM 4617 C C . THR B 1 112 ? 23.59324 10.89937 13.49330 1.000 37.59163 112 THR B C 1
ATOM 4618 O O . THR B 1 112 ? 23.34890 10.60458 14.67153 1.000 41.35683 112 THR B O 1
ATOM 4629 N N . VAL B 1 113 ? 24.44082 11.87921 13.16087 1.000 34.66129 113 VAL B N 1
ATOM 4630 C CA . VAL B 1 113 ? 25.17533 12.62825 14.16750 1.000 36.67384 113 VAL B CA 1
ATOM 4631 C C . VAL B 1 113 ? 24.98264 14.11403 13.93880 1.000 38.56721 113 VAL B C 1
ATOM 4632 O O . VAL B 1 113 ? 24.56893 14.55591 12.86443 1.000 36.96163 113 VAL B O 1
ATOM 4645 N N . THR B 1 114 ? 25.27570 14.88863 14.98637 1.000 42.38621 114 THR B N 1
ATOM 4646 C CA . THR B 1 114 ? 25.12903 16.33212 14.91207 1.000 40.31841 114 THR B CA 1
ATOM 4647 C C . THR B 1 114 ? 26.13829 16.91363 13.92775 1.000 41.98565 114 THR B C 1
ATOM 4648 O O . THR B 1 114 ? 27.17513 16.31582 13.62517 1.000 40.76167 114 THR B O 1
ATOM 4659 N N . LEU B 1 115 ? 25.85272 18.12791 13.46104 1.000 40.50009 115 LEU B N 1
ATOM 4660 C CA . LEU B 1 115 ? 26.76339 18.78899 12.53614 1.000 44.11624 115 LEU B CA 1
ATOM 4661 C C . LEU B 1 115 ? 28.16196 18.89722 13.13289 1.000 47.91116 115 LEU B C 1
ATOM 4662 O O . LEU B 1 115 ? 29.15295 18.71009 12.42088 1.000 43.68697 115 LEU B O 1
ATOM 4678 N N . GLU B 1 116 ? 28.26092 19.20311 14.43558 1.000 49.73499 116 GLU B N 1
ATOM 4679 C CA . GLU B 1 116 ? 29.57133 19.38163 15.05914 1.000 50.07021 116 GLU B CA 1
ATOM 4680 C C . GLU B 1 116 ? 30.34191 18.07132 15.08140 1.000 47.53167 116 GLU B C 1
ATOM 4681 O O . GLU B 1 116 ? 31.55622 18.03914 14.82188 1.000 49.66121 116 GLU B O 1
ATOM 4685 N N . GLU B 1 117 ? 29.66917 16.98965 15.47689 1.000 47.12241 117 GLU B N 1
ATOM 4686 C CA . GLU B 1 117 ? 30.32018 15.68564 15.46228 1.000 48.05447 117 GLU B CA 1
ATOM 4687 C C . GLU B 1 117 ? 30.65193 15.26467 14.03866 1.000 47.32070 117 GLU B C 1
ATOM 4688 O O . GLU B 1 117 ? 31.75925 14.77712 13.76590 1.000 48.73940 117 GLU B O 1
ATOM 4695 N N . GLY B 1 118 ? 29.71273 15.48002 13.11196 1.000 46.00653 118 GLY B N 1
ATOM 4696 C CA . GLY B 1 118 ? 29.86920 14.97225 11.76078 1.000 44.09930 118 GLY B CA 1
ATOM 4697 C C . GLY B 1 118 ? 30.89795 15.71593 10.94511 1.000 46.24316 118 GLY B C 1
ATOM 4698 O O . GLY B 1 118 ? 31.43669 15.17224 9.98091 1.000 45.87562 118 GLY B O 1
ATOM 4702 N N . ASP B 1 119 ? 31.15683 16.97033 11.28515 1.000 49.51442 119 ASP B N 1
ATOM 4703 C CA . ASP B 1 119 ? 32.20452 17.75912 10.64542 1.000 51.37289 119 ASP B CA 1
ATOM 4704 C C . ASP B 1 119 ? 33.53182 17.67045 11.37545 1.000 49.01432 119 ASP B C 1
ATOM 4705 O O . ASP B 1 119 ? 34.53276 18.21247 10.88942 1.000 54.30632 119 ASP B O 1
ATOM 4714 N N . GLY B 1 120 ? 33.56808 16.99770 12.51230 1.000 49.83305 120 GLY B N 1
ATOM 4715 C CA . GLY B 1 120 ? 34.79092 16.81317 13.25459 1.000 48.20361 120 GLY B CA 1
ATOM 4716 C C . GLY B 1 120 ? 35.36914 15.41884 13.19979 1.000 51.50461 120 GLY B C 1
ATOM 4717 O O . GLY B 1 120 ? 35.64993 14.88746 12.12409 1.000 52.33823 120 GLY B O 1
ATOM 4721 N N . GLU B 1 121 ? 35.61722 14.82924 14.36806 1.000 53.92476 121 GLU B N 1
ATOM 4722 C CA . GLU B 1 121 ? 36.36320 13.57678 14.39744 1.000 52.03604 121 GLU B CA 1
ATOM 4723 C C . GLU B 1 121 ? 35.66275 12.47064 13.61045 1.000 48.20132 121 GLU B C 1
ATOM 4724 O O . GLU B 1 121 ? 36.34189 11.60910 13.03399 1.000 53.51647 121 GLU B O 1
ATOM 4728 N N . LEU B 1 122 ? 34.32893 12.49574 13.52465 1.000 49.17977 122 LEU B N 1
ATOM 4729 C CA . LEU B 1 122 ? 33.59923 11.43673 12.84270 1.000 45.94161 122 LEU B CA 1
ATOM 4730 C C . LEU B 1 122 ? 33.39907 11.69348 11.34483 1.000 45.37799 122 LEU B C 1
ATOM 4731 O O . LEU B 1 122 ? 32.80592 10.85219 10.65850 1.000 43.13480 122 LEU B O 1
ATOM 4747 N N . TYR B 1 123 ? 33.89181 12.80601 10.81842 1.000 45.61199 123 TYR B N 1
ATOM 4748 C CA . TYR B 1 123 ? 33.62889 13.14669 9.42290 1.000 43.86181 123 TYR B CA 1
ATOM 4749 C C . TYR B 1 123 ? 33.88680 11.99546 8.46189 1.000 43.02689 123 TYR B C 1
ATOM 4750 O O . TYR B 1 123 ? 33.03806 11.74316 7.58234 1.000 39.07412 123 TYR B O 1
ATOM 4768 N N . PRO B 1 124 ? 35.02476 11.29616 8.53140 1.000 42.00738 124 PRO B N 1
ATOM 4769 C CA . PRO B 1 124 ? 35.26869 10.23152 7.53442 1.000 43.21681 124 PRO B CA 1
ATOM 4770 C C . PRO B 1 124 ? 34.15761 9.19474 7.48499 1.000 38.88614 124 PRO B C 1
ATOM 4771 O O . PRO B 1 124 ? 33.96235 8.53522 6.44106 1.000 39.31082 124 PRO B O 1
ATOM 4782 N N . GLU B 1 125 ? 33.42820 9.01981 8.59185 1.000 38.32455 125 GLU B N 1
ATOM 4783 C CA . GLU B 1 125 ? 32.35143 8.04582 8.63757 1.000 40.33455 125 GLU B CA 1
ATOM 4784 C C . GLU B 1 125 ? 31.02137 8.55366 8.08485 1.000 36.49471 125 GLU B C 1
ATOM 4785 O O . GLU B 1 125 ? 30.05117 7.78164 8.05800 1.000 33.69807 125 GLU B O 1
ATOM 4797 N N . THR B 1 126 ? 30.94454 9.80781 7.65948 1.000 36.20811 126 THR B N 1
ATOM 4798 C CA . THR B 1 126 ? 29.73586 10.34437 7.07205 1.000 34.84226 126 THR B CA 1
ATOM 4799 C C . THR B 1 126 ? 29.76388 10.30566 5.55258 1.000 31.96976 126 THR B C 1
ATOM 4800 O O . THR B 1 126 ? 28.87433 10.87979 4.91832 1.000 35.87327 126 THR B O 1
ATOM 4811 N N . LEU B 1 127 ? 30.77794 9.67622 4.95439 1.000 37.83042 127 LEU B N 1
ATOM 4812 C CA . LEU B 1 127 ? 30.90287 9.64943 3.49628 1.000 32.36296 127 LEU B CA 1
ATOM 4813 C 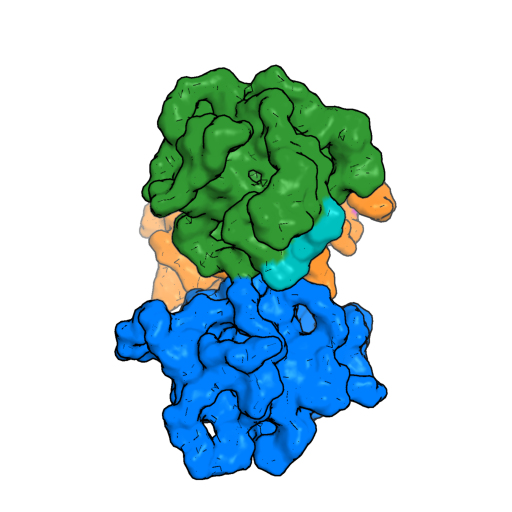C . LEU B 1 127 ? 30.25882 8.39138 2.91087 1.000 35.77546 127 LEU B C 1
ATOM 4814 O O . LEU B 1 127 ? 30.50885 7.27266 3.37009 1.000 35.14576 127 LEU B O 1
ATOM 4830 N N . PHE B 1 128 ? 29.41466 8.58337 1.89812 1.000 34.20016 128 PHE B N 1
ATOM 4831 C CA . PHE B 1 128 ? 28.72010 7.50685 1.21725 1.000 36.65590 128 PHE B CA 1
ATOM 4832 C C . PHE B 1 128 ? 28.94812 7.62453 -0.28642 1.000 38.51127 128 PHE B C 1
ATOM 4833 O O . PHE B 1 128 ? 29.53752 8.58488 -0.77144 1.000 37.00326 128 PHE B O 1
ATOM 4850 N N . ALA B 1 129 ? 28.43365 6.64938 -1.03116 1.000 35.58043 129 ALA B N 1
ATOM 4851 C CA . ALA B 1 129 ? 28.43232 6.72106 -2.48341 1.000 35.87157 129 ALA B CA 1
ATOM 4852 C C . ALA B 1 129 ? 27.14468 6.11790 -3.00346 1.000 35.39862 129 ALA B C 1
ATOM 4853 O O . ALA B 1 129 ? 26.61862 5.16277 -2.41921 1.000 36.71895 129 ALA B O 1
ATOM 4860 N N . PHE B 1 130 ? 26.62789 6.69463 -4.08135 1.000 36.88566 130 PHE B N 1
ATOM 4861 C CA . PHE B 1 130 ? 25.60106 6.01596 -4.85962 1.000 35.50046 130 PHE B CA 1
ATOM 4862 C C . PHE B 1 130 ? 26.32110 5.01440 -5.75286 1.000 39.36642 130 PHE B C 1
ATOM 4863 O O . PHE B 1 130 ? 26.79280 5.33972 -6.84294 1.000 39.29206 130 PHE B O 1
ATOM 4880 N N . GLN B 1 131 ? 26.43754 3.78675 -5.27964 1.000 39.54436 131 GLN B N 1
ATOM 4881 C CA . GLN B 1 131 ? 27.27879 2.81313 -5.98297 1.000 38.46911 131 GLN B CA 1
ATOM 4882 C C . GLN B 1 131 ? 26.47457 2.15893 -7.08966 1.000 36.70303 131 GLN B C 1
ATOM 4883 O O . GLN B 1 131 ? 25.37937 1.65356 -6.83305 1.000 39.41698 131 GLN B O 1
ATOM 4897 N N . PRO B 1 132 ? 26.97761 2.14570 -8.31728 1.000 39.91908 132 PRO B N 1
ATOM 4898 C CA . PRO B 1 132 ? 26.23570 1.50868 -9.40594 1.000 40.11860 132 PRO B CA 1
ATOM 4899 C C . PRO B 1 132 ? 26.19929 0.00277 -9.23288 1.000 41.59990 132 PRO B C 1
ATOM 4900 O O . PRO B 1 132 ? 27.10851 -0.59816 -8.66608 1.000 40.67884 132 PRO B O 1
ATOM 4911 N N . LEU B 1 133 ? 25.11248 -0.61086 -9.70433 1.000 44.89577 133 LEU B N 1
ATOM 4912 C CA . LEU B 1 133 ? 25.01283 -2.06122 -9.59568 1.000 49.35216 133 LEU B CA 1
ATOM 4913 C C . LEU B 1 133 ? 26.09910 -2.72413 -10.42425 1.000 50.78877 133 LEU B C 1
ATOM 4914 O O . LEU B 1 133 ? 26.67147 -3.74019 -10.00944 1.000 52.31264 133 LEU B O 1
ATOM 4930 N N . LYS B 1 134 ? 26.39339 -2.15879 -11.59689 1.000 52.02607 134 LYS B N 1
ATOM 4931 C CA . LYS B 1 134 ? 27.52092 -2.56459 -12.43932 1.000 57.21559 134 LYS B CA 1
ATOM 4932 C C . LYS B 1 134 ? 28.62018 -1.51208 -12.35272 1.000 54.28820 134 LYS B C 1
ATOM 4933 O O . LYS B 1 134 ? 28.36421 -0.33056 -12.59483 1.000 56.43427 134 LYS B O 1
ATOM 4952 N N . LYS B 1 135 ? 29.84251 -1.94103 -12.03482 1.000 52.16520 135 LYS B N 1
ATOM 4953 C CA . LYS B 1 135 ? 30.94316 -0.99070 -11.90454 1.000 55.83911 135 LYS B CA 1
ATOM 4954 C C . LYS B 1 135 ? 31.16199 -0.18054 -13.17630 1.000 58.64807 135 LYS B C 1
ATOM 4955 O O . LYS B 1 135 ? 31.66845 0.95015 -13.10257 1.000 58.38092 135 LYS B O 1
ATOM 4964 N N . SER B 1 136 ? 30.75456 -0.70844 -14.33422 1.000 58.21436 136 SER B N 1
ATOM 4965 C CA . SER B 1 136 ? 30.93630 0.02441 -15.58123 1.000 58.40146 136 SER B CA 1
ATOM 4966 C C . SER B 1 136 ? 30.04714 1.25448 -15.68073 1.000 59.18369 136 SER B C 1
ATOM 4967 O O . SER B 1 136 ? 30.32665 2.13730 -16.49810 1.000 58.71200 136 SER B O 1
ATOM 4975 N N . ASP B 1 137 ? 29.01275 1.35232 -14.84263 1.000 60.09869 137 ASP B N 1
ATOM 4976 C CA . ASP B 1 137 ? 28.13892 2.52078 -14.83560 1.000 58.48839 137 ASP B CA 1
ATOM 4977 C C . ASP B 1 137 ? 28.68838 3.65487 -13.99017 1.000 54.85479 137 ASP B C 1
ATOM 4978 O O . ASP B 1 137 ? 28.02330 4.69607 -13.88388 1.000 52.16839 137 ASP B O 1
ATOM 4987 N N . GLU B 1 138 ? 29.88670 3.47824 -13.43388 1.000 51.85994 138 GLU B N 1
ATOM 4988 C CA . GLU B 1 138 ? 30.58084 4.55472 -12.75204 1.000 52.68999 138 GLU B CA 1
ATOM 4989 C C . GLU B 1 138 ? 30.58832 5.79606 -13.62635 1.000 56.52652 138 GLU B C 1
ATOM 4990 O O . GLU B 1 138 ? 30.78514 5.71495 -14.84269 1.000 58.86874 138 GLU B O 1
ATOM 5002 N N . GLY B 1 139 ? 30.34924 6.94844 -13.00857 1.000 51.27785 139 GLY B N 1
ATOM 5003 C CA . GLY B 1 139 ? 30.36953 8.19704 -13.73959 1.000 53.45724 139 GLY B CA 1
ATOM 5004 C C . GLY B 1 139 ? 29.10178 8.52857 -14.49083 1.000 52.11851 139 GLY B C 1
ATOM 5005 O O . GLY B 1 139 ? 29.00007 9.62309 -15.04521 1.000 53.51818 139 GLY B O 1
ATOM 5009 N N . HIS B 1 140 ? 28.13337 7.63112 -14.53891 1.000 50.85024 140 HIS B N 1
ATOM 5010 C CA . HIS B 1 140 ? 26.85407 7.98586 -15.12429 1.000 53.53938 140 HIS B CA 1
ATOM 5011 C C . HIS B 1 140 ? 26.06320 8.88295 -14.17248 1.000 53.84832 140 HIS B C 1
ATOM 5012 O O . HIS B 1 140 ? 26.25994 8.88133 -12.94849 1.000 46.71553 140 HIS B O 1
ATOM 5026 N N . VAL B 1 141 ? 25.16084 9.66915 -14.75668 1.000 50.39473 141 VAL B N 1
ATOM 5027 C CA . VAL B 1 141 ? 24.38016 10.63000 -13.99193 1.000 47.86037 141 VAL B CA 1
ATOM 5028 C C . VAL B 1 141 ? 23.33269 9.91241 -13.14549 1.000 50.15383 141 VAL B C 1
ATOM 5029 O O . VAL B 1 141 ? 22.57495 9.05643 -13.62908 1.000 47.77449 141 VAL B O 1
ATOM 5042 N N . LEU B 1 142 ? 23.22458 10.31692 -11.89005 1.000 48.42335 142 LEU B N 1
ATOM 5043 C CA . LEU B 1 142 ? 22.19335 9.78266 -11.01939 1.000 45.24692 142 LEU B CA 1
ATOM 5044 C C . LEU B 1 142 ? 20.86452 10.42448 -11.38391 1.000 48.65202 142 LEU B C 1
ATOM 5045 O O . LEU B 1 142 ? 20.74458 11.65545 -11.40015 1.000 45.53969 142 LEU B O 1
ATOM 5061 N N . LYS B 1 143 ? 19.86381 9.59411 -11.66144 1.000 50.97064 143 LYS B N 1
ATOM 5062 C CA . LYS B 1 143 ? 18.52708 10.07069 -11.98574 1.000 47.69583 143 LYS B CA 1
ATOM 5063 C C . LYS B 1 143 ? 17.50168 9.40733 -11.08614 1.000 50.04238 143 LYS B C 1
ATOM 5064 O O . LYS B 1 143 ? 17.69990 8.28668 -10.60007 1.000 46.22412 143 LYS B O 1
ATOM 5083 N N . SER B 1 144 ? 16.41228 10.12676 -10.85567 1.000 43.55597 144 SER B N 1
ATOM 5084 C CA . SER B 1 144 ? 15.32437 9.59231 -10.06983 1.000 48.74540 144 SER B CA 1
ATOM 5085 C C . SER B 1 144 ? 14.61830 8.47785 -10.82684 1.000 51.50494 144 SER B C 1
ATOM 5086 O O . SER B 1 144 ? 14.53549 8.49114 -12.06225 1.000 47.87470 144 SER B O 1
ATOM 5094 N N . LYS B 1 145 ? 14.08495 7.51825 -10.05650 1.000 44.21627 145 LYS B N 1
ATOM 5095 C CA . LYS B 1 145 ? 13.14733 6.51798 -10.54783 1.000 46.73698 145 LYS B CA 1
ATOM 5096 C C . LYS B 1 145 ? 13.76760 5.41831 -11.39212 1.000 45.81891 145 LYS B C 1
ATOM 5097 O O . LYS B 1 145 ? 13.40179 4.25322 -11.21340 1.000 48.42105 145 LYS B O 1
ATOM 5116 N N . THR B 1 146 ? 14.70593 5.75327 -12.26290 1.000 46.68467 146 THR B N 1
ATOM 5117 C CA . THR B 1 146 ? 15.17488 4.81322 -13.26840 1.000 50.38887 146 THR B CA 1
ATOM 5118 C C . THR B 1 146 ? 16.58389 4.27415 -13.04843 1.000 54.16806 146 THR B C 1
ATOM 5119 O O . THR B 1 146 ? 17.02124 3.40512 -13.81932 1.000 50.68705 146 THR B O 1
ATOM 5130 N N . VAL B 1 147 ? 17.30895 4.76223 -12.05337 1.000 50.29275 147 VAL B N 1
ATOM 5131 C CA . VAL B 1 147 ? 18.66784 4.32039 -11.78514 1.000 45.94594 147 VAL B CA 1
ATOM 5132 C C . VAL B 1 147 ? 18.69884 3.61696 -10.43737 1.000 43.94800 147 VAL B C 1
ATOM 5133 O O . VAL B 1 147 ? 18.38284 4.22423 -9.41007 1.000 45.50128 147 VAL B O 1
ATOM 5146 N N . SER B 1 148 ? 19.06282 2.34329 -10.43542 1.000 43.67755 148 SER B N 1
ATOM 5147 C CA . SER B 1 148 ? 19.25106 1.62252 -9.18799 1.000 44.87373 148 SER B CA 1
ATOM 5148 C C . SER B 1 148 ? 20.68707 1.71891 -8.71522 1.000 43.54946 148 SER B C 1
ATOM 5149 O O . SER B 1 148 ? 21.61902 1.82977 -9.51480 1.000 44.81461 148 SER B O 1
ATOM 5157 N N . PHE B 1 149 ? 20.86053 1.67916 -7.39846 1.000 37.91374 149 PHE B N 1
ATOM 5158 C CA . PHE B 1 149 ? 22.19732 1.80719 -6.82933 1.000 38.24671 149 PHE B CA 1
ATOM 5159 C C . PHE B 1 149 ? 22.18358 1.14612 -5.46324 1.000 34.79603 149 PHE B C 1
ATOM 5160 O O . PHE B 1 149 ? 21.12455 0.84961 -4.91676 1.000 34.18217 149 PHE B O 1
ATOM 5177 N N . ARG B 1 150 ? 23.38901 0.92485 -4.92600 1.000 36.80369 150 ARG B N 1
ATOM 5178 C CA . ARG B 1 150 ? 23.59272 0.58516 -3.52219 1.000 35.53709 150 ARG B CA 1
ATOM 5179 C C . ARG B 1 150 ? 24.04026 1.84188 -2.76792 1.000 31.97721 150 ARG B C 1
ATOM 5180 O O . ARG B 1 150 ? 24.80867 2.64601 -3.29915 1.000 38.29276 150 ARG B O 1
ATOM 5201 N N . LEU B 1 151 ? 23.49078 2.05527 -1.56745 1.000 35.03025 151 LEU B N 1
ATOM 5202 C CA . LEU B 1 151 ? 23.94489 3.16016 -0.72018 1.000 34.35161 151 LEU B CA 1
ATOM 5203 C C . LEU B 1 151 ? 25.13048 2.62721 0.08548 1.000 34.37845 151 LEU B C 1
ATOM 5204 O O . LEU B 1 151 ? 24.96307 1.94182 1.09330 1.000 32.38312 151 LEU B O 1
ATOM 5220 N N . PHE B 1 152 ? 26.33160 2.97190 -0.34367 1.000 32.18841 152 PHE B N 1
ATOM 5221 C CA . PHE B 1 152 ? 27.56483 2.32789 0.11341 1.000 32.77830 152 PHE B CA 1
ATOM 5222 C C . PHE B 1 152 ? 28.30145 3.24489 1.06318 1.000 36.85614 152 PHE B C 1
ATOM 5223 O O . PHE B 1 152 ? 28.49666 4.41732 0.75479 1.000 34.51643 152 PHE B O 1
ATOM 5240 N N . HIS B 1 153 ? 28.68060 2.70136 2.23270 1.000 34.79778 153 HIS B N 1
ATOM 5241 C CA . HIS B 1 153 ? 29.42507 3.43318 3.25117 1.000 34.39650 153 HIS B CA 1
ATOM 5242 C C . HIS B 1 153 ? 30.92646 3.29738 2.96074 1.000 34.99023 153 HIS B C 1
ATOM 5243 O O . HIS B 1 153 ? 31.47440 2.19197 2.98898 1.000 35.11922 153 HIS B O 1
ATOM 5257 N N . VAL B 1 154 ? 31.59235 4.42492 2.72019 1.000 35.40250 154 VAL B N 1
ATOM 5258 C CA . VAL B 1 154 ? 32.99253 4.37535 2.29679 1.000 32.55735 154 VAL B CA 1
ATOM 5259 C C . VAL B 1 154 ? 33.87577 3.79379 3.39492 1.000 38.30635 154 VAL B C 1
ATOM 5260 O O . VAL B 1 154 ? 34.74234 2.93296 3.15208 1.000 38.03141 154 VAL B O 1
ATOM 5273 N N . ASP B 1 155 ? 33.67610 4.25087 4.62945 1.000 37.05142 155 ASP B N 1
ATOM 5274 C CA . ASP B 1 155 ? 34.66876 3.93250 5.65341 1.000 33.95991 155 ASP B CA 1
ATOM 5275 C C . ASP B 1 155 ? 34.63058 2.46284 6.10608 1.000 38.92994 155 ASP B C 1
ATOM 5276 O O . ASP B 1 155 ? 35.64515 1.96039 6.60623 1.000 39.74921 155 ASP B O 1
ATOM 5285 N N . THR B 1 156 ? 33.47147 1.77456 6.04291 1.000 35.89252 156 THR B N 1
ATOM 5286 C CA . THR B 1 156 ? 33.43311 0.37665 6.46731 1.000 35.39870 156 THR B CA 1
ATOM 5287 C C . THR B 1 156 ? 33.06768 -0.58487 5.34214 1.000 35.48811 156 THR B C 1
ATOM 5288 O O . THR B 1 156 ? 33.04456 -1.78646 5.56050 1.000 38.12840 156 THR B O 1
ATOM 5299 N N . SER B 1 157 ? 32.79339 -0.08979 4.14757 1.000 35.04230 157 SER B N 1
ATOM 5300 C CA . SER B 1 157 ? 32.48148 -0.90634 2.96929 1.000 35.54438 157 SER B CA 1
ATOM 5301 C C . SER B 1 157 ? 31.23300 -1.76978 3.17290 1.000 35.57474 157 SER B C 1
ATOM 5302 O O . SER B 1 157 ? 31.19754 -2.94702 2.82298 1.000 36.24589 157 SER B O 1
ATOM 5310 N N . VAL B 1 158 ? 30.19726 -1.16523 3.71912 1.000 34.52746 158 VAL B N 1
ATOM 5311 C CA . VAL B 1 158 ? 28.92032 -1.84589 3.82212 1.000 32.75638 158 VAL B CA 1
ATOM 5312 C C . VAL B 1 158 ? 27.89716 -1.15739 2.92620 1.000 35.53516 158 VAL B C 1
ATOM 5313 O O . VAL B 1 158 ? 28.03476 0.00075 2.53864 1.000 31.45613 158 VAL B O 1
ATOM 5326 N N . ALA B 1 159 ? 26.83846 -1.90096 2.61534 1.000 29.83960 159 ALA B N 1
ATOM 5327 C CA . ALA B 1 159 ? 25.70784 -1.41231 1.84160 1.000 32.23906 159 ALA B CA 1
ATOM 5328 C C . ALA B 1 159 ? 24.47485 -1.35719 2.73935 1.000 30.95961 159 ALA B C 1
ATOM 5329 O O . ALA B 1 159 ? 24.15322 -2.33298 3.44035 1.000 32.93607 159 ALA B O 1
ATOM 5336 N N . LEU B 1 160 ? 23.77433 -0.23750 2.69206 1.000 31.67089 160 LEU B N 1
ATOM 5337 C CA . LEU B 1 160 ? 22.59666 -0.08432 3.53589 1.000 33.11441 160 LEU B CA 1
ATOM 5338 C C . LEU B 1 160 ? 21.52297 -1.04702 3.06187 1.000 32.00484 160 LEU B C 1
ATOM 5339 O O . LEU B 1 160 ? 21.27968 -1.17031 1.86519 1.000 32.98104 160 LEU B O 1
ATOM 5355 N N . TRP B 1 161 ? 20.89684 -1.72034 4.01775 1.000 31.08381 161 TRP B N 1
ATOM 5356 C CA . TRP B 1 161 ? 20.00045 -2.83708 3.78546 1.000 29.84394 161 TRP B CA 1
ATOM 5357 C C . TRP B 1 161 ? 18.81398 -2.67434 4.70087 1.000 34.54921 161 TRP B C 1
ATOM 5358 O O . TRP B 1 161 ? 18.92339 -2.05038 5.75109 1.000 32.28423 161 TRP B O 1
ATOM 5379 N N . THR B 1 162 ? 17.67342 -3.18748 4.26680 1.000 31.50598 162 THR B N 1
ATOM 5380 C CA . THR B 1 162 ? 16.50423 -3.23221 5.12579 1.000 32.41372 162 THR B CA 1
ATOM 5381 C C . THR B 1 162 ? 15.66839 -4.46387 4.77817 1.000 36.83210 162 THR B C 1
ATOM 5382 O O . THR B 1 162 ? 15.94232 -5.18360 3.82112 1.000 35.08702 162 THR B O 1
ATOM 5393 N N . HIS B 1 163 ? 14.65287 -4.72184 5.59299 1.000 39.35212 163 HIS B N 1
ATOM 5394 C CA . HIS B 1 163 ? 13.82582 -5.91618 5.43156 1.000 37.94269 163 HIS B CA 1
ATOM 5395 C C . HIS B 1 163 ? 12.51852 -5.63653 6.15695 1.000 35.89942 163 HIS B C 1
ATOM 5396 O O . HIS B 1 163 ? 12.44716 -4.73244 7.00674 1.000 35.01468 163 HIS B O 1
ATOM 5411 N N . ASN B 1 164 ? 11.48453 -6.41923 5.83866 1.000 39.80496 164 ASN B N 1
ATOM 5412 C CA . ASN B 1 164 ? 10.20529 -6.20508 6.51776 1.000 36.94798 164 ASN B CA 1
ATOM 5413 C C . ASN B 1 164 ? 9.60351 -7.48942 7.08769 1.000 43.14274 164 ASN B C 1
ATOM 5414 O O . ASN B 1 164 ? 8.42448 -7.48492 7.46008 1.000 41.67605 164 ASN B O 1
ATOM 5425 N N . ASP B 1 165 ? 10.38881 -8.56791 7.21185 1.000 40.97853 165 ASP B N 1
ATOM 5426 C CA . ASP B 1 165 ? 9.89443 -9.78978 7.85656 1.000 44.39470 165 ASP B CA 1
ATOM 5427 C C . ASP B 1 165 ? 9.82690 -9.64183 9.37777 1.000 47.46626 165 ASP B C 1
ATOM 5428 O O . ASP B 1 165 ? 9.11917 -10.38701 10.05716 1.000 44.19740 165 ASP B O 1
ATOM 5437 N N . GLU B 1 166 ? 10.64513 -8.77706 9.94592 1.000 46.38334 166 GLU B N 1
ATOM 5438 C CA . GLU B 1 166 ? 10.60530 -8.44348 11.36361 1.000 49.79630 166 GLU B CA 1
ATOM 5439 C C . GLU B 1 166 ? 10.76165 -6.94198 11.45569 1.000 48.31513 166 GLU B C 1
ATOM 5440 O O . GLU B 1 166 ? 11.63527 -6.36161 10.80852 1.000 46.80369 166 GLU B O 1
ATOM 5452 N N . LEU B 1 167 ? 9.92181 -6.32960 12.26345 1.000 41.07471 167 LEU B N 1
ATOM 5453 C CA . LEU B 1 167 ? 9.87837 -4.88557 12.36883 1.000 40.16214 167 LEU B CA 1
ATOM 5454 C C . LEU B 1 167 ? 10.46728 -4.48918 13.69878 1.000 38.53501 167 LEU B C 1
ATOM 5455 O O . LEU B 1 167 ? 10.61683 -5.30651 14.60039 1.000 37.66637 167 LEU B O 1
ATOM 5471 N N . LEU B 1 168 ? 10.84471 -3.22674 13.79350 1.000 39.34120 168 LEU B N 1
ATOM 5472 C CA . LEU B 1 168 ? 11.44014 -2.72243 15.01877 1.000 35.06782 168 LEU B CA 1
ATOM 5473 C C . LEU B 1 168 ? 10.46461 -2.80697 16.19241 1.000 40.06969 168 LEU B C 1
ATOM 5474 O O . LEU B 1 168 ? 9.24816 -2.86498 16.01557 1.000 40.41374 168 LEU B O 1
ATOM 5490 N N . PRO B 1 169 ? 10.97109 -2.83068 17.39029 1.000 41.78625 169 PRO B N 1
ATOM 5491 C CA . PRO B 1 169 ? 10.06066 -2.75492 18.53724 1.000 44.60248 169 PRO B CA 1
ATOM 5492 C C . PRO B 1 169 ? 9.37778 -1.39722 18.61557 1.000 47.37433 169 PRO B C 1
ATOM 5493 O O . PRO B 1 169 ? 9.57085 -0.53372 17.74526 1.000 41.98533 169 PRO B O 1
ATOM 5504 N N . ASP B 1 170 ? 8.61151 -1.20320 19.69652 1.000 46.09253 170 ASP B N 1
ATOM 5505 C CA . ASP B 1 170 ? 7.83638 0.01729 19.89007 1.000 47.83321 170 ASP B CA 1
ATOM 5506 C C . ASP B 1 170 ? 8.71246 1.25742 19.97663 1.000 43.78934 170 ASP B C 1
ATOM 5507 O O . ASP B 1 170 ? 8.27980 2.33966 19.56425 1.000 41.18463 170 ASP B O 1
ATOM 5516 N N . TRP B 1 171 ? 9.94069 1.14417 20.50086 1.000 41.12310 171 TRP B N 1
ATOM 5517 C CA . TRP B 1 171 ? 10.78582 2.32772 20.54243 1.000 42.36017 171 TRP B CA 1
ATOM 5518 C C . TRP B 1 171 ? 11.11301 2.82520 19.13629 1.000 37.95998 171 TRP B C 1
ATOM 5519 O O . TRP B 1 171 ? 11.44196 4.00683 18.96902 1.000 37.72807 171 TRP B O 1
ATOM 5540 N N . GLY B 1 172 ? 10.94840 1.97488 18.11569 1.000 36.77866 172 GLY B N 1
ATOM 5541 C CA . GLY B 1 172 ? 11.08578 2.39855 16.74605 1.000 30.91035 172 GLY B CA 1
ATOM 5542 C C . GLY B 1 172 ? 9.81540 2.50852 15.94285 1.000 36.29041 172 GLY B C 1
ATOM 5543 O O . GLY B 1 172 ? 9.86247 2.53470 14.71395 1.000 35.20631 172 GLY B O 1
ATOM 5547 N N . PHE B 1 173 ? 8.68273 2.57120 16.62178 1.000 38.34378 173 PHE B N 1
ATOM 5548 C CA . PHE B 1 173 ? 7.36081 2.68652 15.99294 1.000 37.39968 173 PHE B CA 1
ATOM 5549 C C . PHE B 1 173 ? 7.06560 1.55119 15.01246 1.000 35.72338 173 PHE B C 1
ATOM 5550 O O . PHE B 1 173 ? 6.30470 1.71630 14.06731 1.000 37.85878 173 PHE B O 1
ATOM 5567 N N . GLN B 1 174 ? 7.63383 0.37601 15.21979 1.000 32.69826 174 GLN B N 1
ATOM 5568 C CA . GLN B 1 174 ? 7.42002 -0.75429 14.30484 1.000 36.90928 174 GLN B CA 1
ATOM 5569 C C . GLN B 1 174 ? 7.76378 -0.39128 12.85952 1.000 37.42496 174 GLN B C 1
ATOM 5570 O O . GLN B 1 174 ? 7.17074 -0.92502 11.90269 1.000 35.45225 174 GLN B O 1
ATOM 5584 N N . GLN B 1 175 ? 8.74711 0.49448 12.68281 1.000 35.43923 175 GLN B N 1
ATOM 5585 C CA . GLN B 1 175 ? 9.28358 0.78980 11.36108 1.000 35.22321 175 GLN B CA 1
ATOM 5586 C C . GLN B 1 175 ? 10.30780 -0.29071 11.03040 1.000 34.48275 175 GLN B C 1
ATOM 5587 O O . GLN B 1 175 ? 10.53533 -1.21495 11.80911 1.000 34.66950 175 GLN B O 1
ATOM 5601 N N . GLN B 1 176 ? 10.84740 -0.25088 9.81889 1.000 30.99692 176 GLN B N 1
ATOM 5602 C CA . GLN B 1 176 ? 11.84935 -1.25206 9.43278 1.000 33.72647 176 GLN B CA 1
ATOM 5603 C C . GLN B 1 176 ? 13.24218 -0.89879 9.93395 1.000 31.95525 176 GLN B C 1
ATOM 5604 O O . GLN B 1 176 ? 13.64803 0.26991 9.92411 1.000 28.70771 176 GLN B O 1
ATOM 5618 N N . GLU B 1 177 ? 13.96943 -1.92960 10.38186 1.000 33.38023 177 GLU B N 1
ATOM 5619 C CA . GLU B 1 177 ? 15.38275 -1.78101 10.67647 1.000 32.52139 177 GLU B CA 1
ATOM 5620 C C . GLU B 1 177 ? 16.15047 -1.42213 9.40329 1.000 34.06731 177 GLU B C 1
ATOM 5621 O O . GLU B 1 177 ? 15.91557 -1.99182 8.33055 1.000 33.26224 177 GLU B O 1
ATOM 5633 N N . ILE B 1 178 ? 17.09876 -0.49229 9.54036 1.000 32.52764 178 ILE B N 1
ATOM 5634 C CA . ILE B 1 178 ? 18.10619 -0.23719 8.51064 1.000 28.78455 178 ILE B CA 1
ATOM 5635 C C . ILE B 1 178 ? 19.45114 -0.66265 9.07967 1.000 32.07614 178 ILE B C 1
ATOM 5636 O O . ILE B 1 178 ? 19.77463 -0.30395 10.21466 1.000 32.68972 178 ILE B O 1
ATOM 5652 N N . ASN B 1 179 ? 20.25973 -1.36928 8.29327 1.000 32.61594 179 ASN B N 1
ATOM 5653 C CA . ASN B 1 179 ? 21.59249 -1.67221 8.79332 1.000 29.53584 179 ASN B CA 1
ATOM 5654 C C . ASN B 1 179 ? 22.55963 -1.80611 7.62397 1.000 30.83946 179 ASN B C 1
ATOM 5655 O O . ASN B 1 179 ? 22.17761 -1.71860 6.44404 1.000 33.74076 179 ASN B O 1
ATOM 5666 N N . GLY B 1 180 ? 23.83747 -1.87754 7.98233 1.000 31.86539 180 GLY B N 1
ATOM 5667 C CA . GLY B 1 180 ? 24.88674 -2.05199 7.00555 1.000 30.85469 180 GLY B CA 1
ATOM 5668 C C . GLY B 1 180 ? 25.25417 -3.48427 6.71824 1.000 31.50729 180 GLY B C 1
ATOM 5669 O O . GLY B 1 180 ? 25.76387 -4.21055 7.58311 1.000 37.49001 180 GLY B O 1
ATOM 5673 N N . ASN B 1 181 ? 24.98184 -3.91005 5.49536 1.000 34.13922 181 ASN B N 1
ATOM 5674 C CA . ASN B 1 181 ? 25.22008 -5.27894 5.04325 1.000 32.39839 181 ASN B CA 1
ATOM 5675 C C . ASN B 1 181 ? 26.65241 -5.38090 4.53409 1.000 34.89551 181 ASN B C 1
ATOM 5676 O O . ASN B 1 181 ? 27.04706 -4.62386 3.65027 1.000 38.11474 181 ASN B O 1
ATOM 5687 N N . LYS B 1 182 ? 27.43493 -6.30433 5.09992 1.000 36.25453 182 LYS B N 1
ATOM 5688 C CA . LYS B 1 182 ? 28.81941 -6.50178 4.64680 1.000 36.83358 182 LYS B CA 1
ATOM 5689 C C . LYS B 1 182 ? 28.89485 -7.29949 3.34663 1.000 38.31787 182 LYS B C 1
ATOM 5690 O O . LYS B 1 182 ? 29.97783 -7.38890 2.75199 1.000 44.79738 182 LYS B O 1
ATOM 5709 N N . LYS B 1 183 ? 27.79475 -7.93877 2.93180 1.000 41.41563 183 LYS B N 1
ATOM 5710 C CA . LYS B 1 183 ? 27.71129 -8.56553 1.60573 1.000 45.56769 183 LYS B CA 1
ATOM 5711 C C . LYS B 1 183 ? 27.14116 -7.52764 0.65580 1.000 41.06892 183 LYS B C 1
ATOM 5712 O O . LYS B 1 183 ? 25.93735 -7.28851 0.65680 1.000 43.45079 183 LYS B O 1
ATOM 5731 N N . VAL B 1 184 ? 28.00703 -6.90306 -0.15731 1.000 42.43472 184 VAL B N 1
ATOM 5732 C CA . VAL B 1 184 ? 27.60820 -5.70185 -0.88636 1.000 42.38274 184 VAL B CA 1
ATOM 5733 C C . VAL B 1 184 ? 26.76752 -6.04636 -2.10538 1.000 44.73532 184 VAL B C 1
ATOM 5734 O O . VAL B 1 184 ? 25.74289 -5.40892 -2.36448 1.000 43.83430 184 VAL B O 1
ATOM 5747 N N . ILE B 1 185 ? 27.13333 -7.08584 -2.84791 1.000 47.26463 185 ILE B N 1
ATOM 5748 C CA . ILE B 1 185 ? 26.41230 -7.44518 -4.06992 1.000 51.46259 185 ILE B CA 1
ATOM 5749 C C . ILE B 1 185 ? 25.27300 -8.38779 -3.68817 1.000 51.52565 185 ILE B C 1
ATOM 5750 O O . ILE B 1 185 ? 25.46501 -9.58169 -3.50410 1.000 54.77188 185 ILE B O 1
ATOM 5766 N N . ASP B 1 186 ? 24.08698 -7.84395 -3.58387 1.000 48.32079 186 ASP B N 1
ATOM 5767 C CA . ASP B 1 186 ? 22.88953 -8.54641 -3.14515 1.000 48.86436 186 ASP B CA 1
ATOM 5768 C C . ASP B 1 186 ? 21.73415 -7.67674 -3.60241 1.000 47.52993 186 ASP B C 1
ATOM 5769 O O . ASP B 1 186 ? 21.74144 -6.47556 -3.31880 1.000 44.74612 186 ASP B O 1
ATOM 5778 N N . PRO B 1 187 ? 20.74803 -8.22223 -4.31698 1.000 47.47793 187 PRO B N 1
ATOM 5779 C CA . PRO B 1 187 ? 19.65571 -7.37085 -4.82835 1.000 48.94985 187 PRO B CA 1
ATOM 5780 C C . PRO B 1 187 ? 18.87688 -6.70155 -3.71712 1.000 43.58606 187 PRO B C 1
ATOM 5781 O O . PRO B 1 187 ? 18.22468 -5.66868 -3.95257 1.000 46.14439 187 PRO B O 1
ATOM 5792 N N . SER B 1 188 ? 18.88306 -7.27554 -2.51470 1.000 38.11684 188 SER B N 1
ATOM 5793 C CA . SER B 1 188 ? 18.19589 -6.61820 -1.41808 1.000 39.92003 188 SER B CA 1
ATOM 5794 C C . SER B 1 188 ? 18.90794 -5.35419 -0.95125 1.000 36.63332 188 SER B C 1
ATOM 5795 O O . SER B 1 188 ? 18.38918 -4.68531 -0.04981 1.000 37.03108 188 SER B O 1
ATOM 5803 N N . ASN B 1 189 ? 20.08213 -5.03470 -1.50568 1.000 36.91311 189 ASN B N 1
ATOM 5804 C CA . ASN B 1 189 ? 20.76717 -3.79277 -1.18992 1.000 37.75140 189 ASN B CA 1
ATOM 5805 C C . ASN B 1 189 ? 20.43081 -2.70407 -2.17998 1.000 36.89181 189 ASN B C 1
ATOM 5806 O O . ASN B 1 189 ? 21.11112 -1.68049 -2.20118 1.000 36.41300 189 ASN B O 1
ATOM 5817 N N . ASN B 1 190 ? 19.42998 -2.92187 -3.03360 1.000 36.94753 190 ASN B N 1
ATOM 5818 C CA . ASN B 1 190 ? 19.14471 -2.01060 -4.13499 1.000 40.19911 190 ASN B CA 1
ATOM 5819 C C . ASN B 1 190 ? 18.11082 -0.96303 -3.72255 1.000 34.94252 190 ASN B C 1
ATOM 5820 O O . ASN B 1 190 ? 17.07902 -1.29043 -3.11671 1.000 34.72723 190 ASN B O 1
ATOM 5831 N N . TRP B 1 191 ? 18.41878 0.28702 -4.03710 1.000 34.18079 191 TRP B N 1
ATOM 5832 C CA . TRP B 1 191 ? 17.58790 1.45034 -3.77376 1.000 37.03512 191 TRP B CA 1
ATOM 5833 C C . TRP B 1 191 ? 17.48363 2.28284 -5.04728 1.000 36.30079 191 TRP B C 1
ATOM 5834 O O . TRP B 1 191 ? 18.29638 2.14579 -5.97764 1.000 36.18897 191 TRP B O 1
ATOM 5855 N N . VAL B 1 192 ? 16.50435 3.19495 -5.05138 1.000 37.00351 192 VAL B N 1
ATOM 5856 C CA . VAL B 1 192 ? 16.34800 4.21046 -6.08971 1.000 35.93676 192 VAL B CA 1
ATOM 5857 C C . VAL B 1 192 ? 16.04309 5.52921 -5.39550 1.000 38.44433 192 VAL B C 1
ATOM 5858 O O . VAL B 1 192 ? 15.57904 5.56250 -4.25297 1.000 34.98387 192 VAL B O 1
ATOM 5871 N N . VAL B 1 193 ? 16.30109 6.62524 -6.09431 1.000 33.78309 193 VAL B N 1
ATOM 5872 C CA . VAL B 1 193 ? 15.76846 7.92158 -5.68389 1.000 38.25475 193 VAL B CA 1
ATOM 5873 C C . VAL B 1 193 ? 14.32563 8.04634 -6.16494 1.000 40.21917 193 VAL B C 1
ATOM 5874 O O . VAL B 1 193 ? 14.04773 7.98672 -7.36751 1.000 38.39839 193 VAL B O 1
ATOM 5887 N N . ASP B 1 194 ? 13.39974 8.19598 -5.22752 1.000 37.40526 194 ASP B N 1
ATOM 5888 C CA . ASP B 1 194 ? 11.99362 8.22791 -5.62336 1.000 40.24246 194 ASP B CA 1
ATOM 5889 C C . ASP B 1 194 ? 11.59100 9.60535 -6.11939 1.000 49.30682 194 ASP B C 1
ATOM 5890 O O . ASP B 1 194 ? 11.02251 9.73593 -7.21439 1.000 48.73297 194 ASP B O 1
ATOM 5899 N N . GLU B 1 195 ? 11.90800 10.65064 -5.35309 1.000 44.26320 195 GLU B N 1
ATOM 5900 C CA . GLU B 1 195 ? 11.53125 11.99232 -5.78387 1.000 51.87954 195 GLU B CA 1
ATOM 5901 C C . GLU B 1 195 ? 12.61549 12.98774 -5.38034 1.000 47.01768 195 GLU B C 1
ATOM 5902 O O . GLU B 1 195 ? 13.45359 12.71407 -4.51001 1.000 42.63708 195 GLU B O 1
ATOM 5914 N N . ILE B 1 196 ? 12.67823 14.07143 -6.14628 1.000 41.89156 196 ILE B N 1
ATOM 5915 C CA . ILE B 1 196 ? 13.49288 15.24548 -5.87399 1.000 46.52505 196 ILE B CA 1
ATOM 5916 C C . ILE B 1 196 ? 12.58574 16.38171 -5.42178 1.000 50.85890 196 ILE B C 1
ATOM 5917 O O . ILE B 1 196 ? 11.68643 16.79987 -6.16232 1.000 48.47979 196 ILE B O 1
ATOM 5933 N N . VAL B 1 197 ? 12.80815 16.86610 -4.20490 1.000 49.13473 197 VAL B N 1
ATOM 5934 C CA . VAL B 1 197 ? 11.94913 17.90208 -3.63039 1.000 53.44754 197 VAL B CA 1
ATOM 5935 C C . VAL B 1 197 ? 12.42612 19.30939 -3.97477 1.000 53.72500 197 VAL B C 1
ATOM 5936 O O . VAL B 1 197 ? 12.84622 19.59266 -5.10019 1.000 54.98768 197 VAL B O 1
ATOM 5949 N N . ASP C 1 5 ? 4.42879 26.05147 16.82974 1.000 70.14874 5 ASP C N 1
ATOM 5950 C CA . ASP C 1 5 ? 5.81760 25.74039 16.53858 1.000 75.15159 5 ASP C CA 1
ATOM 5951 C C . ASP C 1 5 ? 6.60491 26.48282 17.58337 1.000 76.49627 5 ASP C C 1
ATOM 5952 O O . ASP C 1 5 ? 7.75479 26.16148 17.83708 1.000 76.96694 5 ASP C O 1
ATOM 5957 N N . SER C 1 6 ? 5.95029 27.47940 18.18682 1.000 70.20031 6 SER C N 1
ATOM 5958 C CA . SER C 1 6 ? 6.60026 28.37681 19.12923 1.000 78.20650 6 SER C CA 1
ATOM 5959 C C . SER C 1 6 ? 7.71805 27.60039 19.81205 1.000 78.25822 6 SER C C 1
ATOM 5960 O O . SER C 1 6 ? 8.85738 28.06840 19.82104 1.000 80.16538 6 SER C O 1
ATOM 5967 N N . LYS C 1 7 ? 7.42082 26.42530 20.38243 1.000 68.72225 7 LYS C N 1
ATOM 5968 C CA . LYS C 1 7 ? 8.45233 25.65275 21.05894 1.000 65.91023 7 LYS C CA 1
ATOM 5969 C C . LYS C 1 7 ? 8.19656 24.15163 21.04469 1.000 57.98735 7 LYS C C 1
ATOM 5970 O O . LYS C 1 7 ? 7.05336 23.68515 21.04903 1.000 50.96800 7 LYS C O 1
ATOM 5989 N N . THR C 1 8 ? 9.29609 23.40582 21.09751 1.000 49.83672 8 THR C N 1
ATOM 5990 C CA . THR C 1 8 ? 9.26370 21.95979 21.20099 1.000 49.04750 8 THR C CA 1
ATOM 5991 C C . THR C 1 8 ? 8.90847 21.57908 22.63174 1.000 46.45438 8 THR C C 1
ATOM 5992 O O . THR C 1 8 ? 9.45186 22.14291 23.58644 1.000 44.72286 8 THR C O 1
ATOM 6003 N N . VAL C 1 9 ? 8.01352 20.61420 22.77621 1.000 40.96972 9 VAL C N 1
ATOM 6004 C CA . VAL C 1 9 ? 7.64330 20.08102 24.07831 1.000 39.87672 9 VAL C CA 1
ATOM 6005 C C . VAL C 1 9 ? 8.57673 18.94082 24.44557 1.000 38.08726 9 VAL C C 1
ATOM 6006 O O . VAL C 1 9 ? 8.69960 17.95812 23.71276 1.000 38.15082 9 VAL C O 1
ATOM 6019 N N . ASN C 1 10 ? 9.21912 19.05065 25.58773 1.000 34.25768 10 ASN C N 1
ATOM 6020 C CA . ASN C 1 10 ? 10.09873 17.99323 26.04671 1.000 39.35568 10 ASN C CA 1
ATOM 6021 C C . ASN C 1 10 ? 9.45318 17.23550 27.18988 1.000 38.22810 10 ASN C C 1
ATOM 6022 O O . ASN C 1 10 ? 8.60670 17.76105 27.91488 1.000 40.68489 10 ASN C O 1
ATOM 6033 N N . TYR C 1 11 ? 9.88433 15.99668 27.37225 1.000 37.85442 11 TYR C N 1
ATOM 6034 C CA . TYR C 1 11 ? 9.46338 15.26926 28.56027 1.000 40.70010 11 TYR C CA 1
ATOM 6035 C C . TYR C 1 11 ? 9.76258 16.06471 29.82246 1.000 40.11756 11 TYR C C 1
ATOM 6036 O O . TYR C 1 11 ? 10.78674 16.74904 29.92041 1.000 38.32077 11 TYR C O 1
ATOM 6054 N N . PHE C 1 12 ? 8.83325 15.98377 30.77335 1.000 32.59529 12 PHE C N 1
ATOM 6055 C CA . PHE C 1 12 ? 8.82650 16.66615 32.06426 1.000 37.90581 12 PHE C CA 1
ATOM 6056 C C . PHE C 1 12 ? 8.48657 18.13918 31.92481 1.000 38.09462 12 PHE C C 1
ATOM 6057 O O . PHE C 1 12 ? 8.50889 18.87129 32.94150 1.000 39.47891 12 PHE C O 1
ATOM 6074 N N . ASP C 1 13 ? 8.18247 18.61507 30.71331 1.000 37.42493 13 ASP C N 1
ATOM 6075 C CA . ASP C 1 13 ? 7.64247 19.96417 30.56730 1.000 40.66446 13 ASP C CA 1
ATOM 6076 C C . ASP C 1 13 ? 6.24484 20.01290 31.17443 1.000 41.72697 13 ASP C C 1
ATOM 6077 O O . ASP C 1 13 ? 5.54415 19.00149 31.23481 1.000 38.53045 13 ASP C O 1
ATOM 6086 N N . ILE C 1 14 ? 5.83061 21.20430 31.59688 1.000 36.61547 14 ILE C N 1
ATOM 6087 C CA . ILE C 1 14 ? 4.45696 21.46688 32.02046 1.000 39.57046 14 ILE C CA 1
ATOM 6088 C C . ILE C 1 14 ? 3.76236 22.19023 30.88056 1.000 39.78531 14 ILE C C 1
ATOM 6089 O O . ILE C 1 14 ? 4.28739 23.18683 30.35583 1.000 44.74052 14 ILE C O 1
ATOM 6105 N N . ILE C 1 15 ? 2.58525 21.69922 30.49433 1.000 37.48725 15 ILE C N 1
ATOM 6106 C CA . ILE C 1 15 ? 1.88604 22.22087 29.33400 1.000 37.53800 15 ILE C CA 1
ATOM 6107 C C . ILE C 1 15 ? 0.42357 22.47810 29.66111 1.000 37.41868 15 ILE C C 1
ATOM 6108 O O . ILE C 1 15 ? -0.12623 21.98095 30.65121 1.000 35.23161 15 ILE C O 1
ATOM 6124 N N . THR C 1 16 ? -0.19998 23.28125 28.80129 1.000 36.17703 16 THR C N 1
ATOM 6125 C CA . THR C 1 16 ? -1.64696 23.43317 28.75730 1.000 35.44422 16 THR C CA 1
ATOM 6126 C C . THR C 1 16 ? -2.11471 22.88075 27.42013 1.000 36.02976 16 THR C C 1
ATOM 6127 O O . THR C 1 16 ? -1.42221 23.00425 26.40618 1.000 37.65127 16 THR C O 1
ATOM 6138 N N . ILE C 1 17 ? -3.29633 22.28315 27.41840 1.000 33.80937 17 ILE C N 1
ATOM 6139 C CA . ILE C 1 17 ? -3.78173 21.49789 26.29403 1.000 34.69276 17 ILE C CA 1
ATOM 6140 C C . ILE C 1 17 ? -5.16736 22.02232 25.94520 1.000 34.11555 17 ILE C C 1
ATOM 6141 O O . ILE C 1 17 ? -6.07683 21.99398 26.77804 1.000 34.71404 17 ILE C O 1
ATOM 6157 N N . LYS C 1 18 ? -5.33027 22.49436 24.71634 1.000 34.73470 18 LYS C N 1
ATOM 6158 C CA . LYS C 1 18 ? -6.49055 23.30605 24.35751 1.000 34.68427 18 LYS C CA 1
ATOM 6159 C C . LYS C 1 18 ? -7.23607 22.64052 23.20997 1.000 35.23915 18 LYS C C 1
ATOM 6160 O O . LYS C 1 18 ? -6.62475 22.24423 22.21644 1.000 35.83098 18 LYS C O 1
ATOM 6179 N N . HIS C 1 19 ? -8.54922 22.55729 23.32719 1.000 34.25475 19 HIS C N 1
ATOM 6180 C CA . HIS C 1 19 ? -9.39945 21.95601 22.30386 1.000 34.20156 19 HIS C CA 1
ATOM 6181 C C . HIS C 1 19 ? -9.63142 22.92776 21.15144 1.000 39.84584 19 HIS C C 1
ATOM 6182 O O . HIS C 1 19 ? -10.00093 24.07420 21.36906 1.000 40.24568 19 HIS C O 1
ATOM 6196 N N . GLN C 1 20 ? -9.47412 22.46230 19.91298 1.000 35.61712 20 GLN C N 1
ATOM 6197 C CA . GLN C 1 20 ? -9.52510 23.41852 18.80089 1.000 40.01669 20 GLN C CA 1
ATOM 6198 C C . GLN C 1 20 ? -10.92914 23.97927 18.57322 1.000 42.81711 20 GLN C C 1
ATOM 6199 O O . GLN C 1 20 ? -11.08848 25.18818 18.36140 1.000 46.82542 20 GLN C O 1
ATOM 6213 N N . ASP C 1 21 ? -11.95696 23.13871 18.64148 1.000 41.09887 21 ASP C N 1
ATOM 6214 C CA . ASP C 1 21 ? -13.30259 23.58976 18.29711 1.000 43.39432 21 ASP C CA 1
ATOM 6215 C C . ASP C 1 21 ? -13.97752 24.45598 19.36412 1.000 44.69442 21 ASP C C 1
ATOM 6216 O O . ASP C 1 21 ? -14.79503 25.32078 19.01188 1.000 45.65341 21 ASP C O 1
ATOM 6225 N N . THR C 1 22 ? -13.68392 24.24297 20.64321 1.000 40.51428 22 THR C N 1
ATOM 6226 C CA . THR C 1 22 ? -14.34834 24.98515 21.69990 1.000 45.71509 22 THR C CA 1
ATOM 6227 C C . THR C 1 22 ? -13.43563 25.94718 22.43334 1.000 48.00295 22 THR C C 1
ATOM 6228 O O . THR C 1 22 ? -13.93358 26.73739 23.23836 1.000 41.98798 22 THR C O 1
ATOM 6239 N N . ASP C 1 23 ? -12.12301 25.88667 22.20629 1.000 43.31373 23 ASP C N 1
ATOM 6240 C CA . ASP C 1 23 ? -11.11975 26.68122 22.91362 1.000 50.02260 23 ASP C CA 1
ATOM 6241 C C . ASP C 1 23 ? -11.01146 26.33955 24.39448 1.000 45.85563 23 ASP C C 1
ATOM 6242 O O . ASP C 1 23 ? -10.38695 27.10457 25.15517 1.000 48.02268 23 ASP C O 1
ATOM 6251 N N . ALA C 1 24 ? -11.59170 25.23353 24.83823 1.000 42.84566 24 ALA C N 1
ATOM 6252 C CA . ALA C 1 24 ? -11.51069 24.87996 26.24504 1.000 38.36157 24 ALA C CA 1
ATOM 6253 C C . ALA C 1 24 ? -10.19333 24.15752 26.54455 1.000 39.53905 24 ALA C C 1
ATOM 6254 O O . ALA C 1 24 ? -9.65549 23.40189 25.73072 1.000 34.25390 24 ALA C O 1
ATOM 6261 N N . PHE C 1 25 ? -9.67286 24.40894 27.72935 1.000 36.08922 25 PHE C N 1
ATOM 6262 C CA . PHE C 1 25 ? -8.48432 23.72747 28.20824 1.000 35.40155 25 PHE C CA 1
ATOM 6263 C C . PHE C 1 25 ? -8.85451 22.43774 28.93423 1.000 34.20029 25 PHE C C 1
ATOM 6264 O O . PHE C 1 25 ? -9.87823 22.37190 29.63080 1.000 33.14264 25 PHE C O 1
ATOM 6281 N N . LEU C 1 26 ? -8.02071 21.40975 28.74604 1.000 35.11279 26 LEU C N 1
ATOM 6282 C CA . LEU C 1 26 ? -8.11999 20.20533 29.56387 1.000 33.73029 26 LEU C CA 1
ATOM 6283 C C . LEU C 1 26 ? -7.83289 20.59371 31.00887 1.000 34.28840 26 LEU C C 1
ATOM 6284 O O . LEU C 1 26 ? -6.76860 21.14393 31.30734 1.000 34.30923 26 LEU C O 1
ATOM 6300 N N . HIS C 1 27 ? -8.77669 20.29140 31.90957 1.000 35.84018 27 HIS C N 1
ATOM 6301 C CA . HIS C 1 27 ? -8.83029 20.89050 33.23631 1.000 36.25575 27 HIS C CA 1
ATOM 6302 C C . HIS C 1 27 ? -9.19704 19.81042 34.23571 1.000 37.49343 27 HIS C C 1
ATOM 6303 O O . HIS C 1 27 ? -9.89387 18.84848 33.90427 1.000 35.62220 27 HIS C O 1
ATOM 6317 N N . SER C 1 28 ? -8.71269 19.97583 35.45866 1.000 40.33351 28 SER C N 1
ATOM 6318 C CA . SER C 1 28 ? -9.13087 19.11269 36.54832 1.000 37.44910 28 SER C CA 1
ATOM 6319 C C . SER C 1 28 ? -9.08111 19.90882 37.84136 1.000 40.71821 28 SER C C 1
ATOM 6320 O O . SER C 1 28 ? -8.49891 20.99527 37.90105 1.000 41.57495 28 SER C O 1
ATOM 6328 N N . HIS C 1 29 ? -9.68258 19.33114 38.88061 1.000 40.81552 29 HIS C N 1
ATOM 6329 C CA . HIS C 1 29 ? -9.85368 19.96303 40.18755 1.000 43.57446 29 HIS C CA 1
ATOM 6330 C C . HIS C 1 29 ? -10.29040 18.87308 41.16672 1.000 44.33754 29 HIS C C 1
ATOM 6331 O O . HIS C 1 29 ? -10.41892 17.70198 40.79313 1.000 42.90288 29 HIS C O 1
ATOM 6345 N N . LEU C 1 30 ? -10.47055 19.25300 42.43919 1.000 46.17720 30 LEU C N 1
ATOM 6346 C CA . LEU C 1 30 ? -10.74325 18.23962 43.44857 1.000 46.15271 30 LEU C CA 1
ATOM 6347 C C . LEU C 1 30 ? -12.16209 17.67418 43.39658 1.000 48.46518 30 LEU C C 1
ATOM 6348 O O . LEU C 1 30 ? -12.36734 16.54896 43.86448 1.000 49.21020 30 LEU C O 1
ATOM 6364 N N . ALA C 1 31 ? -13.12713 18.38851 42.82046 1.000 42.43810 31 ALA C N 1
ATOM 6365 C CA . ALA C 1 31 ? -14.49050 17.87843 42.78670 1.000 45.06299 31 ALA C CA 1
ATOM 6366 C C . ALA C 1 31 ? -14.57770 16.54679 42.04348 1.000 45.89132 31 ALA C C 1
ATOM 6367 O O . ALA C 1 31 ? -13.81483 16.27319 41.10417 1.000 42.50224 31 ALA C O 1
ATOM 6374 N N . ARG C 1 32 ? -15.55016 15.72053 42.46041 1.000 43.19710 32 ARG C N 1
ATOM 6375 C CA . ARG C 1 32 ? -15.69506 14.34725 41.98737 1.000 46.87753 32 ARG C CA 1
ATOM 6376 C C . ARG C 1 32 ? -16.97914 14.18537 41.17979 1.000 44.05632 32 ARG C C 1
ATOM 6377 O O . ARG C 1 32 ? -17.95353 14.91437 41.38031 1.000 43.13575 32 ARG C O 1
ATOM 6398 N N . TYR C 1 33 ? -17.01215 13.18571 40.30269 1.000 41.55221 33 TYR C N 1
ATOM 6399 C CA . TYR C 1 33 ? -18.27640 12.85740 39.64908 1.000 43.46263 33 TYR C CA 1
ATOM 6400 C C . TYR C 1 33 ? -19.31326 12.40081 40.68088 1.000 45.86860 33 TYR C C 1
ATOM 6401 O O . TYR C 1 33 ? -18.97074 11.68386 41.63022 1.000 45.72939 33 TYR C O 1
ATOM 6419 N N . PRO C 1 34 ? -20.59070 12.75516 40.51037 1.000 47.66522 34 PRO C N 1
ATOM 6420 C CA . PRO C 1 34 ? -21.62333 12.21158 41.41518 1.000 50.29823 34 PRO C CA 1
ATOM 6421 C C . PRO C 1 34 ? -21.67297 10.69844 41.26243 1.000 53.91715 34 PRO C C 1
ATOM 6422 O O . PRO C 1 34 ? -21.44621 10.15872 40.17546 1.000 51.29554 34 PRO C O 1
ATOM 6433 N N . GLN C 1 35 ? -21.96784 10.01265 42.37378 1.000 54.45392 35 GLN C N 1
ATOM 6434 C CA . GLN C 1 35 ? -22.01782 8.55435 42.34769 1.000 55.73089 35 GLN C CA 1
ATOM 6435 C C . GLN C 1 35 ? -23.03723 8.05621 41.33658 1.000 56.51368 35 GLN C C 1
ATOM 6436 O O . GLN C 1 35 ? -22.80844 7.03847 40.66911 1.000 56.69775 35 GLN C O 1
ATOM 6450 N N . ARG C 1 36 ? -24.16759 8.75699 41.20627 1.000 53.35513 36 ARG C N 1
ATOM 6451 C CA . ARG C 1 36 ? -25.21246 8.37313 40.26609 1.000 58.91533 36 ARG C CA 1
ATOM 6452 C C . ARG C 1 36 ? -25.63967 9.56399 39.41100 1.000 59.87311 36 ARG C C 1
ATOM 6453 O O . ARG C 1 36 ? -25.71147 10.69908 39.89921 1.000 55.93633 36 ARG C O 1
ATOM 6474 N N . TYR C 1 37 ? -25.91995 9.30647 38.13443 1.000 55.13059 37 TYR C N 1
ATOM 6475 C CA . TYR C 1 37 ? -26.51678 10.31142 37.26724 1.000 61.81364 37 TYR C CA 1
ATOM 6476 C C . TYR C 1 37 ? -28.04170 10.20163 37.34283 1.000 63.98831 37 TYR C C 1
ATOM 6477 O O . TYR C 1 37 ? -28.59373 9.23749 37.88705 1.000 61.43651 37 TYR C O 1
ATOM 6495 N N . GLU C 1 38 ? -28.72541 11.21256 36.79644 1.000 63.14178 38 GLU C N 1
ATOM 6496 C CA . GLU C 1 38 ? -30.17903 11.26149 36.92528 1.000 65.28931 38 GLU C CA 1
ATOM 6497 C C . GLU C 1 38 ? -30.82903 10.01929 36.32753 1.000 67.70300 38 GLU C C 1
ATOM 6498 O O . GLU C 1 38 ? -31.87116 9.57130 36.81966 1.000 67.79506 38 GLU C O 1
ATOM 6502 N N . ASP C 1 39 ? -30.23188 9.43815 35.27856 1.000 61.84383 39 ASP C N 1
ATOM 6503 C CA . ASP C 1 39 ? -30.80464 8.24657 34.65801 1.000 65.82862 39 ASP C CA 1
ATOM 6504 C C . ASP C 1 39 ? -30.47395 6.95466 35.40350 1.000 64.35640 39 ASP C C 1
ATOM 6505 O O . ASP C 1 39 ? -30.81148 5.86824 34.90226 1.000 60.99164 39 ASP C O 1
ATOM 6514 N N . GLY C 1 40 ? -29.81061 7.03870 36.56084 1.000 65.41837 40 GLY C N 1
ATOM 6515 C CA . GLY C 1 40 ? -29.52278 5.87593 37.36562 1.000 65.79141 40 GLY C CA 1
ATOM 6516 C C . GLY C 1 40 ? -28.16819 5.25361 37.11958 1.000 67.72575 40 GLY C C 1
ATOM 6517 O O . GLY C 1 40 ? -27.70365 4.47087 37.95969 1.000 58.20456 40 GLY C O 1
ATOM 6521 N N . ARG C 1 41 ? -27.48868 5.61830 36.03110 1.000 62.18123 41 ARG C N 1
ATOM 6522 C CA . ARG C 1 41 ? -26.16806 5.06338 35.75761 1.000 61.30441 41 ARG C CA 1
ATOM 6523 C C . ARG C 1 41 ? -25.20374 5.41009 36.89093 1.000 59.81793 41 ARG C C 1
ATOM 6524 O O . ARG C 1 41 ? -25.37818 6.39145 37.61994 1.000 53.79538 41 ARG C O 1
ATOM 6545 N N . ILE C 1 42 ? -24.20122 4.55700 37.06041 1.000 61.51891 42 ILE C N 1
ATOM 6546 C CA . ILE C 1 42 ? -23.22588 4.65576 38.13548 1.000 63.01572 42 ILE C CA 1
ATOM 6547 C C . ILE C 1 42 ? -21.90009 5.13677 37.55227 1.000 55.84985 42 ILE C C 1
ATOM 6548 O O . ILE C 1 42 ? -21.40942 4.55667 36.58046 1.000 55.49998 42 ILE C O 1
ATOM 6564 N N . SER C 1 43 ? -21.33952 6.20994 38.11279 1.000 53.62662 43 SER C N 1
ATOM 6565 C CA . SER C 1 43 ? -19.98793 6.61397 37.74342 1.000 49.95611 43 SER C CA 1
ATOM 6566 C C . SER C 1 43 ? -18.95239 5.93811 38.64825 1.000 51.72746 43 SER C C 1
ATOM 6567 O O . SER C 1 43 ? -19.27992 5.14955 39.52926 1.000 50.46852 43 SER C O 1
ATOM 6575 N N . SER C 1 44 ? -17.68087 6.26644 38.44348 1.000 54.52107 44 SER C N 1
ATOM 6576 C CA . SER C 1 44 ? -16.60804 5.83399 39.33139 1.000 49.52763 44 SER C CA 1
ATOM 6577 C C . SER C 1 44 ? -16.46651 6.71760 40.55836 1.000 52.61879 44 SER C C 1
ATOM 6578 O O . SER C 1 44 ? -15.70928 6.36451 41.46870 1.000 48.25885 44 SER C O 1
ATOM 6586 N N . ALA C 1 45 ? -17.20120 7.82716 40.62009 1.000 50.03850 45 ALA C N 1
ATOM 6587 C CA . ALA C 1 45 ? -17.04656 8.82105 41.67279 1.000 49.04307 45 ALA C CA 1
ATOM 6588 C C . ALA C 1 45 ? -15.63310 9.39626 41.68687 1.000 45.24008 45 ALA C C 1
ATOM 6589 O O . ALA C 1 45 ? -15.19362 9.97406 42.69057 1.000 48.88262 45 ALA C O 1
ATOM 6596 N N . GLY C 1 46 ? -14.92298 9.30218 40.56649 1.000 47.05299 46 GLY C N 1
ATOM 6597 C CA . GLY C 1 46 ? -13.54922 9.74828 40.51653 1.000 50.39725 46 GLY C CA 1
ATOM 6598 C C . GLY C 1 46 ? -13.44318 11.25501 40.38281 1.000 45.81620 46 GLY C C 1
ATOM 6599 O O . GLY C 1 46 ? -14.43840 11.97712 40.28283 1.000 40.79646 46 GLY C O 1
ATOM 6603 N N . GLN C 1 47 ? -12.19299 11.73052 40.40375 1.000 45.17986 47 GLN C N 1
ATOM 6604 C CA . GLN C 1 47 ? -11.93642 13.15175 40.22344 1.000 42.48193 47 GLN C CA 1
ATOM 6605 C C . GLN C 1 47 ? -12.38625 13.59584 38.82902 1.000 40.13778 47 GLN C C 1
ATOM 6606 O O . GLN C 1 47 ? -12.10460 12.93636 37.82542 1.000 37.66579 47 GLN C O 1
ATOM 6620 N N . GLN C 1 48 ? -13.07613 14.74151 38.77763 1.000 42.75149 48 GLN C N 1
ATOM 6621 C CA . GLN C 1 48 ? -13.57251 15.25271 37.51126 1.000 36.98751 48 GLN C CA 1
ATOM 6622 C C . GLN C 1 48 ? -12.42315 15.68993 36.61672 1.000 39.50550 48 GLN C C 1
ATOM 6623 O O . GLN C 1 48 ? -11.40513 16.22996 37.07407 1.000 34.20762 48 GLN C O 1
ATOM 6637 N N . VAL C 1 49 ? -12.61971 15.47934 35.31500 1.000 37.68620 49 VAL C N 1
ATOM 6638 C CA . VAL C 1 49 ? -11.80990 16.09635 34.27600 1.000 36.46026 49 VAL C CA 1
ATOM 6639 C C . VAL C 1 49 ? -12.77151 16.84244 33.36643 1.000 37.05370 49 VAL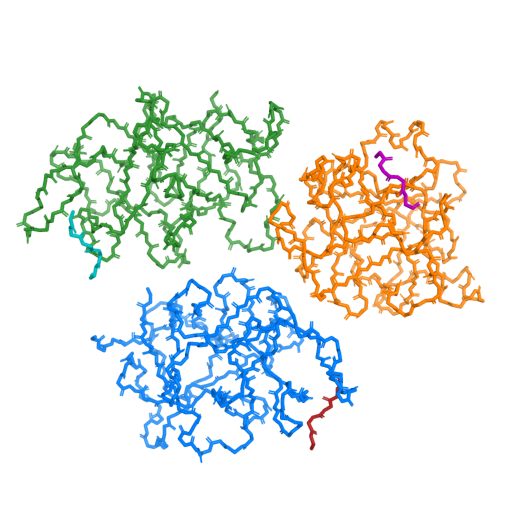 C C 1
ATOM 6640 O O . VAL C 1 49 ? -13.77964 16.27823 32.92238 1.000 36.28127 49 VAL C O 1
ATOM 6653 N N . THR C 1 50 ? -12.48308 18.12425 33.12289 1.000 38.89810 50 THR C N 1
ATOM 6654 C CA . THR C 1 50 ? -13.44227 18.98143 32.44823 1.000 34.92643 50 THR C CA 1
ATOM 6655 C C . THR C 1 50 ? -12.72818 19.84669 31.40851 1.000 37.66118 50 THR C C 1
ATOM 6656 O O . THR C 1 50 ? -11.47447 19.90849 31.37598 1.000 34.91222 50 THR C O 1
ATOM 6667 N N . GLY C 1 51 ? -13.52560 20.52696 30.62332 1.000 35.76256 51 GLY C N 1
ATOM 6668 C CA . GLY C 1 51 ? -13.05004 21.58904 29.74526 1.000 38.77488 51 GLY C CA 1
ATOM 6669 C C . GLY C 1 51 ? -13.38983 22.95429 30.32835 1.000 36.59180 51 GLY C C 1
ATOM 6670 O O . GLY C 1 51 ? -14.54926 23.24339 30.60620 1.000 39.33946 51 GLY C O 1
ATOM 6674 N N . TYR C 1 52 ? -12.35967 23.78866 30.46345 1.000 40.71706 52 TYR C N 1
ATOM 6675 C CA . TYR C 1 52 ? -12.41340 25.06569 31.17147 1.000 42.94677 52 TYR C CA 1
ATOM 6676 C C . TYR C 1 52 ? -11.88083 26.14017 30.24190 1.000 40.70951 52 TYR C C 1
ATOM 6677 O O . TYR C 1 52 ? -10.74734 26.03299 29.75653 1.000 40.53489 52 TYR C O 1
ATOM 6695 N N . THR C 1 53 ? -12.67855 27.16684 29.98381 1.000 43.67462 53 THR C N 1
ATOM 6696 C CA . THR C 1 53 ? -12.26014 28.12570 28.96378 1.000 46.40252 53 THR C CA 1
ATOM 6697 C C . THR C 1 53 ? -11.29674 29.20500 29.45986 1.000 52.22466 53 THR C C 1
ATOM 6698 O O . THR C 1 53 ? -10.65128 29.85313 28.62081 1.000 54.47789 53 THR C O 1
ATOM 6709 N N . HIS C 1 54 ? -11.07034 29.32390 30.76064 1.000 46.15442 54 HIS C N 1
ATOM 6710 C CA . HIS C 1 54 ? -10.26641 30.42839 31.25689 1.000 50.15583 54 HIS C CA 1
ATOM 6711 C C . HIS C 1 54 ? -8.85690 29.95801 31.61327 1.000 50.64512 54 HIS C C 1
ATOM 6712 O O . HIS C 1 54 ? -8.67311 28.81475 32.04945 1.000 48.32525 54 HIS C O 1
ATOM 6716 N N . PRO C 1 55 ? -7.83291 30.78961 31.39738 1.000 50.59339 55 PRO C N 1
ATOM 6717 C CA . PRO C 1 55 ? -6.48417 30.42334 31.85994 1.000 49.57989 55 PRO C CA 1
ATOM 6718 C C . PRO C 1 55 ? -6.49353 30.19418 33.36223 1.000 47.67913 55 PRO C C 1
ATOM 6719 O O . PRO C 1 55 ? -7.12728 30.93863 34.10775 1.000 48.22456 55 PRO C O 1
ATOM 6730 N N . ASP C 1 56 ? -5.77143 29.16745 33.80836 1.000 44.74685 56 ASP C N 1
ATOM 6731 C CA . ASP C 1 56 ? -5.81654 28.79395 35.21457 1.000 46.62758 56 ASP C CA 1
ATOM 6732 C C . ASP C 1 56 ? -4.72660 27.78578 35.55422 1.000 43.56856 56 ASP C C 1
ATOM 6733 O O . ASP C 1 56 ? -4.33823 26.96074 34.73322 1.000 41.27848 56 ASP C O 1
ATOM 6742 N N . PHE C 1 57 ? -4.25066 27.86199 36.80183 1.000 44.77046 57 PHE C N 1
ATOM 6743 C CA . PHE C 1 57 ? -3.24781 26.90874 37.28815 1.000 41.15788 57 PHE C CA 1
ATOM 6744 C C . PHE C 1 57 ? -3.71905 25.46349 37.10812 1.000 44.40712 57 PHE C C 1
ATOM 6745 O O . PHE C 1 57 ? -2.90806 24.56726 36.81977 1.000 37.38200 57 PHE C O 1
ATOM 6762 N N . ASN C 1 58 ? -5.01837 25.21828 37.24894 1.000 41.99223 58 ASN C N 1
ATOM 6763 C CA . ASN C 1 58 ? -5.53160 23.86351 37.15104 1.000 40.20174 58 ASN C CA 1
ATOM 6764 C C . ASN C 1 58 ? -5.64123 23.36640 35.71786 1.000 38.21985 58 ASN C C 1
ATOM 6765 O O . ASN C 1 58 ? -6.16791 22.27469 35.51932 1.000 37.01672 58 ASN C O 1
ATOM 6776 N N . ASN C 1 59 ? -5.15802 24.14041 34.73769 1.000 39.72728 59 ASN C N 1
ATOM 6777 C CA . ASN C 1 59 ? -5.01302 23.65121 33.37143 1.000 35.28251 59 ASN C CA 1
ATOM 6778 C C . ASN C 1 59 ? -3.63494 23.02567 33.10494 1.000 36.23672 59 ASN C C 1
ATOM 6779 O O . ASN C 1 59 ? -3.39649 22.53976 32.01054 1.000 36.42094 59 ASN C O 1
ATOM 6790 N N . GLN C 1 60 ? -2.72515 23.00950 34.08128 1.000 36.75545 60 GLN C N 1
ATOM 6791 C CA . GLN C 1 60 ? -1.34120 22.58846 33.83931 1.000 35.84388 60 GLN C CA 1
ATOM 6792 C C . GLN C 1 60 ? -1.19893 21.08478 34.02163 1.000 33.04431 60 GLN C C 1
ATOM 6793 O O . GLN C 1 60 ? -1.69909 20.52318 35.00545 1.000 37.28363 60 GLN C O 1
ATOM 6807 N N . TRP C 1 61 ? -0.52636 20.44139 33.04960 1.000 34.19157 61 TRP C N 1
ATOM 6808 C CA . TRP C 1 61 ? -0.26180 19.01612 33.01673 1.000 31.89181 61 TRP C CA 1
ATOM 6809 C C . TRP C 1 61 ? 1.22412 18.81492 32.76104 1.000 37.58320 61 TRP C C 1
ATOM 6810 O O . TRP C 1 61 ? 1.81693 19.48803 31.90637 1.000 37.03019 61 TRP C O 1
ATOM 6831 N N . GLU C 1 62 ? 1.83580 17.91313 33.52555 1.000 36.80686 62 GLU C N 1
ATOM 6832 C CA . GLU C 1 62 ? 3.21528 17.51813 33.26362 1.000 37.57661 62 GLU C CA 1
ATOM 6833 C C . GLU C 1 62 ? 3.26853 16.27989 32.36826 1.000 37.00949 62 GLU C C 1
ATOM 6834 O O . GLU C 1 62 ? 2.65380 15.25288 32.67186 1.000 34.37103 62 GLU C O 1
ATOM 6846 N N . VAL C 1 63 ? 4.01917 16.36857 31.27638 1.000 36.44339 63 VAL C N 1
ATOM 6847 C CA . VAL C 1 63 ? 4.16801 15.25075 30.34790 1.000 35.96729 63 VAL C CA 1
ATOM 6848 C C . VAL C 1 63 ? 5.27839 14.35072 30.83750 1.000 36.79742 63 VAL C C 1
ATOM 6849 O O . VAL C 1 63 ? 6.42396 14.81162 30.97517 1.000 37.34113 63 VAL C O 1
ATOM 6862 N N . LEU C 1 64 ? 4.94465 13.07451 31.05030 1.000 35.35836 64 LEU C N 1
ATOM 6863 C CA . LEU C 1 64 ? 5.84104 12.09047 31.64132 1.000 35.67171 64 LEU C CA 1
ATOM 6864 C C . LEU C 1 64 ? 6.00882 10.89918 30.71946 1.000 38.10290 64 LEU C C 1
ATOM 6865 O O . LEU C 1 64 ? 5.09245 10.55179 29.96731 1.000 37.24257 64 LEU C O 1
ATOM 6881 N N . PRO C 1 65 ? 7.17549 10.25454 30.77290 1.000 43.59035 65 PRO C N 1
ATOM 6882 C CA . PRO C 1 65 ? 7.41377 9.03537 29.99047 1.000 40.98828 65 PRO C CA 1
ATOM 6883 C C . PRO C 1 65 ? 6.80326 7.82687 30.67440 1.000 41.17847 65 PRO C C 1
ATOM 6884 O O . PRO C 1 65 ? 6.39803 7.89602 31.84704 1.000 44.31991 65 PRO C O 1
ATOM 6895 N N . PRO C 1 66 ? 6.69831 6.70212 29.97100 1.000 41.98558 66 PRO C N 1
ATOM 6896 C CA . PRO C 1 66 ? 6.23449 5.46806 30.61454 1.000 41.39493 66 PRO C CA 1
ATOM 6897 C C . PRO C 1 66 ? 7.26679 4.95849 31.60636 1.000 52.32680 66 PRO C C 1
ATOM 6898 O O . PRO C 1 66 ? 8.41984 5.39844 31.62744 1.000 45.29665 66 PRO C O 1
ATOM 6909 N N . HIS C 1 67 ? 6.81833 4.01734 32.43769 1.000 52.00306 67 HIS C N 1
ATOM 6910 C CA . HIS C 1 67 ? 7.71220 3.31794 33.35633 1.000 60.20463 67 HIS C CA 1
ATOM 6911 C C . HIS C 1 67 ? 8.84937 2.67083 32.57553 1.000 59.93195 67 HIS C C 1
ATOM 6912 O O . HIS C 1 67 ? 8.64334 2.17331 31.46603 1.000 53.71822 67 HIS C O 1
ATOM 6926 N N . GLY C 1 68 ? 10.04402 2.66876 33.16291 1.000 70.59544 68 GLY C N 1
ATOM 6927 C CA . GLY C 1 68 ? 11.21298 2.03396 32.56710 1.000 74.64629 68 GLY C CA 1
ATOM 6928 C C . GLY C 1 68 ? 11.71426 2.67351 31.29546 1.000 79.03452 68 GLY C C 1
ATOM 6929 O O . GLY C 1 68 ? 12.09414 1.96467 30.35101 1.000 83.50508 68 GLY C O 1
ATOM 6933 N N . SER C 1 69 ? 11.74174 3.99928 31.25107 1.000 78.51088 69 SER C N 1
ATOM 6934 C CA . SER C 1 69 ? 12.00293 4.70128 30.00464 1.000 79.37636 69 SER C CA 1
ATOM 6935 C C . SER C 1 69 ? 13.48351 4.99033 29.78998 1.000 80.79673 69 SER C C 1
ATOM 6936 O O . SER C 1 69 ? 13.99995 4.78892 28.68482 1.000 78.93567 69 SER C O 1
ATOM 6944 N N . ASP C 1 70 ? 14.16880 5.48498 30.81777 1.000 79.63996 70 ASP C N 1
ATOM 6945 C CA . ASP C 1 70 ? 15.55497 5.96109 30.73398 1.000 83.90917 70 ASP C CA 1
ATOM 6946 C C . ASP C 1 70 ? 15.60602 7.34741 30.09944 1.000 80.96249 70 ASP C C 1
ATOM 6947 O O . ASP C 1 70 ? 16.71176 7.78591 29.68275 1.000 74.33123 70 ASP C O 1
ATOM 6951 N N . VAL C 1 71 ? 14.47569 8.05598 30.00365 1.000 79.59607 71 VAL C N 1
ATOM 6952 C CA . VAL C 1 71 ? 14.44763 9.40683 29.45620 1.000 76.33766 71 VAL C CA 1
ATOM 6953 C C . VAL C 1 71 ? 14.82561 10.41854 30.52767 1.000 73.74548 71 VAL C C 1
ATOM 6954 O O . VAL C 1 71 ? 14.51188 10.26343 31.71356 1.000 71.62270 71 VAL C O 1
ATOM 6967 N N . GLY C 1 72 ? 15.49207 11.48108 30.09094 1.000 73.77183 72 GLY C N 1
ATOM 6968 C CA . GLY C 1 72 ? 15.90370 12.54182 30.98403 1.000 71.98912 72 GLY C CA 1
ATOM 6969 C C . GLY C 1 72 ? 15.46708 13.90008 30.48005 1.000 68.44193 72 GLY C C 1
ATOM 6970 O O . GLY C 1 72 ? 14.58209 14.00038 29.61807 1.000 63.83534 72 GLY C O 1
ATOM 6974 N N . LYS C 1 73 ? 16.07766 14.95459 31.01224 1.000 66.29296 73 LYS C N 1
ATOM 6975 C CA . LYS C 1 73 ? 15.71553 16.29939 30.59196 1.000 66.72634 73 LYS C CA 1
ATOM 6976 C C . LYS C 1 73 ? 16.12764 16.52772 29.14086 1.000 63.34199 73 LYS C C 1
ATOM 6977 O O . LYS C 1 73 ? 17.03958 15.88252 28.62268 1.000 63.83079 73 LYS C O 1
ATOM 6996 N N . GLY C 1 74 ? 15.43261 17.45530 28.48388 1.000 57.97889 74 GLY C N 1
ATOM 6997 C CA . GLY C 1 74 ? 15.88156 17.94767 27.19979 1.000 59.08030 74 GLY C CA 1
ATOM 6998 C C . GLY C 1 74 ? 15.60722 17.03875 26.03071 1.000 57.74984 74 GLY C C 1
ATOM 6999 O O . GLY C 1 74 ? 16.23896 17.20709 24.97748 1.000 58.67049 74 GLY C O 1
ATOM 7003 N N . GLN C 1 75 ? 14.66327 16.10730 26.16015 1.000 50.41523 75 GLN C N 1
ATOM 7004 C CA . GLN C 1 75 ? 14.37132 15.16420 25.09392 1.000 49.11668 75 GLN C CA 1
ATOM 7005 C C . GLN C 1 75 ? 12.96237 15.45795 24.60384 1.000 44.56502 75 GLN C C 1
ATOM 7006 O O . GLN C 1 75 ? 12.03438 15.59338 25.41692 1.000 41.14313 75 GLN C O 1
ATOM 7020 N N . ALA C 1 76 ? 12.80684 15.57429 23.28717 1.000 42.01860 76 ALA C N 1
ATOM 7021 C CA . ALA C 1 76 ? 11.52445 15.97600 22.71944 1.000 41.76636 76 ALA C CA 1
ATOM 7022 C C . ALA C 1 76 ? 10.47254 14.86913 22.83742 1.000 37.68359 76 ALA C C 1
ATOM 7023 O O . ALA C 1 76 ? 10.76426 13.68478 22.66410 1.000 36.39365 76 ALA C O 1
ATOM 7030 N N . VAL C 1 77 ? 9.23794 15.25741 23.11380 1.000 37.27152 77 VAL C N 1
ATOM 7031 C CA . VAL C 1 77 ? 8.10183 14.34485 22.97701 1.000 37.13733 77 VAL C CA 1
ATOM 7032 C C . VAL C 1 77 ? 7.78138 14.21612 21.48974 1.000 32.97561 77 VAL C C 1
ATOM 7033 O O . VAL C 1 77 ? 7.69778 15.22014 20.78542 1.000 33.51325 77 VAL C O 1
ATOM 7046 N N . LEU C 1 78 ? 7.66400 12.97787 21.00386 1.000 33.74743 78 LEU C N 1
ATOM 7047 C CA . LEU C 1 78 ? 7.32379 12.70096 19.62047 1.000 32.19092 78 LEU C CA 1
ATOM 7048 C C . LEU C 1 78 ? 5.88449 12.19494 19.51229 1.000 31.77312 78 LEU C C 1
ATOM 7049 O O . LEU C 1 78 ? 5.37813 11.49422 20.39460 1.000 29.62844 78 LEU C O 1
ATOM 7065 N N . LEU C 1 79 ? 5.25029 12.54467 18.38699 1.000 30.55423 79 LEU C N 1
ATOM 7066 C CA . LEU C 1 79 ? 3.90337 12.08097 18.10515 1.000 34.00422 79 LEU C CA 1
ATOM 7067 C C . LEU C 1 79 ? 3.87352 10.56019 18.01746 1.000 36.12382 79 LEU C C 1
ATOM 7068 O O . LEU C 1 79 ? 4.74886 9.93699 17.40106 1.000 30.21942 79 LEU C O 1
ATOM 7084 N N . ASN C 1 80 ? 2.88244 9.97432 18.68019 1.000 32.84662 80 ASN C N 1
ATOM 7085 C CA . ASN C 1 80 ? 2.59168 8.56356 18.78970 1.000 32.10932 80 ASN C CA 1
ATOM 7086 C C . ASN C 1 80 ? 3.46420 7.82368 19.79374 1.000 30.25751 80 ASN C C 1
ATOM 7087 O O . ASN C 1 80 ? 3.24060 6.60305 19.98597 1.000 38.89088 80 ASN C O 1
ATOM 7098 N N . GLN C 1 81 ? 4.40147 8.48375 20.47862 1.000 34.71614 81 GLN C N 1
ATOM 7099 C CA . GLN C 1 81 ? 5.01369 7.87180 21.65657 1.000 32.84251 81 GLN C CA 1
ATOM 7100 C C . GLN C 1 81 ? 3.99940 7.77787 22.80668 1.000 32.05622 81 GLN C C 1
ATOM 7101 O O . GLN C 1 81 ? 3.15237 8.63987 22.97289 1.000 33.27129 81 GLN C O 1
ATOM 7115 N N . HIS C 1 82 ? 4.10882 6.73044 23.61325 1.000 31.12893 82 HIS C N 1
ATOM 7116 C CA . HIS C 1 82 ? 3.26510 6.55616 24.77933 1.000 34.90724 82 HIS C CA 1
ATOM 7117 C C . HIS C 1 82 ? 3.74156 7.50577 25.86768 1.000 33.45752 82 HIS C C 1
ATOM 7118 O O . HIS C 1 82 ? 4.93352 7.59871 26.15312 1.000 36.81453 82 HIS C O 1
ATOM 7132 N N . ILE C 1 83 ? 2.80694 8.22562 26.46327 1.000 32.96349 83 ILE C N 1
ATOM 7133 C CA . ILE C 1 83 ? 3.12117 9.22794 27.48126 1.000 32.97190 83 ILE C CA 1
ATOM 7134 C C . ILE C 1 83 ? 2.09363 9.11479 28.60454 1.000 29.91814 83 ILE C C 1
ATOM 7135 O O . ILE C 1 83 ? 1.08218 8.41852 28.49710 1.000 30.62311 83 ILE C O 1
ATOM 7151 N N . ARG C 1 84 ? 2.39840 9.77527 29.71670 1.000 33.23492 84 ARG C N 1
ATOM 7152 C CA . ARG C 1 84 ? 1.46337 9.94962 30.81921 1.000 34.83217 84 ARG C CA 1
ATOM 7153 C C . ARG C 1 84 ? 1.36671 11.44031 31.11420 1.000 34.90696 84 ARG C C 1
ATOM 7154 O O . ARG C 1 84 ? 2.28085 12.20581 30.77339 1.000 30.06533 84 ARG C O 1
ATOM 7175 N N . LEU C 1 85 ? 0.22569 11.85371 31.67426 1.000 33.63850 85 LEU C N 1
ATOM 7176 C CA . LEU C 1 85 ? -0.02039 13.26226 31.98645 1.000 32.65156 85 LEU C CA 1
ATOM 7177 C C . LEU C 1 85 ? -0.39473 13.37702 33.45702 1.000 34.81309 85 LEU C C 1
ATOM 7178 O O . LEU C 1 85 ? -1.40109 12.80835 33.89974 1.000 36.39408 85 LEU C O 1
ATOM 7194 N N . ARG C 1 86 ? 0.41842 14.12085 34.21344 1.000 36.04060 86 ARG C N 1
ATOM 7195 C CA . ARG C 1 86 ? 0.20934 14.34493 35.63177 1.000 35.66701 86 ARG C CA 1
ATOM 7196 C C . ARG C 1 86 ? -0.40583 15.72361 35.82109 1.000 34.27732 86 ARG C C 1
ATOM 7197 O O . ARG C 1 86 ? 0.15215 16.72397 35.35952 1.000 37.54634 86 ARG C O 1
ATOM 7218 N N . HIS C 1 87 ? -1.55832 15.77395 36.48526 1.000 35.46300 87 HIS C N 1
ATOM 7219 C CA . HIS C 1 87 ? -2.18318 17.05606 36.78781 1.000 38.51383 87 HIS C CA 1
ATOM 7220 C C . HIS C 1 87 ? -1.37593 17.78272 37.86323 1.000 39.79998 87 HIS C C 1
ATOM 7221 O O . HIS C 1 87 ? -1.19980 17.26937 38.97581 1.000 41.38498 87 HIS C O 1
ATOM 7235 N N . VAL C 1 88 ? -0.88948 18.98728 37.54296 1.000 38.56558 88 VAL C N 1
ATOM 7236 C CA . VAL C 1 88 ? 0.07852 19.63478 38.41634 1.000 39.16140 88 VAL C CA 1
ATOM 7237 C C . VAL C 1 88 ? -0.57531 20.06665 39.70853 1.000 41.13813 88 VAL C C 1
ATOM 7238 O O . VAL C 1 88 ? 0.02045 19.95089 40.78424 1.000 42.81969 88 VAL C O 1
ATOM 7251 N N . ALA C 1 89 ? -1.77523 20.64105 39.62997 1.000 39.81079 89 ALA C N 1
ATOM 7252 C CA . ALA C 1 89 ? -2.32853 21.26955 40.81995 1.000 41.73111 89 ALA C CA 1
ATOM 7253 C C . ALA C 1 89 ? -2.77016 20.24994 41.86627 1.000 42.35946 89 ALA C C 1
ATOM 7254 O O . ALA C 1 89 ? -2.75609 20.56120 43.06898 1.000 42.29453 89 ALA C O 1
ATOM 7261 N N . THR C 1 90 ? -3.23678 19.07291 41.44398 1.000 39.24115 90 THR C N 1
ATOM 7262 C CA . THR C 1 90 ? -3.67720 18.05386 42.38904 1.000 41.73563 90 THR C CA 1
ATOM 7263 C C . THR C 1 90 ? -2.73041 16.86160 42.46881 1.000 42.75535 90 THR C C 1
ATOM 7264 O O . THR C 1 90 ? -2.97869 15.94719 43.24480 1.000 41.33192 90 THR C O 1
ATOM 7275 N N . ASP C 1 91 ? -1.68431 16.82013 41.64939 1.000 40.78716 91 ASP C N 1
ATOM 7276 C CA . ASP C 1 91 ? -0.71026 15.72477 41.66955 1.000 45.80241 91 ASP C CA 1
ATOM 7277 C C . ASP C 1 91 ? -1.36898 14.35214 41.47694 1.000 44.76942 91 ASP C C 1
ATOM 7278 O O . ASP C 1 91 ? -1.25033 13.43928 42.31187 1.000 43.92262 91 ASP C O 1
ATOM 7287 N N . THR C 1 92 ? -2.08939 14.23605 40.37953 1.000 44.18188 92 THR C N 1
ATOM 7288 C CA . THR C 1 92 ? -2.80486 13.03204 39.99385 1.000 44.12008 92 THR C CA 1
ATOM 7289 C C . THR C 1 92 ? -2.54915 12.77942 38.51168 1.000 40.55095 92 THR C C 1
ATOM 7290 O O . THR C 1 92 ? -2.12654 13.68162 37.77729 1.000 41.15725 92 THR C O 1
ATOM 7301 N N . TYR C 1 93 ? -2.77763 11.53195 38.09398 1.000 36.09303 93 TYR C N 1
ATOM 7302 C CA . TYR C 1 93 ? -2.48730 11.06151 36.74085 1.000 39.78795 93 TYR C CA 1
ATOM 7303 C C . TYR C 1 93 ? -3.78945 10.85930 35.97304 1.000 39.09116 93 TYR C C 1
ATOM 7304 O O . TYR C 1 93 ? -4.74172 10.27810 36.49713 1.000 36.86588 93 TYR C O 1
ATOM 7322 N N . LEU C 1 94 ? -3.81949 11.33802 34.73159 1.000 32.30332 94 LEU C N 1
ATOM 7323 C CA . LEU C 1 94 ? -4.98429 11.14352 33.86578 1.000 32.50414 94 LEU C CA 1
ATOM 7324 C C . LEU C 1 94 ? -5.22192 9.68444 33.53849 1.000 36.42299 94 LEU C C 1
ATOM 7325 O O . LEU C 1 94 ? -4.28831 8.90028 33.35504 1.000 32.32460 94 LEU C O 1
ATOM 7341 N N . LEU C 1 95 ? -6.50130 9.32510 33.47650 1.000 35.03830 95 LEU C N 1
ATOM 7342 C CA . LEU C 1 95 ? -6.87009 7.94607 33.25119 1.000 35.57517 95 LEU C CA 1
ATOM 7343 C C . LEU C 1 95 ? -8.20744 7.88691 32.54653 1.000 36.73460 95 LEU C C 1
ATOM 7344 O O . LEU C 1 95 ? -9.07997 8.72921 32.75906 1.000 35.66435 95 LEU C O 1
ATOM 7360 N N . ALA C 1 96 ? -8.34350 6.89465 31.66934 1.000 36.56211 96 ALA C N 1
ATOM 7361 C CA . ALA C 1 96 ? -9.61328 6.57337 31.03827 1.000 35.16640 96 ALA C CA 1
ATOM 7362 C C . ALA C 1 96 ? -9.88243 5.09176 31.25713 1.000 39.79992 96 ALA C C 1
ATOM 7363 O O . ALA C 1 96 ? -8.94768 4.28713 31.36305 1.000 35.84427 96 ALA C O 1
ATOM 7370 N N . HIS C 1 97 ? -11.16325 4.72883 31.24905 1.000 37.47052 97 HIS C N 1
ATOM 7371 C CA . HIS C 1 97 ? -11.55229 3.34765 31.47835 1.000 43.67161 97 HIS C CA 1
ATOM 7372 C C . HIS C 1 97 ? -12.98595 3.15998 31.02356 1.00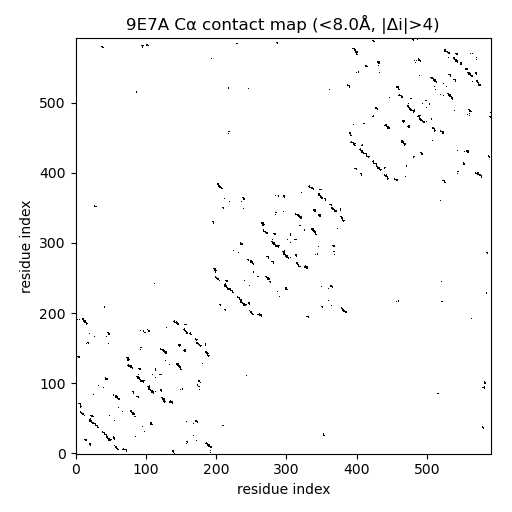0 41.97001 97 HIS C C 1
ATOM 7373 O O . HIS C 1 97 ? -13.69285 4.12054 30.74316 1.000 39.74005 97 HIS C O 1
ATOM 7387 N N . ASP C 1 98 ? -13.39406 1.89466 30.92419 1.000 46.15088 98 ASP C N 1
ATOM 7388 C CA . ASP C 1 98 ? -14.71306 1.51572 30.40534 1.000 45.45752 98 ASP C CA 1
ATOM 7389 C C . ASP C 1 98 ? -15.81197 1.76690 31.44832 1.000 49.74723 98 ASP C C 1
ATOM 7390 O O . ASP C 1 98 ? -16.39264 0.86015 32.05782 1.000 51.10772 98 ASP C O 1
ATOM 7399 N N . VAL C 1 99 ? -16.08857 3.05209 31.65365 1.000 46.07308 99 VAL C N 1
ATOM 7400 C CA . VAL C 1 99 ? -17.16411 3.52109 32.51803 1.000 44.00418 99 VAL C CA 1
ATOM 7401 C C . VAL C 1 99 ? -17.93160 4.57868 31.74461 1.000 45.59962 99 VAL C C 1
ATOM 7402 O O . VAL C 1 99 ? -17.31635 5.46401 31.14090 1.000 39.92906 99 VAL C O 1
ATOM 7415 N N . ALA C 1 100 ? -19.26448 4.48886 31.74926 1.000 44.91831 100 ALA C N 1
ATOM 7416 C CA . ALA C 1 100 ? -20.04554 5.42709 30.95708 1.000 43.44615 100 ALA C CA 1
ATOM 7417 C C . ALA C 1 100 ? -19.84079 6.85172 31.46501 1.000 41.21833 100 ALA C C 1
ATOM 7418 O O . ALA C 1 100 ? -19.89646 7.11660 32.66483 1.000 42.40463 100 ALA C O 1
ATOM 7425 N N . SER C 1 101 ? -19.63827 7.78614 30.52945 1.000 41.22628 101 SER C N 1
ATOM 7426 C CA . SER C 1 101 ? -19.37031 9.17597 30.87287 1.000 42.22858 101 SER C CA 1
ATOM 7427 C C . SER C 1 101 ? -20.63224 9.89060 31.36227 1.000 44.52594 101 SER C C 1
ATOM 7428 O O . SER C 1 101 ? -21.74366 9.36212 31.27409 1.000 42.44792 101 SER C O 1
ATOM 7436 N N . PRO C 1 102 ? -20.49760 11.12969 31.85094 1.000 44.03328 102 PRO C N 1
ATOM 7437 C CA . PRO C 1 102 ? -21.68723 11.81362 32.38647 1.000 46.78650 102 PRO C CA 1
ATOM 7438 C C . PRO C 1 102 ? -22.85766 11.92041 31.41568 1.000 47.18875 102 PRO C C 1
ATOM 7439 O O . PRO C 1 102 ? -23.99874 11.64237 31.80983 1.000 45.97094 102 PRO C O 1
ATOM 7450 N N . PHE C 1 103 ? -22.62528 12.36218 30.17833 1.000 44.83564 103 PHE C N 1
ATOM 7451 C CA . PHE C 1 103 ? -23.71818 12.62241 29.24503 1.000 47.92899 103 PHE C CA 1
ATOM 7452 C C . PHE C 1 103 ? -23.84830 11.62172 28.09235 1.000 48.12884 103 PHE C C 1
ATOM 7453 O O . PHE C 1 103 ? -24.86130 11.65529 27.37969 1.000 43.18140 103 PHE C O 1
ATOM 7470 N N . TYR C 1 104 ? -22.83616 10.79458 27.83720 1.000 46.74543 104 TYR C N 1
ATOM 7471 C CA . TYR C 1 104 ? -22.81904 9.90909 26.67012 1.000 45.41906 104 TYR C CA 1
ATOM 7472 C C . TYR C 1 104 ? -22.53811 8.48607 27.11830 1.000 43.67074 104 TYR C C 1
ATOM 7473 O O . TYR C 1 104 ? -21.36769 8.08127 27.23599 1.000 44.26278 104 TYR C O 1
ATOM 7491 N N . PRO C 1 105 ? -23.57935 7.68294 27.31801 1.000 47.12293 105 PRO C N 1
ATOM 7492 C CA . PRO C 1 105 ? -23.37876 6.30593 27.78720 1.000 45.35194 105 PRO C CA 1
ATOM 7493 C C . PRO C 1 105 ? -22.42310 5.49536 26.92653 1.000 44.18481 105 PRO C C 1
ATOM 7494 O O . PRO C 1 105 ? -21.83895 4.51125 27.39395 1.000 42.09846 105 PRO C O 1
ATOM 7505 N N . THR C 1 106 ? -22.26855 5.87713 25.66233 1.000 43.59258 106 THR C N 1
ATOM 7506 C CA . THR C 1 106 ? -21.37791 5.13347 24.79276 1.000 45.72336 106 THR C CA 1
ATOM 7507 C C . THR C 1 106 ? -19.93572 5.60192 24.87961 1.000 43.18111 106 THR C C 1
ATOM 7508 O O . THR C 1 106 ? -19.06413 4.89829 24.37518 1.000 39.29031 106 THR C O 1
ATOM 7519 N N . ASN C 1 107 ? -19.65930 6.74990 25.50158 1.000 39.66249 107 ASN C N 1
ATOM 7520 C CA . ASN C 1 107 ? -18.30306 7.28076 25.58863 1.000 36.13931 107 ASN C CA 1
ATOM 7521 C C . ASN C 1 107 ? -17.75601 7.05587 26.98615 1.000 40.71474 107 ASN C C 1
ATOM 7522 O O . ASN C 1 107 ? -18.50120 6.90420 27.95040 1.000 36.22904 107 ASN C O 1
ATOM 7533 N N . GLU C 1 108 ? -16.44060 7.04941 27.09689 1.000 37.55612 108 GLU C N 1
ATOM 7534 C CA . GLU C 1 108 ? -15.79829 6.66521 28.34402 1.000 37.51526 108 GLU C CA 1
ATOM 7535 C C . GLU C 1 108 ? -15.58653 7.84747 29.28768 1.000 35.91392 108 GLU C C 1
ATOM 7536 O O . GLU C 1 108 ? -15.29056 8.97294 28.86573 1.000 38.99302 108 GLU C O 1
ATOM 7548 N N . GLU C 1 109 ? -15.73404 7.57075 30.57671 1.000 40.51543 109 GLU C N 1
ATOM 7549 C CA . GLU C 1 109 ? -15.39535 8.53297 31.60936 1.000 39.67994 109 GLU C CA 1
ATOM 7550 C C . GLU C 1 109 ? -13.89268 8.76702 31.69451 1.000 37.02328 109 GLU C C 1
ATOM 7551 O O . GLU C 1 109 ? -13.09682 7.82192 31.69088 1.000 32.63601 109 GLU C O 1
ATOM 7563 N N . ILE C 1 110 ? -13.50859 10.03725 31.81928 1.000 34.74297 110 ILE C N 1
ATOM 7564 C CA . ILE C 1 110 ? -12.10628 10.43261 31.96174 1.000 38.70305 110 ILE C CA 1
ATOM 7565 C C . ILE C 1 110 ? -11.91556 10.98176 33.36842 1.000 35.95513 110 ILE C C 1
ATOM 7566 O O . ILE C 1 110 ? -12.71500 11.80203 33.82505 1.000 35.74355 110 ILE C O 1
ATOM 7582 N N . THR C 1 111 ? -10.85810 10.54595 34.05514 1.000 35.62148 111 THR C N 1
ATOM 7583 C CA . THR C 1 111 ? -10.64273 10.95227 35.44247 1.000 36.59645 111 THR C CA 1
ATOM 7584 C C . THR C 1 111 ? -9.14658 11.08172 35.66362 1.000 36.82529 111 THR C C 1
ATOM 7585 O O . THR C 1 111 ? -8.34778 10.98875 34.71817 1.000 36.79809 111 THR C O 1
ATOM 7596 N N . THR C 1 112 ? -8.77266 11.33516 36.90979 1.000 41.31529 112 THR C N 1
ATOM 7597 C CA . THR C 1 112 ? -7.39181 11.25533 37.36058 1.000 40.41781 112 THR C CA 1
ATOM 7598 C C . THR C 1 112 ? -7.31827 10.34801 38.58306 1.000 42.55843 112 THR C C 1
ATOM 7599 O O . THR C 1 112 ? -8.30799 10.14683 39.28845 1.000 42.73865 112 THR C O 1
ATOM 7610 N N . VAL C 1 113 ? -6.12963 9.79681 38.82887 1.000 44.10669 113 VAL C N 1
ATOM 7611 C CA . VAL C 1 113 ? -5.90949 8.92796 39.97948 1.000 45.01868 113 VAL C CA 1
ATOM 7612 C C . VAL C 1 113 ? -4.63794 9.35522 40.69634 1.000 46.90222 113 VAL C C 1
ATOM 7613 O O . VAL C 1 113 ? -3.79570 10.06238 40.14226 1.000 43.78183 113 VAL C O 1
ATOM 7626 N N . THR C 1 114 ? -4.50726 8.92615 41.95279 1.000 51.23055 114 THR C N 1
ATOM 7627 C CA . THR C 1 114 ? -3.32591 9.28930 42.72013 1.000 54.05481 114 THR C CA 1
ATOM 7628 C C . THR C 1 114 ? -2.08782 8.56896 42.18204 1.000 51.12758 114 THR C C 1
ATOM 7629 O O . THR C 1 114 ? -2.17118 7.62060 41.40075 1.000 49.71103 114 THR C O 1
ATOM 7640 N N . LEU C 1 115 ? -0.91936 9.01458 42.64146 1.000 54.87424 115 LEU C N 1
ATOM 7641 C CA . LEU C 1 115 ? 0.33472 8.38435 42.23260 1.000 55.31439 115 LEU C CA 1
ATOM 7642 C C . LEU C 1 115 ? 0.32947 6.88128 42.52018 1.000 58.09513 115 LEU C C 1
ATOM 7643 O O . LEU C 1 115 ? 0.70527 6.07914 41.65579 1.000 51.76202 115 LEU C O 1
ATOM 7659 N N . GLU C 1 116 ? -0.12332 6.48104 43.71994 1.000 58.47397 116 GLU C N 1
ATOM 7660 C CA . GLU C 1 116 ? -0.13780 5.06613 44.08945 1.000 56.09179 116 GLU C CA 1
ATOM 7661 C C . GLU C 1 116 ? -1.13351 4.29684 43.23288 1.000 56.23503 116 GLU C C 1
ATOM 7662 O O . GLU C 1 116 ? -0.80779 3.24223 42.68255 1.000 54.84329 116 GLU C O 1
ATOM 7666 N N . GLU C 1 117 ? -2.34321 4.83663 43.06210 1.000 52.99369 117 GLU C N 1
ATOM 7667 C CA . GLU C 1 117 ? -3.31091 4.14925 42.21473 1.000 57.15839 117 GLU C CA 1
ATOM 7668 C C . GLU C 1 117 ? -2.76238 4.01407 40.80501 1.000 54.71667 117 GLU C C 1
ATOM 7669 O O . GLU C 1 117 ? -2.88066 2.95400 40.17073 1.000 54.89033 117 GLU C O 1
ATOM 7681 N N . GLY C 1 118 ? -2.14663 5.08356 40.30219 1.000 52.66518 118 GLY C N 1
ATOM 7682 C CA . GLY C 1 118 ? -1.69483 5.11697 38.92506 1.000 53.19253 118 GLY C CA 1
ATOM 7683 C C . GLY C 1 118 ? -0.47077 4.29913 38.61544 1.000 52.17819 118 GLY C C 1
ATOM 7684 O O . GLY C 1 118 ? -0.26341 3.93972 37.44998 1.000 47.95139 118 GLY C O 1
ATOM 7688 N N . ASP C 1 119 ? 0.35898 4.02552 39.60658 1.000 49.56875 119 ASP C N 1
ATOM 7689 C CA . ASP C 1 119 ? 1.54042 3.21483 39.35788 1.000 53.93061 119 ASP C CA 1
ATOM 7690 C C . ASP C 1 119 ? 1.34883 1.73760 39.64859 1.000 49.86151 119 ASP C C 1
ATOM 7691 O O . ASP C 1 119 ? 2.25241 0.95074 39.35241 1.000 45.01903 119 ASP C O 1
ATOM 7700 N N . GLY C 1 120 ? 0.20086 1.33776 40.18087 1.000 49.86346 120 GLY C N 1
ATOM 7701 C CA . GLY C 1 120 ? -0.03146 -0.06997 40.41586 1.000 52.75667 120 GLY C CA 1
ATOM 7702 C C . GLY C 1 120 ? -0.94583 -0.73650 39.41551 1.000 49.42440 120 GLY C C 1
ATOM 7703 O O . GLY C 1 120 ? -0.74174 -0.59240 38.20453 1.000 43.12926 120 GLY C O 1
ATOM 7707 N N . GLU C 1 121 ? -1.97911 -1.44349 39.88385 1.000 50.64392 121 GLU C N 1
ATOM 7708 C CA . GLU C 1 121 ? -2.74179 -2.28346 38.95820 1.000 50.23531 121 GLU C CA 1
ATOM 7709 C C . GLU C 1 121 ? -3.29272 -1.46992 37.79151 1.000 47.53783 121 GLU C C 1
ATOM 7710 O O . GLU C 1 121 ? -3.42668 -1.98663 36.67400 1.000 48.16823 121 GLU C O 1
ATOM 7714 N N . LEU C 1 122 ? -3.56467 -0.18706 38.00225 1.000 46.96738 122 LEU C N 1
ATOM 7715 C CA . LEU C 1 122 ? -4.17560 0.61096 36.94919 1.000 46.45352 122 LEU C CA 1
ATOM 7716 C C . LEU C 1 122 ? -3.17561 1.26897 35.99919 1.000 44.24470 122 LEU C C 1
ATOM 7717 O O . LEU C 1 122 ? -3.60224 2.00701 35.09979 1.000 42.60244 122 LEU C O 1
ATOM 7733 N N . TYR C 1 123 ? -1.87013 1.05011 36.18391 1.000 42.69434 123 TYR C N 1
ATOM 7734 C CA . TYR C 1 123 ? -0.87339 1.74362 35.37335 1.000 45.19684 123 TYR C CA 1
ATOM 7735 C C . TYR C 1 123 ? -1.18272 1.70493 33.88090 1.000 39.76409 123 TYR C C 1
ATOM 7736 O O . TYR C 1 123 ? -1.08606 2.75597 33.22583 1.000 41.90576 123 TYR C O 1
ATOM 7754 N N . PRO C 1 124 ? -1.49386 0.55645 33.27066 1.000 44.01252 124 PRO C N 1
ATOM 7755 C CA . PRO C 1 124 ? -1.70454 0.55425 31.81151 1.000 40.49094 124 PRO C CA 1
ATOM 7756 C C . PRO C 1 124 ? -2.76553 1.52654 31.35977 1.000 39.33674 124 PRO C C 1
ATOM 7757 O O . PRO C 1 124 ? -2.73443 1.95907 30.20469 1.000 37.87773 124 PRO C O 1
ATOM 7768 N N . GLU C 1 125 ? -3.72268 1.85641 32.21519 1.000 36.96611 125 GLU C N 1
ATOM 7769 C CA . GLU C 1 125 ? -4.81822 2.74876 31.87079 1.000 36.64134 125 GLU C CA 1
ATOM 7770 C C . GLU C 1 125 ? -4.41260 4.21972 31.96757 1.000 38.91953 125 GLU C C 1
ATOM 7771 O O . GLU C 1 125 ? -5.23919 5.09803 31.69017 1.000 35.56709 125 GLU C O 1
ATOM 7783 N N . THR C 1 126 ? -3.16302 4.51277 32.36938 1.000 37.81923 126 THR C N 1
ATOM 7784 C CA . THR C 1 126 ? -2.67105 5.88362 32.43580 1.000 32.91537 126 THR C CA 1
ATOM 7785 C C . THR C 1 126 ? -1.83475 6.25733 31.21860 1.000 35.89997 126 THR C C 1
ATOM 7786 O O . THR C 1 126 ? -1.30134 7.37661 31.17427 1.000 32.63694 126 THR C O 1
ATOM 7797 N N . LEU C 1 127 ? -1.74531 5.36550 30.22340 1.000 33.03980 127 LEU C N 1
ATOM 7798 C CA . LEU C 1 127 ? -0.91502 5.59344 29.04228 1.000 36.21533 127 LEU C CA 1
ATOM 7799 C C . LEU C 1 127 ? -1.73137 6.20432 27.90148 1.000 34.69668 127 LEU C C 1
ATOM 7800 O O . LEU C 1 127 ? -2.80475 5.69367 27.53163 1.000 35.20965 127 LEU C O 1
ATOM 7816 N N . PHE C 1 128 ? -1.21656 7.30274 27.35006 1.000 34.32508 128 PHE C N 1
ATOM 7817 C CA . PHE C 1 128 ? -1.85586 8.00512 26.25670 1.000 31.67381 128 PHE C CA 1
ATOM 7818 C C . PHE C 1 128 ? -0.81602 8.18046 25.16499 1.000 36.52952 128 PHE C C 1
ATOM 7819 O O . PHE C 1 128 ? 0.37212 7.86643 25.34927 1.000 31.13129 128 PHE C O 1
ATOM 7836 N N . ALA C 1 129 ? -1.26457 8.73154 24.04407 1.000 29.40855 129 ALA C N 1
ATOM 7837 C CA . ALA C 1 129 ? -0.35995 9.16042 22.98833 1.000 29.28691 129 ALA C CA 1
ATOM 7838 C C . ALA C 1 129 ? -0.85064 10.49568 22.45224 1.000 30.58104 129 ALA C C 1
ATOM 7839 O O . ALA C 1 129 ? -2.07409 10.72604 22.40724 1.000 31.51683 129 ALA C O 1
ATOM 7846 N N . PHE C 1 130 ? 0.09116 11.38795 22.08850 1.000 27.29531 130 PHE C N 1
ATOM 7847 C CA . PHE C 1 130 ? -0.29400 12.51516 21.23798 1.000 26.94726 130 PHE C CA 1
ATOM 7848 C C . PHE C 1 130 ? -0.38571 11.92823 19.82682 1.000 33.86153 130 PHE C C 1
ATOM 7849 O O . PHE C 1 130 ? 0.60573 11.81192 19.12670 1.000 32.50056 130 PHE C O 1
ATOM 7866 N N . GLN C 1 131 ? -1.58522 11.49875 19.41899 1.000 32.05483 131 GLN C N 1
ATOM 7867 C CA . GLN C 1 131 ? -1.71852 10.77940 18.15734 1.000 31.79274 131 GLN C CA 1
ATOM 7868 C C . GLN C 1 131 ? -1.83204 11.74174 16.99208 1.000 29.91773 131 GLN C C 1
ATOM 7869 O O . GLN C 1 131 ? -2.75590 12.57393 16.97108 1.000 30.71520 131 GLN C O 1
ATOM 7883 N N . PRO C 1 132 ? -0.96311 11.65758 15.96751 1.000 31.43334 132 PRO C N 1
ATOM 7884 C CA . PRO C 1 132 ? -1.04944 12.60042 14.84915 1.000 34.81633 132 PRO C CA 1
ATOM 7885 C C . PRO C 1 132 ? -2.31643 12.37077 14.04387 1.000 32.63942 132 PRO C C 1
ATOM 7886 O O . PRO C 1 132 ? -2.81949 11.25150 13.93854 1.000 36.48836 132 PRO C O 1
ATOM 7897 N N . LEU C 1 133 ? -2.83341 13.44513 13.46162 1.000 33.64180 133 LEU C N 1
ATOM 7898 C CA . LEU C 1 133 ? -4.00944 13.30085 12.59685 1.000 38.30373 133 LEU C CA 1
ATOM 7899 C C . LEU C 1 133 ? -3.67665 12.46657 11.35731 1.000 41.03313 133 LEU C C 1
ATOM 7900 O O . LEU C 1 133 ? -4.50548 11.68100 10.88490 1.000 38.68459 133 LEU C O 1
ATOM 7916 N N . LYS C 1 134 ? -2.46839 12.61877 10.81247 1.000 39.93022 134 LYS C N 1
ATOM 7917 C CA . LYS C 1 134 ? -1.97505 11.78143 9.72042 1.000 38.71834 134 LYS C CA 1
ATOM 7918 C C . LYS C 1 134 ? -0.94276 10.84004 10.31613 1.000 39.62152 134 LYS C C 1
ATOM 7919 O O . LYS C 1 134 ? 0.03629 11.31476 10.90736 1.000 38.64123 134 LYS C O 1
ATOM 7938 N N . LYS C 1 135 ? -1.15034 9.51610 10.15648 1.000 39.26143 135 LYS C N 1
ATOM 7939 C CA . LYS C 1 135 ? -0.22416 8.57467 10.76764 1.000 39.93990 135 LYS C CA 1
ATOM 7940 C C . LYS C 1 135 ? 1.18149 8.73336 10.21601 1.000 35.77854 135 LYS C C 1
ATOM 7941 O O . LYS C 1 135 ? 2.14713 8.34413 10.86995 1.000 34.50247 135 LYS C O 1
ATOM 7960 N N . SER C 1 136 ? 1.33055 9.27798 9.02001 1.000 33.11452 136 SER C N 1
ATOM 7961 C CA . SER C 1 136 ? 2.68444 9.45047 8.49889 1.000 40.72858 136 SER C CA 1
ATOM 7962 C C . SER C 1 136 ? 3.49908 10.46506 9.29757 1.000 37.35168 136 SER C C 1
ATOM 7963 O O . SER C 1 136 ? 4.74029 10.47452 9.18405 1.000 37.07697 136 SER C O 1
ATOM 7971 N N . ASP C 1 137 ? 2.85260 11.24542 10.16086 1.000 31.58358 137 ASP C N 1
ATOM 7972 C CA . ASP C 1 137 ? 3.55633 12.20164 11.00115 1.000 31.54359 137 ASP C CA 1
ATOM 7973 C C . ASP C 1 137 ? 4.05953 11.57313 12.30814 1.000 29.08935 137 ASP C C 1
ATOM 7974 O O . ASP C 1 137 ? 4.57855 12.29569 13.16803 1.000 31.88309 137 ASP C O 1
ATOM 7983 N N . GLU C 1 138 ? 3.87503 10.27410 12.51772 1.000 30.91787 138 GLU C N 1
ATOM 7984 C CA . GLU C 1 138 ? 4.40436 9.68109 13.74360 1.000 31.62082 138 GLU C CA 1
ATOM 7985 C C . GLU C 1 138 ? 5.92039 9.89504 13.83484 1.000 33.01745 138 GLU C C 1
ATOM 7986 O O . GLU C 1 138 ? 6.65002 9.78494 12.84566 1.000 31.63409 138 GLU C O 1
ATOM 7998 N N . GLY C 1 139 ? 6.39887 10.15677 15.04448 1.000 33.26367 139 GLY C N 1
ATOM 7999 C CA . GLY C 1 139 ? 7.80303 10.43180 15.26133 1.000 32.42820 139 GLY C CA 1
ATOM 8000 C C . GLY C 1 139 ? 8.21247 11.86817 15.04308 1.000 32.95863 139 GLY C C 1
ATOM 8001 O O . GLY C 1 139 ? 9.31573 12.24028 15.45841 1.000 32.80250 139 GLY C O 1
ATOM 8005 N N . HIS C 1 140 ? 7.32025 12.71139 14.52271 1.000 31.80754 140 HIS C N 1
ATOM 8006 C CA . HIS C 1 140 ? 7.58573 14.13110 14.47187 1.000 35.39545 140 HIS C CA 1
ATOM 8007 C C . HIS C 1 140 ? 7.50508 14.73906 15.87612 1.000 33.50973 140 HIS C C 1
ATOM 8008 O O . HIS C 1 140 ? 6.89198 14.18427 16.77934 1.000 33.97273 140 HIS C O 1
ATOM 8022 N N . VAL C 1 141 ? 8.17261 15.87812 16.04983 1.000 35.16886 141 VAL C N 1
ATOM 8023 C CA . VAL C 1 141 ? 8.24506 16.54700 17.33884 1.000 34.09682 141 VAL C CA 1
ATOM 8024 C C . VAL C 1 141 ? 6.90127 17.16075 17.69287 1.000 36.44333 141 VAL C C 1
ATOM 8025 O O . VAL C 1 141 ? 6.23864 17.76897 16.84064 1.000 38.35904 141 VAL C O 1
ATOM 8038 N N . LEU C 1 142 ? 6.49826 17.01130 18.96579 1.000 35.74644 142 LEU C N 1
ATOM 8039 C CA . LEU C 1 142 ? 5.36413 17.75592 19.48568 1.000 37.11588 142 LEU C CA 1
ATOM 8040 C C . LEU C 1 142 ? 5.80943 19.19497 19.72674 1.000 38.47301 142 LEU C C 1
ATOM 8041 O O . LEU C 1 142 ? 6.70560 19.45686 20.53895 1.000 41.05592 142 LEU C O 1
ATOM 8057 N N . LYS C 1 143 ? 5.13751 20.13001 19.08336 1.000 40.23950 143 LYS C N 1
ATOM 8058 C CA . LYS C 1 143 ? 5.40660 21.54661 19.25488 1.000 45.00625 143 LYS C CA 1
ATOM 8059 C C . LYS C 1 143 ? 4.12830 22.25468 19.69569 1.000 45.11490 143 LYS C C 1
ATOM 8060 O O . LYS C 1 143 ? 3.01451 21.85756 19.32623 1.000 42.47388 143 LYS C O 1
ATOM 8079 N N . SER C 1 144 ? 4.29849 23.32026 20.47154 1.000 44.90986 144 SER C N 1
ATOM 8080 C CA . SER C 1 144 ? 3.15284 24.13988 20.84784 1.000 49.25266 144 SER C CA 1
ATOM 8081 C C . SER C 1 144 ? 2.51950 24.85078 19.65585 1.000 50.46161 144 SER C C 1
ATOM 8082 O O . SER C 1 144 ? 3.20106 25.19162 18.68700 1.000 50.16474 144 SER C O 1
ATOM 8090 N N . LYS C 1 145 ? 1.18213 24.98730 19.71800 1.000 44.68849 145 LYS C N 1
ATOM 8091 C CA . LYS C 1 145 ? 0.36362 25.86535 18.88730 1.000 51.02694 145 LYS C CA 1
ATOM 8092 C C . LYS C 1 145 ? 0.12739 25.27646 17.49213 1.000 46.83509 145 LYS C C 1
ATOM 8093 O O . LYS C 1 145 ? -1.00169 25.28564 16.99288 1.000 42.51510 145 LYS C O 1
ATOM 8112 N N . THR C 1 146 ? 1.14757 24.70076 16.86676 1.000 47.30781 146 THR C N 1
ATOM 8113 C CA . THR C 1 146 ? 1.08022 24.42234 15.43033 1.000 47.30673 146 THR C CA 1
ATOM 8114 C C . THR C 1 146 ? 0.85225 22.94685 15.11935 1.000 47.47376 146 THR C C 1
ATOM 8115 O O . THR C 1 146 ? 0.68343 22.59640 13.94273 1.000 45.09940 146 THR C O 1
ATOM 8126 N N . VAL C 1 147 ? 0.87731 22.06142 16.10947 1.000 41.41464 147 VAL C N 1
ATOM 8127 C CA . VAL C 1 147 ? 0.71077 20.63139 15.85989 1.000 41.33455 147 VAL C CA 1
ATOM 8128 C C . VAL C 1 147 ? -0.61168 20.20696 16.50190 1.000 37.69080 147 VAL C C 1
ATOM 8129 O O . VAL C 1 147 ? -0.76279 20.28475 17.73268 1.000 38.93501 147 VAL C O 1
ATOM 8142 N N . SER C 1 148 ? -1.56188 19.78090 15.67666 1.000 37.77675 148 SER C N 1
ATOM 8143 C CA . SER C 1 148 ? -2.83152 19.25650 16.15905 1.000 36.83107 148 SER C CA 1
ATOM 8144 C C . SER C 1 148 ? -2.66947 17.75790 16.40199 1.000 34.73219 148 SER C C 1
ATOM 8145 O O . SER C 1 148 ? -1.90398 17.07714 15.71638 1.000 38.97973 148 SER C O 1
ATOM 8153 N N . PHE C 1 149 ? -3.41070 17.24385 17.36689 1.000 31.77624 149 PHE C N 1
ATOM 8154 C CA . PHE C 1 149 ? -3.30662 15.84020 17.72899 1.000 30.08999 149 PHE C CA 1
ATOM 8155 C C . PHE C 1 149 ? -4.60614 15.39010 18.37462 1.000 32.26603 149 PHE C C 1
ATOM 8156 O O . PHE C 1 149 ? -5.46933 16.20811 18.74460 1.000 33.22256 149 PHE C O 1
ATOM 8173 N N . ARG C 1 150 ? -4.76640 14.06997 18.44091 1.000 30.84430 150 ARG C N 1
ATOM 8174 C CA . ARG C 1 150 ? -5.78009 13.44519 19.28095 1.000 27.68375 150 ARG C CA 1
ATOM 8175 C C . ARG C 1 150 ? -5.10979 12.95476 20.55749 1.000 33.19284 150 ARG C C 1
ATOM 8176 O O . ARG C 1 150 ? -3.96644 12.49461 20.51153 1.000 33.41401 150 ARG C O 1
ATOM 8197 N N . LEU C 1 151 ? -5.76641 13.15855 21.70470 1.000 29.82731 151 LEU C N 1
ATOM 8198 C CA . LEU C 1 151 ? -5.26593 12.58123 22.96039 1.000 27.18935 151 LEU C CA 1
ATOM 8199 C C . LEU C 1 151 ? -5.85881 11.18401 23.02216 1.000 31.21511 151 LEU C C 1
ATOM 8200 O O . LEU C 1 151 ? -7.02451 11.01985 23.39393 1.000 28.76723 151 LEU C O 1
ATOM 8216 N N . PHE C 1 152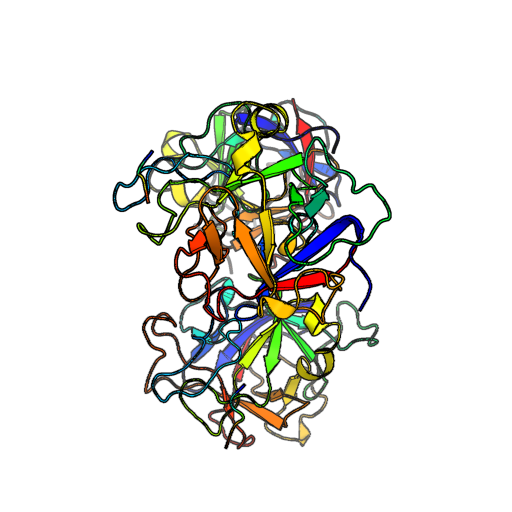 ? -5.07360 10.18395 22.65463 1.000 28.45743 152 PHE C N 1
ATOM 8217 C CA . PHE C 1 152 ? -5.53510 8.81940 22.41634 1.000 30.12926 152 PHE C CA 1
ATOM 8218 C C . PHE C 1 152 ? -5.16425 7.92528 23.59003 1.000 30.82502 152 PHE C C 1
ATOM 8219 O O . PHE C 1 152 ? -4.00990 7.89014 24.02332 1.000 31.67111 152 PHE C O 1
ATOM 8236 N N . HIS C 1 153 ? -6.14424 7.18647 24.07133 1.000 31.42831 153 HIS C N 1
ATOM 8237 C CA . HIS C 1 153 ? -5.94233 6.27900 25.17233 1.000 32.21386 153 HIS C CA 1
ATOM 8238 C C . HIS C 1 153 ? -5.49094 4.92241 24.66184 1.000 31.49985 153 HIS C C 1
ATOM 8239 O O . HIS C 1 153 ? -6.22380 4.23322 23.94749 1.000 33.85397 153 HIS C O 1
ATOM 8253 N N . VAL C 1 154 ? -4.29059 4.52300 25.05755 1.000 33.39401 154 VAL C N 1
ATOM 8254 C CA . VAL C 1 154 ? -3.72568 3.29409 24.52099 1.000 36.12188 154 VAL C CA 1
ATOM 8255 C C . VAL C 1 154 ? -4.59054 2.08358 24.89273 1.000 37.23689 154 VAL C C 1
ATOM 8256 O O . VAL C 1 154 ? -4.82729 1.21112 24.05926 1.000 38.49609 154 VAL C O 1
ATOM 8269 N N . ASP C 1 155 ? -5.08131 2.00435 26.12979 1.000 37.24938 155 ASP C N 1
ATOM 8270 C CA . ASP C 1 155 ? -5.69700 0.74450 26.55983 1.000 39.07266 155 ASP C CA 1
ATOM 8271 C C . ASP C 1 155 ? -7.08291 0.52455 25.94033 1.000 41.39923 155 ASP C C 1
ATOM 8272 O O . ASP C 1 155 ? -7.41567 -0.60215 25.55335 1.000 40.97296 155 ASP C O 1
ATOM 8281 N N . THR C 1 156 ? -7.87228 1.58434 25.74668 1.000 37.86471 156 THR C N 1
ATOM 8282 C CA . THR C 1 156 ? -9.22478 1.40784 25.22761 1.000 30.58617 156 THR C CA 1
ATOM 8283 C C . THR C 1 156 ? -9.46277 2.02610 23.86295 1.000 33.84437 156 THR C C 1
ATOM 8284 O O . THR C 1 156 ? -10.60015 1.98390 23.37414 1.000 37.78380 156 THR C O 1
ATOM 8295 N N . SER C 1 157 ? -8.45550 2.63913 23.26766 1.000 31.81496 157 SER C N 1
ATOM 8296 C CA . SER C 1 157 ? -8.52698 3.16167 21.90786 1.000 31.63889 157 SER C CA 1
ATOM 8297 C C . SER C 1 157 ? -9.62903 4.20785 21.73401 1.000 36.12069 157 SER C C 1
ATOM 8298 O O . SER C 1 157 ? -10.34380 4.21288 20.73066 1.000 35.35529 157 SER C O 1
ATOM 8306 N N . VAL C 1 158 ? -9.75114 5.12322 22.69183 1.000 33.36742 158 VAL C N 1
ATOM 8307 C CA . VAL C 1 158 ? -10.64028 6.25905 22.56846 1.000 31.47866 158 VAL C CA 1
ATOM 8308 C C . VAL C 1 158 ? -9.80436 7.52558 22.43232 1.000 30.38055 158 VAL C C 1
ATOM 8309 O O . VAL C 1 158 ? -8.64258 7.59526 22.84594 1.000 29.59543 158 VAL C O 1
ATOM 8322 N N . ALA C 1 159 ? -10.42943 8.55733 21.87541 1.000 30.44629 159 ALA C N 1
ATOM 8323 C CA . ALA C 1 159 ? -9.86026 9.88839 21.78071 1.000 30.26624 159 ALA C CA 1
ATOM 8324 C C . ALA C 1 159 ? -10.65420 10.82963 22.68202 1.000 31.67255 159 ALA C C 1
ATOM 8325 O O . ALA C 1 159 ? -11.88657 10.79526 22.69695 1.000 32.65939 159 ALA C O 1
ATOM 8332 N N . LEU C 1 160 ? -9.94687 11.67486 23.42310 1.000 32.34215 160 LEU C N 1
ATOM 8333 C CA . LEU C 1 160 ? -10.63311 12.63126 24.26927 1.000 30.04909 160 LEU C CA 1
ATOM 8334 C C . LEU C 1 160 ? -11.40020 13.67508 23.45462 1.000 30.31433 160 LEU C C 1
ATOM 8335 O O . LEU C 1 160 ? -10.91075 14.23778 22.47557 1.000 33.16574 160 LEU C O 1
ATOM 8351 N N . TRP C 1 161 ? -12.61873 13.93895 23.88942 1.000 34.91682 161 TRP C N 1
ATOM 8352 C CA . TRP C 1 161 ? -13.60199 14.72410 23.15605 1.000 33.22488 161 TRP C CA 1
ATOM 8353 C C . TRP C 1 161 ? -14.27232 15.65782 24.14672 1.000 32.61713 161 TRP C C 1
ATOM 8354 O O . TRP C 1 161 ? -14.41508 15.33683 25.33184 1.000 32.43073 161 TRP C O 1
ATOM 8375 N N . THR C 1 162 ? -14.65783 16.82794 23.65085 1.000 32.06385 162 THR C N 1
ATOM 8376 C CA . THR C 1 162 ? -15.45992 17.76681 24.42236 1.000 40.29367 162 THR C CA 1
ATOM 8377 C C . THR C 1 162 ? -16.37589 18.53916 23.46974 1.000 38.84733 162 THR C C 1
ATOM 8378 O O . THR C 1 162 ? -16.31216 18.38782 22.25132 1.000 38.92578 162 THR C O 1
ATOM 8389 N N . HIS C 1 163 ? -17.26323 19.33127 24.05726 1.000 38.44367 163 HIS C N 1
ATOM 8390 C CA . HIS C 1 163 ? -18.29818 20.07168 23.35055 1.000 45.08459 163 HIS C CA 1
ATOM 8391 C C . HIS C 1 163 ? -18.82411 21.16012 24.26909 1.000 42.33561 163 HIS C C 1
ATOM 8392 O O . HIS C 1 163 ? -18.64690 21.09901 25.48850 1.000 43.29164 163 HIS C O 1
ATOM 8406 N N . ASN C 1 164 ? -19.50767 22.15022 23.67643 1.000 44.78388 164 ASN C N 1
ATOM 8407 C CA . ASN C 1 164 ? -20.06972 23.24556 24.46455 1.000 46.82323 164 ASN C CA 1
ATOM 8408 C C . ASN C 1 164 ? -21.52703 23.51234 24.10613 1.000 52.84479 164 ASN C C 1
ATOM 8409 O O . ASN C 1 164 ? -22.05584 24.57519 24.42289 1.000 49.23634 164 ASN C O 1
ATOM 8420 N N . ASP C 1 165 ? -22.17201 22.56914 23.42529 1.000 51.22080 165 ASP C N 1
ATOM 8421 C CA . ASP C 1 165 ? -23.60576 22.69708 23.17507 1.000 60.00630 165 ASP C CA 1
ATOM 8422 C C . ASP C 1 165 ? -24.40559 22.48042 24.44742 1.000 58.85580 165 ASP C C 1
ATOM 8423 O O . ASP C 1 165 ? -25.47141 23.08162 24.62433 1.000 59.13437 165 ASP C O 1
ATOM 8432 N N . GLU C 1 166 ? -23.90600 21.61939 25.32902 1.000 57.68222 166 GLU C N 1
ATOM 8433 C CA . GLU C 1 166 ? -24.47672 21.37329 26.64400 1.000 57.58907 166 GLU C CA 1
ATOM 8434 C C . GLU C 1 166 ? -23.30828 21.35859 27.61958 1.000 55.26653 166 GLU C C 1
ATOM 8435 O O . GLU C 1 166 ? -22.24143 20.82859 27.29968 1.000 51.85569 166 GLU C O 1
ATOM 8447 N N . LEU C 1 167 ? -23.47975 22.00085 28.76267 1.000 48.66351 167 LEU C N 1
ATOM 8448 C CA . LEU C 1 167 ? -22.45248 22.05937 29.78221 1.000 49.10723 167 LEU C CA 1
ATOM 8449 C C . LEU C 1 167 ? -22.84104 21.15944 30.95083 1.000 50.20748 167 LEU C C 1
ATOM 8450 O O . LEU C 1 167 ? -24.00507 20.76765 31.10415 1.000 45.28847 167 LEU C O 1
ATOM 8466 N N . LEU C 1 168 ? -21.83977 20.83516 31.77765 1.000 47.75107 168 LEU C N 1
ATOM 8467 C CA . LEU C 1 168 ? -22.05621 19.99452 32.93927 1.000 45.04717 168 LEU C CA 1
ATOM 8468 C C . LEU C 1 168 ? -23.04030 20.67318 33.88506 1.000 51.24655 168 LEU C C 1
ATOM 8469 O O . LEU C 1 168 ? -23.26291 21.88093 33.80129 1.000 50.74714 168 LEU C O 1
ATOM 8485 N N . PRO C 1 169 ? -23.67611 19.90104 34.76455 1.000 48.95565 169 PRO C N 1
ATOM 8486 C CA . PRO C 1 169 ? -24.57843 20.49946 35.75796 1.000 55.02162 169 PRO C CA 1
ATOM 8487 C C . PRO C 1 169 ? -23.84589 21.30095 36.82513 1.000 52.29678 169 PRO C C 1
ATOM 8488 O O . PRO C 1 169 ? -22.62476 21.49031 36.75475 1.000 49.45837 169 PRO C O 1
ATOM 8499 N N . ASP C 1 170 ? -24.58440 21.75013 37.84505 1.000 55.47588 170 ASP C N 1
ATOM 8500 C CA . ASP C 1 170 ? -23.96146 22.57200 38.87434 1.000 56.02058 170 ASP C CA 1
ATOM 8501 C C . ASP C 1 170 ? -22.82005 21.83124 39.56782 1.000 51.82028 170 ASP C C 1
ATOM 8502 O O . ASP C 1 170 ? -21.83952 22.46268 39.97674 1.000 45.86725 170 ASP C O 1
ATOM 8511 N N . TRP C 1 171 ? -22.89926 20.49983 39.68851 1.000 52.36183 171 TRP C N 1
ATOM 8512 C CA . TRP C 1 171 ? -21.79758 19.78140 40.32361 1.000 51.43274 171 TRP C CA 1
ATOM 8513 C C . TRP C 1 171 ? -20.51366 19.82497 39.49261 1.000 49.81224 171 TRP C C 1
ATOM 8514 O O . TRP C 1 171 ? -19.43143 19.58548 40.04844 1.000 49.15644 171 TRP C O 1
ATOM 8535 N N . GLY C 1 172 ? -20.61275 20.13715 38.19684 1.000 47.66143 172 GLY C N 1
ATOM 8536 C CA . GLY C 1 172 ? -19.45299 20.36115 37.34655 1.000 49.04029 172 GLY C CA 1
ATOM 8537 C C . GLY C 1 172 ? -19.21411 21.82088 37.03770 1.000 50.80083 172 GLY C C 1
ATOM 8538 O O . GLY C 1 172 ? -18.43189 22.12749 36.12251 1.000 49.08934 172 GLY C O 1
ATOM 8542 N N . PHE C 1 173 ? -19.86894 22.74283 37.75022 1.000 47.07718 173 PHE C N 1
ATOM 8543 C CA . PHE C 1 173 ? -19.67580 24.18121 37.62569 1.000 49.24229 173 PHE C CA 1
ATOM 8544 C C . PHE C 1 173 ? -19.91036 24.70137 36.21566 1.000 48.67799 173 PHE C C 1
ATOM 8545 O O . PHE C 1 173 ? -19.32175 25.71512 35.82957 1.000 50.61863 173 PHE C O 1
ATOM 8562 N N . GLN C 1 174 ? -20.79393 24.03933 35.46076 1.000 48.67371 174 GLN C N 1
ATOM 8563 C CA . GLN C 1 174 ? -21.07582 24.41519 34.07390 1.000 49.00303 174 GLN C CA 1
ATOM 8564 C C . GLN C 1 174 ? -19.80990 24.43165 33.21848 1.000 45.83345 174 GLN C C 1
ATOM 8565 O O . GLN C 1 174 ? -19.70186 25.21030 32.26715 1.000 43.03451 174 GLN C O 1
ATOM 8579 N N . GLN C 1 175 ? -18.85095 23.56581 33.51980 1.000 42.56764 175 GLN C N 1
ATOM 8580 C CA . GLN C 1 175 ? -17.67924 23.37866 32.67787 1.000 39.84866 175 GLN C CA 1
ATOM 8581 C C . GLN C 1 175 ? -18.05278 22.37638 31.59162 1.000 41.82120 175 GLN C C 1
ATOM 8582 O O . GLN C 1 175 ? -19.13155 21.76750 31.63491 1.000 39.94050 175 GLN C O 1
ATOM 8596 N N . GLN C 1 176 ? -17.17401 22.21944 30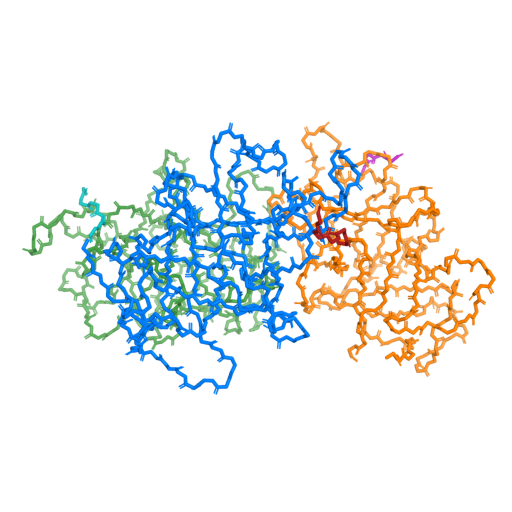.59266 1.000 34.98985 176 GLN C N 1
ATOM 8597 C CA . GLN C 1 176 ? -17.46184 21.29005 29.50826 1.000 39.90697 176 GLN C CA 1
ATOM 8598 C C . GLN C 1 176 ? -17.17891 19.86354 29.96909 1.000 35.85505 176 GLN C C 1
ATOM 8599 O O . GLN C 1 176 ? -16.17364 19.58695 30.63683 1.000 36.43200 176 GLN C O 1
ATOM 8613 N N . GLU C 1 177 ? -18.08947 18.96204 29.61840 1.000 38.29337 177 GLU C N 1
ATOM 8614 C CA . GLU C 1 177 ? -17.84825 17.53884 29.77149 1.000 38.71482 177 GLU C CA 1
ATOM 8615 C C . GLU C 1 177 ? -16.68223 17.10989 28.87083 1.000 37.74103 177 GLU C C 1
ATOM 8616 O O . GLU C 1 177 ? -16.57991 17.51096 27.69929 1.000 42.00978 177 GLU C O 1
ATOM 8628 N N . ILE C 1 178 ? -15.79775 16.29243 29.42903 1.000 35.65170 178 ILE C N 1
ATOM 8629 C CA . ILE C 1 178 ? -14.76497 15.58806 28.67448 1.000 32.51574 178 ILE C CA 1
ATOM 8630 C C . ILE C 1 178 ? -15.07652 14.10072 28.73035 1.000 32.65778 178 ILE C C 1
ATOM 8631 O O . ILE C 1 178 ? -15.38331 13.57549 29.80433 1.000 38.29642 178 ILE C O 1
ATOM 8647 N N . ASN C 1 179 ? -14.94093 13.40541 27.59337 1.000 34.92151 179 ASN C N 1
ATOM 8648 C CA . ASN C 1 179 ? -15.14687 11.96308 27.60444 1.000 29.54146 179 ASN C CA 1
ATOM 8649 C C . ASN C 1 179 ? -14.34279 11.34006 26.48384 1.000 33.71159 179 ASN C C 1
ATOM 8650 O O . ASN C 1 179 ? -13.75362 12.02095 25.62938 1.000 32.87296 179 ASN C O 1
ATOM 8661 N N . GLY C 1 180 ? -14.24755 10.02614 26.56325 1.000 34.59751 180 GLY C N 1
ATOM 8662 C CA . GLY C 1 180 ? -13.52964 9.25382 25.56930 1.000 32.11870 180 GLY C CA 1
ATOM 8663 C C . GLY C 1 180 ? -14.43099 8.80477 24.42992 1.000 33.75948 180 GLY C C 1
ATOM 8664 O O . GLY C 1 180 ? -15.38133 8.04562 24.63301 1.000 32.31747 180 GLY C O 1
ATOM 8668 N N . ASN C 1 181 ? -14.16168 9.33222 23.24722 1.000 32.25708 181 ASN C N 1
ATOM 8669 C CA . ASN C 1 181 ? -14.91461 9.05895 22.02370 1.000 32.71968 181 ASN C CA 1
ATOM 8670 C C . ASN C 1 181 ? -14.33133 7.82000 21.34558 1.000 33.24334 181 ASN C C 1
ATOM 8671 O O . ASN C 1 181 ? -13.13137 7.76661 21.07182 1.000 31.80957 181 ASN C O 1
ATOM 8682 N N . LYS C 1 182 ? -15.16955 6.80921 21.10287 1.000 32.91406 182 LYS C N 1
ATOM 8683 C CA . LYS C 1 182 ? -14.68232 5.59585 20.44170 1.000 34.40900 182 LYS C CA 1
ATOM 8684 C C . LYS C 1 182 ? -14.49876 5.76575 18.93609 1.000 34.16903 182 LYS C C 1
ATOM 8685 O O . LYS C 1 182 ? -13.77547 4.97975 18.30839 1.000 33.30194 182 LYS C O 1
ATOM 8704 N N . LYS C 1 183 ? -15.08528 6.79128 18.35395 1.000 34.77006 183 LYS C N 1
ATOM 8705 C CA . LYS C 1 183 ? -14.86571 7.14234 16.95311 1.000 38.23335 183 LYS C CA 1
ATOM 8706 C C . LYS C 1 183 ? -13.68052 8.11220 16.92201 1.000 38.57470 183 LYS C C 1
ATOM 8707 O O . LYS C 1 183 ? -13.82199 9.29978 17.19390 1.000 36.92851 183 LYS C O 1
ATOM 8726 N N . VAL C 1 184 ? -12.50191 7.61677 16.57070 1.000 33.49530 184 VAL C N 1
ATOM 8727 C CA . VAL C 1 184 ? -11.26867 8.37776 16.75252 1.000 36.71552 184 VAL C CA 1
ATOM 8728 C C . VAL C 1 184 ? -11.15773 9.46473 15.68942 1.000 37.10516 184 VAL C C 1
ATOM 8729 O O . VAL C 1 184 ? -10.57143 10.51368 15.93470 1.000 37.15147 184 VAL C O 1
ATOM 8742 N N . ILE C 1 185 ? -11.68975 9.22841 14.49625 1.000 38.05628 185 ILE C N 1
ATOM 8743 C CA . ILE C 1 185 ? -11.56188 10.14960 13.38092 1.000 39.37607 185 ILE C CA 1
ATOM 8744 C C . ILE C 1 185 ? -12.74681 11.10250 13.50469 1.000 47.22798 185 ILE C C 1
ATOM 8745 O O . ILE C 1 185 ? -13.87326 10.75858 13.10624 1.000 48.61287 185 ILE C O 1
ATOM 8761 N N . ASP C 1 186 ? -12.53482 12.26444 14.09085 1.000 41.94313 186 ASP C N 1
ATOM 8762 C CA . ASP C 1 186 ? -13.60508 13.25892 14.26156 1.000 43.87316 186 ASP C CA 1
ATOM 8763 C C . ASP C 1 186 ? -12.90137 14.57163 14.58709 1.000 41.94558 186 ASP C C 1
ATOM 8764 O O . ASP C 1 186 ? -12.04334 14.60139 15.48560 1.000 39.15141 186 ASP C O 1
ATOM 8773 N N . PRO C 1 187 ? -13.18748 15.64635 13.85487 1.000 41.80050 187 PRO C N 1
ATOM 8774 C CA . PRO C 1 187 ? -12.44978 16.90083 14.09290 1.000 44.60794 187 PRO C CA 1
ATOM 8775 C C . PRO C 1 187 ? -12.63026 17.41755 15.50113 1.000 37.98850 187 PRO C C 1
ATOM 8776 O O . PRO C 1 187 ? -11.77018 18.16325 16.00525 1.000 41.02598 187 PRO C O 1
ATOM 8787 N N . SER C 1 188 ? -13.75036 17.08023 16.14770 1.000 35.79921 188 SER C N 1
ATOM 8788 C CA . SER C 1 188 ? -13.96426 17.45257 17.54203 1.000 38.50921 188 SER C CA 1
ATOM 8789 C C . SER C 1 188 ? -13.07591 16.67237 18.49672 1.000 36.29576 188 SER C C 1
ATOM 8790 O O . SER C 1 188 ? -13.16029 16.87166 19.71394 1.000 34.78152 188 SER C O 1
ATOM 8798 N N . ASN C 1 189 ? -12.22966 15.77655 17.99990 1.000 35.32008 189 ASN C N 1
ATOM 8799 C CA . ASN C 1 189 ? -11.27318 15.12541 18.86968 1.000 34.11310 189 ASN C CA 1
ATOM 8800 C C . ASN C 1 189 ? -9.91024 15.81071 18.83515 1.000 31.62447 189 ASN C C 1
ATOM 8801 O O . ASN C 1 189 ? -8.95584 15.25846 19.35380 1.000 32.21972 189 ASN C O 1
ATOM 8812 N N . ASN C 1 190 ? -9.79704 16.97704 18.20011 1.000 32.39269 190 ASN C N 1
ATOM 8813 C CA . ASN C 1 190 ? -8.51802 17.61286 17.91075 1.000 33.12546 190 ASN C CA 1
ATOM 8814 C C . ASN C 1 190 ? -8.17300 18.64082 18.98567 1.000 33.35112 190 ASN C C 1
ATOM 8815 O O . ASN C 1 190 ? -8.98178 19.52667 19.30996 1.000 33.22895 190 ASN C O 1
ATOM 8826 N N . TRP C 1 191 ? -6.93636 18.56260 19.45475 1.000 32.65043 191 TRP C N 1
ATOM 8827 C CA . TRP C 1 191 ? -6.35771 19.43420 20.46141 1.000 33.62915 191 TRP C CA 1
ATOM 8828 C C . TRP C 1 191 ? -4.99699 19.93663 19.99234 1.000 34.16931 191 TRP C C 1
ATOM 8829 O O . TRP C 1 191 ? -4.37474 19.36626 19.09096 1.000 31.39550 191 TRP C O 1
ATOM 8850 N N . VAL C 1 192 ? -4.52381 20.98343 20.67558 1.000 32.87122 192 VAL C N 1
ATOM 8851 C CA . VAL C 1 192 ? -3.18805 21.50931 20.51266 1.000 32.72350 192 VAL C CA 1
ATOM 8852 C C . VAL C 1 192 ? -2.61788 21.73708 21.90134 1.000 37.32465 192 VAL C C 1
ATOM 8853 O O . VAL C 1 192 ? -3.34385 21.92416 22.87901 1.000 36.01773 192 VAL C O 1
ATOM 8866 N N . VAL C 1 193 ? -1.29834 21.77794 21.96551 1.000 33.90540 193 VAL C N 1
ATOM 8867 C CA . VAL C 1 193 ? -0.59089 22.28972 23.13422 1.000 37.18885 193 VAL C CA 1
ATOM 8868 C C . VAL C 1 193 ? -0.60690 23.80976 23.03903 1.000 40.21325 193 VAL C C 1
ATOM 8869 O O . VAL C 1 193 ? -0.07524 24.38936 22.08717 1.000 40.71396 193 VAL C O 1
ATOM 8882 N N . ASP C 1 194 ? -1.20553 24.46138 24.01683 1.000 38.64654 194 ASP C N 1
ATOM 8883 C CA . ASP C 1 194 ? -1.38284 25.90597 23.89513 1.000 43.70477 194 ASP C CA 1
ATOM 8884 C C . ASP C 1 194 ? -0.13095 26.65070 24.31557 1.000 51.65117 194 ASP C C 1
ATOM 8885 O O . ASP C 1 194 ? 0.31967 27.56522 23.61395 1.000 53.53005 194 ASP C O 1
ATOM 8894 N N . GLU C 1 195 ? 0.48316 26.23497 25.42423 1.000 46.25844 195 GLU C N 1
ATOM 8895 C CA . GLU C 1 195 ? 1.71602 26.88058 25.85079 1.000 50.67642 195 GLU C CA 1
ATOM 8896 C C . GLU C 1 195 ? 2.52043 25.90367 26.68923 1.000 51.23582 195 GLU C C 1
ATOM 8897 O O . GLU C 1 195 ? 2.00633 24.90084 27.20729 1.000 41.36153 195 GLU C O 1
ATOM 8909 N N . ILE C 1 196 ? 3.80965 26.20157 26.78491 1.000 47.72670 196 ILE C N 1
ATOM 8910 C CA . ILE C 1 196 ? 4.74059 25.47162 27.63388 1.000 48.59116 196 ILE C CA 1
ATOM 8911 C C . ILE C 1 196 ? 5.02125 26.43895 28.76993 1.000 52.44327 196 ILE C C 1
ATOM 8912 O O . ILE C 1 196 ? 5.45223 27.57218 28.52271 1.000 48.88767 196 ILE C O 1
ATOM 8928 N N . VAL C 1 197 ? 4.75267 26.01305 30.00539 1.000 46.50484 197 VAL C N 1
ATOM 8929 C CA . VAL C 1 197 ? 4.84892 26.90109 31.16482 1.000 55.98177 197 VAL C CA 1
ATOM 8930 C C . VAL C 1 197 ? 6.28452 26.95013 31.68068 1.000 60.65303 197 VAL C C 1
ATOM 8931 O O . VAL C 1 197 ? 6.73575 26.02235 32.35958 1.000 65.28010 197 VAL C O 1
ATOM 8944 N N . LYS D 2 6 ? 3.83659 -10.17023 -7.21174 1.000 57.09967 1 LYS D N 1
ATOM 8945 C CA . LYS D 2 6 ? 4.59792 -10.46051 -8.47870 1.000 56.21502 1 LYS D CA 1
ATOM 8946 C C . LYS D 2 6 ? 4.03976 -11.70975 -9.14574 1.000 56.98649 1 LYS D C 1
ATOM 8947 O O . LYS D 2 6 ? 3.77704 -11.69083 -10.35287 1.000 63.53380 1 LYS D O 1
ATOM 8966 N N . THR D 2 7 ? 3.87883 -12.80285 -8.39823 1.000 51.80073 2 THR D N 1
ATOM 8967 C CA . THR D 2 7 ? 3.33478 -14.01542 -8.99511 1.000 52.61302 2 THR D CA 1
ATOM 8968 C C . THR D 2 7 ? 1.83098 -13.81076 -9.22117 1.000 57.32535 2 THR D C 1
ATOM 8969 O O . THR D 2 7 ? 1.08823 -13.54731 -8.26753 1.000 46.95694 2 THR D O 1
ATOM 8980 N N . SER D 2 8 ? 1.37274 -13.91993 -10.46662 1.000 56.23929 3 SER D N 1
ATOM 8981 C CA . SER D 2 8 ? -0.05490 -13.77823 -10.73119 1.000 59.91646 3 SER D CA 1
ATOM 8982 C C . SER D 2 8 ? -0.81766 -15.01059 -10.25513 1.000 58.36511 3 SER D C 1
ATOM 8983 O O . SER D 2 8 ? -0.23816 -16.07036 -9.99877 1.000 58.05335 3 SER D O 1
ATOM 8991 N N . THR D 2 9 ? -2.13507 -14.85180 -10.10748 1.000 55.36430 4 THR D N 1
ATOM 8992 C CA . THR D 2 9 ? -2.98670 -16.00318 -9.83449 1.000 57.72590 4 THR D CA 1
ATOM 8993 C C . THR D 2 9 ? -3.02420 -16.94089 -11.04408 1.000 61.76371 4 THR D C 1
ATOM 8994 O O . THR D 2 9 ? -2.82549 -16.52153 -12.19007 1.000 59.36441 4 THR D O 1
ATOM 9005 N N . ASN D 2 10 ? -3.30352 -18.21849 -10.77947 1.000 64.40551 5 ASN D N 1
ATOM 9006 C CA . ASN D 2 10 ? -3.48026 -19.20501 -11.83851 1.000 67.87118 5 ASN D CA 1
ATOM 9007 C C . ASN D 2 10 ? -3.70012 -20.59370 -11.25378 1.000 67.82251 5 ASN D C 1
ATOM 9008 O O . ASN D 2 10 ? -2.93711 -21.04534 -10.39954 1.000 62.79306 5 ASN D O 1
ATOM 9012 N N . LYS E 2 6 ? 28.78613 0.43280 21.22824 1.000 54.76463 1 LYS E N 1
ATOM 9013 C CA . LYS E 2 6 ? 29.79097 -0.29641 22.04658 1.000 63.80427 1 LYS E CA 1
ATOM 9014 C C . LYS E 2 6 ? 30.07409 -1.68582 21.45566 1.000 68.08248 1 LYS E C 1
ATOM 9015 O O . LYS E 2 6 ? 31.21249 -1.96708 21.07818 1.000 65.54103 1 LYS E O 1
ATOM 9034 N N . THR E 2 7 ? 29.05095 -2.54608 21.35849 1.000 57.64397 2 THR E N 1
ATOM 9035 C CA . THR E 2 7 ? 29.26064 -3.90254 20.85573 1.000 57.94688 2 THR E CA 1
ATOM 9036 C C . THR E 2 7 ? 29.62652 -3.84768 19.37240 1.000 54.88539 2 THR E C 1
ATOM 9037 O O . THR E 2 7 ? 28.87579 -3.29897 18.56448 1.000 50.67560 2 THR E O 1
ATOM 9048 N N . SER E 2 8 ? 30.77095 -4.40998 18.99943 1.000 54.58127 3 SER E N 1
ATOM 9049 C CA . SER E 2 8 ? 31.19705 -4.29885 17.60739 1.000 54.50653 3 SER E CA 1
ATOM 9050 C C . SER E 2 8 ? 30.45805 -5.31337 16.72881 1.000 54.47639 3 SER E C 1
ATOM 9051 O O . SER E 2 8 ? 29.97393 -6.35482 17.19397 1.000 51.93125 3 SER E O 1
ATOM 9059 N N . THR E 2 9 ? 30.34702 -4.98095 15.44213 1.000 48.46795 4 THR E N 1
ATOM 9060 C CA . THR E 2 9 ? 29.69830 -5.87012 14.49493 1.000 51.19953 4 THR E CA 1
ATOM 9061 C C . THR E 2 9 ? 30.61247 -7.02713 14.04625 1.000 57.51220 4 THR E C 1
ATOM 9062 O O . THR E 2 9 ? 31.83119 -7.00718 14.29808 1.000 60.69617 4 THR E O 1
ATOM 9069 N N . LYS F 2 6 ? -19.17513 2.06005 38.04198 1.000 64.48208 1 LYS F N 1
ATOM 9070 C CA . LYS F 2 6 ? -19.72860 0.68627 37.88764 1.000 70.62321 1 LYS F CA 1
ATOM 9071 C C . LYS F 2 6 ? -20.30230 0.50531 36.48179 1.000 65.20058 1 LYS F C 1
ATOM 9072 O O . LYS F 2 6 ? -20.06525 -0.51218 35.83438 1.000 68.66077 1 LYS F O 1
ATOM 9091 N N . THR F 2 7 ? -21.06906 1.49341 36.01700 1.000 61.76108 2 THR F N 1
ATOM 9092 C CA . THR F 2 7 ? -21.76286 1.36490 34.74137 1.000 64.79517 2 THR F CA 1
ATOM 9093 C C . THR F 2 7 ? -20.76783 1.39486 33.59085 1.000 62.74987 2 THR F C 1
ATOM 9094 O O . THR F 2 7 ? -20.09581 2.41211 33.37713 1.000 56.08493 2 THR F O 1
ATOM 9105 N N . SER F 2 8 ? -20.70337 0.29255 32.83648 1.000 60.80357 3 SER F N 1
ATOM 9106 C CA . SER F 2 8 ? -19.87177 0.24705 31.64247 1.000 61.64657 3 SER F CA 1
ATOM 9107 C C . SER F 2 8 ? -20.52519 1.03848 30.50970 1.000 59.84441 3 SER F C 1
ATOM 9108 O O . SER F 2 8 ? -21.72259 1.35065 30.53702 1.000 54.68783 3 SER F O 1
ATOM 9116 N N . THR F 2 9 ? -19.71852 1.35703 29.49875 1.000 56.45121 4 THR F N 1
ATOM 9117 C CA . THR F 2 9 ? -20.25479 1.98036 28.29682 1.000 61.30277 4 THR F CA 1
ATOM 9118 C C . THR F 2 9 ? -21.12926 0.98904 27.52901 1.000 58.39016 4 THR F C 1
ATOM 9119 O O . THR F 2 9 ? -20.90983 -0.22174 27.56625 1.000 57.47455 4 THR F O 1
ATOM 9130 N N . ASN F 2 10 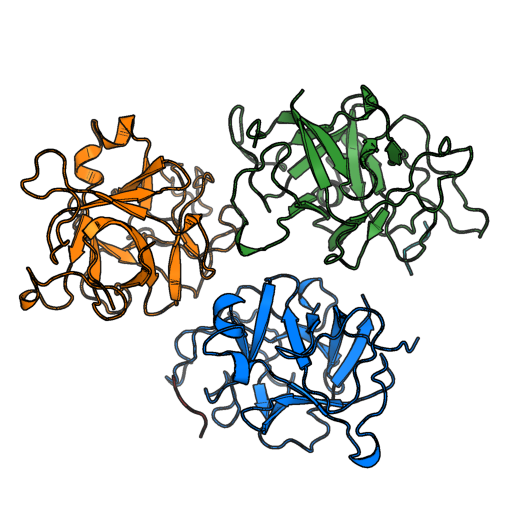? -22.14081 1.51690 26.83991 1.000 58.13159 5 ASN F N 1
ATOM 9131 C CA . ASN F 2 10 ? -23.00982 0.69005 25.99883 1.000 63.38263 5 ASN F CA 1
ATOM 9132 C C . ASN F 2 10 ? -24.17653 1.49740 25.44752 1.000 62.35343 5 ASN F C 1
ATOM 9133 O O . ASN F 2 10 ? -24.09668 2.71868 25.32306 1.000 61.14854 5 ASN F O 1
#

Sequence (592 aa):
DSKTVNYFDIITIKHQDTDAFLHSHLARYPQRYEDGRISSAGQQVTGYTHPDFNNQWEVLPPHGSDVGKGQAVLLNQHIRLRHVATDTYLLAHDVASPFYPTNEEITTVTLEEGDGELYPETLFAFQPLKKSDEGHVLKSKTVSFRLFHVDTSVALWTHNDELLPDWGFQQQEINGNKKVIDPSNNWVVDEIVSKTVNYFDIITIKHQDTDAFLHSHLARYPQRYEDGRISSAGQQVTGYTHPDFNNQWEVLPPHGSDVGKGQAVLLNQHIRLRHVATDTYLLAHDVASPFYPTNEEITTVTLEEGDGELYPETLFAFQPLKKSDEGHVLKSKTVSFRLFHVDTSVALWTHNDELLPDWGFQQQEINGNKKVIDPSNNWVVDEIVDSKTVNYFDIITIKHQDTDAFLHSHLARYPQRYEDGRISSAGQQVTGYTHPDFNNQWEVLPPHGSDVGKGQAVLLNQHIRLRHVATDTYLLAHDVASPFYPTNEEITTVTLEEGDGELYPETLFAFQPLKKSDEGHVLKSKTVSFRLFHVDTSVALWTHNDELLPDWGFQQQEINGNKKVIDPSNNWVVDEIVKTSTNKTSTKTSTN

InterPro domains:
  IPR003342 ArnT-like, N-terminal domain [PF02366] (58-305)
  IPR016093 MIR motif [PF02815] (345-503)
  IPR016093 MIR motif [PS50919] (331-391)
  IPR016093 MIR motif [PS50919] (399-458)
  IPR016093 MIR motif [PS50919] (464-521)
  IPR016093 MIR motif [SM00472] (331-391)
  IPR016093 MIR motif [SM00472] (399-458)
  IPR016093 MIR motif [SM00472] (464-521)
  IPR027005 O-mannosyl-transferase-like [PTHR10050] (36-755)
  IPR032421 Protein O-mannosyl-transferase, C-terminal four TM domain [PF16192] (541-755)
  IPR036300 Mir domain superfamily [SSF82109] (332-521)

B-factor: mean 46.75, std 12.7, range [23.24, 128.2]

Foldseek 3Di:
DKDFAWAFFKFWKAFDPPRFTWFWDAFFDPQAAPVGFGFPRATAIFTHNDDDLRRIKGKHAAPPPPDDPPHFAAAFHKIWIAGDPVGWTKFWDQGQFRPGRVWIGIHTHHPVVCVPPVVLRRIWGQHALDPVRGGPGAMAPPGKGFTAGDPLGFTKAWDQPAADPVSRPRTITITTHNPRNDSRRIMGGHDGD/DFFDWAQWKFWKAFDPPRWTWFWDAFFDDQAAPVGFGFPRATDIFTHNDDDLRRIWGKHAADPDPGDTPHFAWFPHKIWIARVVVRWTKFWDQGQFRPGRVWIGIHTHHPVVCVPPRVLRRIWGFHALDNVSTGPTADAPPGKGFTAGVPLGFTKAWDQPFFDPVSRPRTITITTHNPRNDSRRIMGTHDTD/DQFFDAAQFKFWKAFDPPRWTFFWDAFFDPQAAPVGFGFPRATAIFTHNDDDLRRIKGKHAAPPDPDDPPHFAWFPHKIWIARPVVRWTKFWDQGQFRPGRVWIGIHTHHPVVCVPPRVLRRIWGQHALDNVRTGPTATAPPGKGFGAGPPLGFTKAWDQPFADPVSRPRTITITTHNPRNDSRRIMGGHDTD/DDDDD/DDDD/DDDDD

GO terms:
  GO:0004169 dolichyl-phosphate-mannose-protein mannosyltransferase activity (F, IDA)
  GO:1900101 regulation of endoplasmic reticulum unfolded protein response (P, IGI)
  GO:0035269 protein O-linked glycosylation via mannose (P, IMP)
  GO:0005783 endoplasmic reticulum (C, HDA)
  GO:0004169 dolichyl-phosphate-mannose-protein mannosyltransferase activity (F, IMP)
  GO:0006493 protein O-linked glycosylation (P, IMP)
  GO:0097586 dolichyl-phosphate-mannose-protein mannosyltransferase Pmt4p homodimer complex (C, IPI)
  GO:0042802 identical protein binding (F, IPI)
  GO:0035269 protein O-linked glycosylation via mannose (P, IDA)
  GO:0005789 endoplasmic reticulum membrane (C, IDA)

Radius of gyration: 25.82 Å; Cα contacts (8 Å, |Δi|>4): 1615; chains: 6; bounding box: 70×55×60 Å

Solvent-accessible surface area: 23271 Å² total; per-residue (Å²): 147,37,115,44,0,40,8,69,24,0,0,10,0,57,1,98,88,20,87,0,15,0,8,0,23,40,17,41,2,29,71,146,20,148,97,28,34,55,5,40,8,8,7,0,1,0,1,53,76,108,115,61,32,32,2,17,0,14,0,20,19,38,89,79,39,147,32,34,100,66,82,24,0,50,8,67,63,83,0,6,0,22,0,16,20,4,19,5,16,0,0,0,30,73,15,1,0,7,56,73,58,73,15,5,0,0,2,7,16,12,28,78,51,0,59,35,145,50,38,68,39,0,21,0,3,0,36,8,82,135,175,85,47,109,42,95,58,0,68,2,98,97,30,31,0,15,0,40,0,45,80,39,62,0,0,0,36,3,14,86,118,75,74,2,48,97,68,0,112,107,20,6,1,1,0,0,20,102,134,24,133,30,88,27,0,10,0,25,0,24,88,35,33,73,145,38,0,40,4,88,34,45,0,7,0,45,1,84,71,10,64,0,6,0,0,0,0,69,10,132,6,36,108,52,20,185,97,48,31,57,3,44,31,9,4,0,1,0,1,6,32,10,36,24,100,8,0,27,0,26,0,19,24,28,106,83,46,115,20,32,72,69,82,24,0,51,8,45,57,80,0,6,1,49,0,32,38,26,63,12,19,0,1,0,30,77,15,0,0,7,59,70,70,90,16,5,0,0,3,7,21,75,63,86,59,0,63,36,103,66,36,69,39,0,23,0,4,0,28,3,63,148,96,95,47,89,41,97,55,0,74,3,119,99,30,31,0,15,0,36,0,46,74,40,59,1,0,0,33,2,14,14,110,69,33,4,52,120,66,0,20,90,8,4,1,1,0,0,17,103,140,32,134,37,100,24,0,21,0,16,0,31,68,50,105,79,75,128,43,0,39,7,62,31,48,0,17,0,52,1,88,94,19,78,0,16,0,9,0,25,133,32,140,5,37,88,159,21,123,95,44,35,34,1,45,30,9,7,0,1,0,1,61,87,39,120,62,115,30,1,30,0,24,0,21,20,40,94,89,41,113,35,38,169,66,63,12,0,2,5,33,34,78,2,10,1,46,0,29,36,27,77,12,19,0,1,0,35,75,17,0,0,7,61,73,58,73,15,6,0,0,3,7,15,67,98,82,86,0,55,39,107,68,37,67,38,0,24,1,4,1,22,4,76,68,31,3,47,7,2,37,29,0,59,1,102,90,29,32,0,18,2,20,0,45,82,42,20,0,0,0,33,1,15,85,114,64,81,4,48,113,66,0,114,101,22,6,1,1,0,0,17,66,54,0,52,43,99,22,0,21,0,14,0,40,101,36,104,158,38,65,15,104,178,45,71,34,183,33,64,17,103

Nearest PDB structures (foldseek):
  3mal-assembly2_B  TM=9.281E-01  e=1.785E-12  Arabidopsis thaliana
  1t9f-assembly1_A  TM=8.962E-01  e=1.111E-12  Caenorhabditis elegans
  6p28-assembly1_A  TM=8.307E-01  e=9.999E-13  Saccharomyces cerevisiae
  8tkf-assembly1_A  TM=7.702E-01  e=1.458E-08  Homo sapiens
  8tkd-assembly1_A  TM=7.733E-01  e=1.537E-08  Homo sapiens

Secondary structure (DSSP, 8-state):
---B-BTT-EEEEEETTT-PEEEEEEEE--SB-TTS-B----EEEEEE-S--GGG-EEEEPPTT----TT-B-BTT-EEEEEETTTTEEEEEEEEE-SS-TTSEEEEEEEHHHHHTTTGGGG-EEEEESSGGGTTPBPBTTT-EEEEEETTTTEEEEE-SSS---GGGTTPEEEEEES--S-GGGEEEEEEE-/--B-BTT-EEEEEETTT-PEEEEEEEE--SB-TTS-B----EEEEEESS--GGG-EEEE--TT-S--TTSB-BTT-EEEEEETTTTEEEEEEEEE-SS-TTSEEEEEEEHHHHTTTTGGGG-EEEEESSGGGTTPBPBTTT-EEEEEETTTTEEEEE-SSS---GGGTT-EEEEEES--S-GGG-EEEEEE-/---B-BTT-EEEEEETTT-PEEEEEEEE--SB-TTS-B----EEEEEE-S--GGG-EEEEPPTT----TT-B-BTT-EEEEEETTTTEEEEEEEEE-SS-TTSEEEEEEEHHHHHTTTGGGG-EEEEESSGGGTTPBPBTTT-EEEEEETTT--EEEE-SSS---GGGTTPEEEEEES----GGG-EEEEEE-/-PPP-/----/-PPP-